Protein AF-J3P5Z5-F1 (afdb_monomer)

Solvent-accessible surface area (backbone atoms only — not comparable to full-atom values): 22517 Å² total; per-residue (Å²): 134,82,84,73,60,75,37,58,67,56,45,49,48,56,51,54,58,71,53,60,84,64,50,69,86,79,54,58,41,62,48,50,56,60,60,41,32,50,51,47,65,55,52,60,55,38,72,72,75,44,56,50,69,22,22,79,57,26,67,61,44,92,59,86,48,69,69,49,53,51,38,46,55,57,24,50,37,27,26,30,74,78,6,67,80,30,49,15,89,90,45,69,77,42,42,59,47,37,27,52,42,61,41,70,41,88,85,60,80,84,67,52,65,86,44,41,39,46,44,80,51,51,48,74,55,98,90,40,72,32,44,35,33,56,48,26,51,18,48,44,64,33,67,50,44,37,34,45,51,86,77,59,44,58,77,84,36,51,49,44,47,39,52,23,51,50,45,48,40,55,47,40,44,13,67,84,44,97,82,40,60,78,22,46,35,62,31,32,24,34,33,35,30,59,75,69,20,39,44,27,34,18,42,14,68,44,24,77,56,48,98,69,58,61,54,71,57,32,20,37,34,71,58,55,51,20,50,58,42,38,52,41,29,53,46,82,45,99,68,29,40,64,51,91,74,61,87,94,66,65,53,74,51,93,94,54,64,99,80,76,56,71,57,66,32,42,49,19,54,44,57,22,48,38,72,67,38,37,62,50,37,71,56,21,37,75,30,51,40,37,39,30,36,40,46,66,48,84,71,34,66,66,44,54,53,47,3,60,75,70,76,38,85,40,57,69,60,86,47,97,78,19,64,61,54,70,28,37,33,65,64,54,58,56,52,47,50,52,37,54,73,43,37,32,74,81,62,99,75,75,76,57,69,45,27,30,83,57,86,81,83,78,70,68,97,49,66,64,62,53,52,51,38,53,51,39,41,52,52,29,54,50,50,41,53,53,51,52,51,48,55,50,49,57,52,48,56,52,48,56,52,52,54,51,56,60,54,64,79,74,111

Sequence (411 aa):
MSAVANPTPAVLHAFVEKDKGKKAKDRNSLDMREAYSWDRNKASQDCDSRWPADNWLIPTCSEVSAPLLLVRQSSDSRSLPAGKEFHAGVDWQKQPSQHISRLYVTGWLGKDLTTSKFSTAGFVSGGLHLFNHYDMLGMFLGLLGPAISGQVNKYNFYLPLTAMYAQWCSELGTVRWPGDFRAIPAMFQCTWDVKSGMYRLGASLGGHFADRGGENATGTWLEVIRDARHAVLAQRREDRIHFDVVRGTEPLGKGKEKGEETPWGNCAETYPFADMFWSDPAYNESNIRGIALNCDFLFDQDAARMAAKAGTRKFYDDARYGYVYNYQELPCVNCRQLINKARGRRADYGDFFYYGRTYGEDSFPDRRVEREAERLIREGKEADKAAAAKKLKDKKDKQDAKDKANGWEKQ

pLDDT: mean 73.81, std 16.85, range [24.77, 94.75]

Foldseek 3Di:
DFPQQDLQVQLVVVVVVVCPPQDVVSVLADALQNLLQDAQVCVLVCLPPRHLQRHPQFPHPVDCDPLLVVLSVLLQLLQPPRNPPLPCVPPLLSPPRWFWAWDADPPPPQQAQADWRTAFPFDDDPLFTHTGSLSSLQVSVLVSHAGDAPVDDCQRPVLSNQSSSQSNCLNRGQHPDNPNCQQRFQKKKKKAFNVRSGITIFGFHGGPDGPDDPCSSTRCVVVNQLVSLLCRLQRDDPFADRDPDDWPPADDDVPDDPPPGDTHSRFRCSNVRSPPQTPDLVSLQVTMFMWMFGSCLVVDPSQCVVCVVVVTSTGDGSDLPDSRLVRIDAGGRRVVVSCVVSNNDDDPDDDPCRYGSHPDDDDDPDVVSVVSSVVSSVVSSVVSVVVVVVVVVVVVVVVVVVVVVVVVVVD

Radius of gyration: 24.3 Å; Cα contacts (8 Å, |Δi|>4): 694; chains: 1; bounding box: 65×82×64 Å

Secondary structure (DSSP, 8-state):
---PPP-HHHHHHHHHHHHTT--GGG--S--HHHHHT--HHHHHHHTTTTHHHH-TTS---SS--HHHHHHHHHHHHHSTTT-SSS--TT-TTTPSP-SB-EEE-TT--S--SSSBSEEE-PEEETTEEE-BHHHHHHHHHHTT----TTT--IIIIIHHHHHHHHHHHHHHT-SSSTT-GGGS-SEEEEEEETTT--EEEEE-S-S---SS-THHHHBTHHHHHHHHHHHHHT---TTB------TT-PPPPTT--TT-PPPTT--TTHHHHHHH-BS-HHHHHHHEEEEEEEGGGGG-HHHHHHHHHHTSSS----STTSHHHHTEEPPPHHHHHHHHHTT----SSS--TTBSS--SS---S-HHHHHHHHHHHHHHHHHHHHHHHHHHHHHHHHHHHHHHHHHHTT-

Mean predicted aligned error: 11.96 Å

Structure (mmCIF, N/CA/C/O backbone):
data_AF-J3P5Z5-F1
#
_entry.id   AF-J3P5Z5-F1
#
loop_
_atom_site.group_PDB
_atom_site.id
_atom_site.type_symbol
_atom_site.label_atom_id
_atom_site.label_alt_id
_atom_site.label_comp_id
_atom_site.label_asym_id
_atom_site.label_entity_id
_atom_site.label_seq_id
_atom_site.pdbx_PDB_ins_code
_atom_site.Cartn_x
_atom_site.Cartn_y
_atom_site.Cartn_z
_atom_site.occupancy
_atom_site.B_iso_or_equiv
_atom_site.auth_seq_id
_atom_site.auth_comp_id
_atom_site.auth_asym_id
_atom_site.auth_atom_id
_atom_site.pdbx_PDB_model_num
ATOM 1 N N . MET A 1 1 ? -20.978 24.489 0.591 1.00 29.41 1 MET A N 1
ATOM 2 C CA . MET A 1 1 ? -20.944 23.229 1.361 1.00 29.41 1 MET A CA 1
ATOM 3 C C . MET A 1 1 ? -20.441 23.569 2.755 1.00 29.41 1 MET A C 1
ATOM 5 O O . MET A 1 1 ? -19.401 24.202 2.867 1.00 29.41 1 MET A O 1
ATOM 9 N N . SER A 1 2 ? -21.252 23.324 3.785 1.00 24.77 2 SER A N 1
ATOM 10 C CA . SER A 1 2 ? -20.951 23.685 5.177 1.00 24.77 2 SER A CA 1
ATOM 11 C C . SER A 1 2 ? -19.948 22.687 5.746 1.00 24.77 2 SER A C 1
ATOM 13 O O . SER A 1 2 ? -20.283 21.510 5.838 1.00 24.77 2 SER A O 1
ATOM 15 N N . ALA A 1 3 ? -18.748 23.141 6.112 1.00 30.31 3 ALA A N 1
ATOM 16 C CA . ALA A 1 3 ? -17.806 22.340 6.886 1.00 30.31 3 ALA A CA 1
ATOM 17 C C . ALA A 1 3 ? -18.468 21.971 8.222 1.00 30.31 3 ALA A C 1
ATOM 19 O O . ALA A 1 3 ? -18.746 22.849 9.037 1.00 30.31 3 ALA A O 1
ATOM 20 N N . VAL A 1 4 ? -18.794 20.692 8.391 1.00 33.91 4 VAL A N 1
ATOM 21 C CA . VAL A 1 4 ? -19.239 20.112 9.663 1.00 33.91 4 VAL A CA 1
ATOM 22 C C . VAL A 1 4 ? -18.024 20.147 10.599 1.00 33.91 4 VAL A C 1
ATOM 24 O O . VAL A 1 4 ? -16.943 19.695 10.222 1.00 33.91 4 VAL A O 1
ATOM 27 N N . ALA A 1 5 ? -18.143 20.755 11.777 1.00 38.38 5 ALA A N 1
ATOM 28 C CA . ALA A 1 5 ? -17.112 20.712 12.794 1.00 38.38 5 ALA A CA 1
ATOM 29 C C . ALA A 1 5 ? -16.930 19.272 13.274 1.00 38.38 5 ALA A C 1
ATOM 31 O O . ALA A 1 5 ? -17.850 18.579 13.706 1.00 38.38 5 ALA A O 1
ATOM 32 N N . ASN A 1 6 ? -15.682 18.834 13.166 1.00 40.66 6 ASN A N 1
ATOM 33 C CA . ASN A 1 6 ? -15.280 17.469 13.433 1.00 40.66 6 ASN A CA 1
ATOM 34 C C . ASN A 1 6 ? -15.373 17.174 14.954 1.00 40.66 6 ASN A C 1
ATOM 36 O O . ASN A 1 6 ? -14.703 17.861 15.732 1.00 40.66 6 ASN A O 1
ATOM 40 N N . PRO A 1 7 ? -16.173 16.189 15.403 1.00 35.56 7 PRO A N 1
ATOM 41 C CA . PRO A 1 7 ? -16.348 15.807 16.819 1.00 35.56 7 PRO A CA 1
ATOM 42 C C . PRO A 1 7 ? -15.142 15.083 17.452 1.00 35.56 7 PRO A C 1
ATOM 44 O O . PRO A 1 7 ? -15.156 14.680 18.615 1.00 35.56 7 PRO A O 1
ATOM 47 N N . THR A 1 8 ? -14.068 14.952 16.688 1.00 42.50 8 THR A N 1
ATOM 48 C CA . THR A 1 8 ? -12.803 14.289 17.001 1.00 42.50 8 THR A CA 1
ATOM 49 C C . THR A 1 8 ? -12.087 14.736 18.294 1.00 42.50 8 THR A C 1
ATOM 51 O O . THR A 1 8 ? -11.495 13.871 18.941 1.00 42.50 8 THR A O 1
ATOM 54 N N . PRO A 1 9 ? -12.133 16.011 18.758 1.00 39.22 9 PRO A N 1
ATOM 55 C CA . PRO A 1 9 ? -11.425 16.416 19.981 1.00 39.22 9 PRO A CA 1
ATOM 56 C C . PRO A 1 9 ? -11.886 15.688 21.248 1.00 39.22 9 PRO A C 1
ATOM 58 O O . PRO A 1 9 ? -11.103 15.493 22.172 1.00 39.22 9 PRO A O 1
ATOM 61 N N . ALA A 1 10 ? -13.150 15.278 21.305 1.00 37.25 10 ALA A N 1
ATOM 62 C CA . ALA A 1 10 ? -13.714 14.700 22.515 1.00 37.25 10 ALA A CA 1
ATOM 63 C C . ALA A 1 10 ? -13.509 13.172 22.596 1.00 37.25 10 ALA A C 1
ATOM 65 O O . ALA A 1 10 ? -13.320 12.639 23.687 1.00 37.25 10 ALA A O 1
ATOM 66 N N . VAL A 1 11 ? -13.428 12.478 21.450 1.00 38.69 11 VAL A N 1
ATOM 67 C CA . VAL A 1 11 ? -12.969 11.073 21.377 1.00 38.69 11 VAL A CA 1
ATOM 68 C C . VAL A 1 11 ? -11.517 10.972 21.845 1.00 38.69 11 VAL A C 1
ATOM 70 O O . VAL A 1 11 ? -11.169 10.091 22.628 1.00 38.69 11 VAL A O 1
ATOM 73 N N . LEU A 1 12 ? -10.692 11.938 21.428 1.00 37.81 12 LEU A N 1
ATOM 74 C CA . LEU A 1 12 ? -9.306 12.072 21.864 1.00 37.81 12 LEU A CA 1
ATOM 75 C C . LEU A 1 12 ? -9.211 12.313 23.376 1.00 37.81 12 LEU A C 1
ATOM 77 O O . LEU A 1 12 ? -8.416 11.669 24.050 1.00 37.81 12 LEU A O 1
ATOM 81 N N . HIS A 1 13 ? -10.055 13.191 23.928 1.00 39.81 13 HIS A N 1
ATOM 82 C CA . HIS A 1 13 ? -10.097 13.438 25.369 1.00 39.81 13 HIS A CA 1
ATOM 83 C C . HIS A 1 13 ? -10.484 12.169 26.146 1.00 39.81 13 HIS A C 1
ATOM 85 O O . HIS A 1 13 ? -9.868 11.870 27.159 1.00 39.81 13 HIS A O 1
ATOM 91 N N . ALA A 1 14 ? -11.432 11.366 25.654 1.00 40.53 14 ALA A N 1
ATOM 92 C CA . ALA A 1 14 ? -11.808 10.102 26.290 1.00 40.53 14 ALA A CA 1
ATOM 93 C C . ALA A 1 14 ? -10.674 9.055 26.274 1.00 40.53 14 ALA A C 1
ATOM 95 O O . ALA A 1 14 ? -10.481 8.347 27.262 1.00 40.53 14 ALA A O 1
ATOM 96 N N . PHE A 1 15 ? -9.893 8.976 25.191 1.00 40.53 15 PHE A N 1
ATOM 97 C CA . PHE A 1 15 ? -8.710 8.108 25.112 1.00 40.53 15 PHE A CA 1
ATOM 98 C C . PHE A 1 15 ? -7.559 8.595 26.005 1.00 40.53 15 PHE A C 1
ATOM 100 O O . PHE A 1 15 ? -7.019 7.819 26.791 1.00 40.53 15 PHE A O 1
ATOM 107 N N . VAL A 1 16 ? -7.232 9.889 25.956 1.00 41.69 16 VAL A N 1
ATOM 1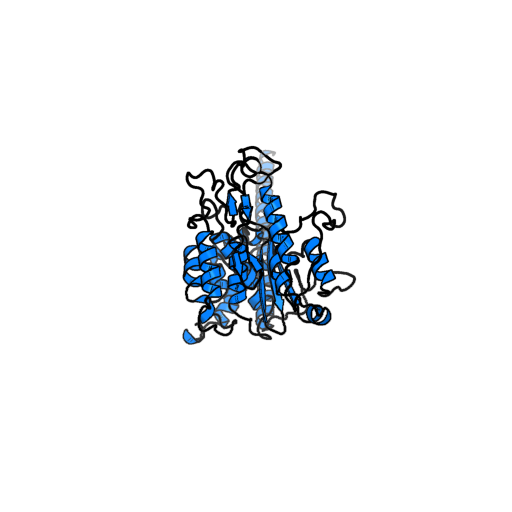08 C CA . VAL A 1 16 ? -6.178 10.506 26.780 1.00 41.69 16 VAL A CA 1
ATOM 109 C C . VAL A 1 16 ? -6.512 10.422 28.276 1.00 41.69 16 VAL A C 1
ATOM 111 O O . VAL A 1 16 ? -5.627 10.158 29.088 1.00 41.69 16 VAL A O 1
ATOM 114 N N . GLU A 1 17 ? -7.783 10.583 28.658 1.00 45.97 17 GLU A N 1
ATOM 115 C CA . GLU A 1 17 ? -8.247 10.365 30.036 1.00 45.97 17 GLU A CA 1
ATOM 116 C C . GLU A 1 17 ? -8.203 8.885 30.446 1.00 45.97 17 GLU A C 1
ATOM 118 O O . GLU A 1 17 ? -7.890 8.579 31.594 1.00 45.97 17 GLU A O 1
ATOM 123 N N . LYS A 1 18 ? -8.448 7.945 29.523 1.00 45.53 18 LYS A N 1
ATOM 124 C CA . LYS A 1 18 ? -8.331 6.501 29.794 1.00 45.53 18 LYS A CA 1
ATOM 125 C C . LYS A 1 18 ? -6.881 6.061 30.031 1.00 45.53 18 LYS A C 1
ATOM 127 O O . LYS A 1 18 ? -6.644 5.118 30.786 1.00 45.53 18 LYS A O 1
ATOM 132 N N . ASP A 1 19 ? -5.918 6.752 29.425 1.00 43.53 19 ASP A N 1
ATOM 133 C CA . ASP A 1 19 ? -4.484 6.489 29.599 1.00 43.53 19 ASP A CA 1
ATOM 134 C C . ASP A 1 19 ? -3.806 7.389 30.646 1.00 43.53 19 ASP A C 1
ATOM 136 O O . ASP A 1 19 ? -2.623 7.206 30.979 1.00 43.53 19 ASP A O 1
ATOM 140 N N . LYS A 1 20 ? -4.551 8.329 31.240 1.00 39.81 20 LYS A N 1
ATOM 141 C CA . LYS A 1 20 ? -4.122 9.114 32.402 1.00 39.81 20 LYS A CA 1
ATOM 142 C C . LYS A 1 20 ? -3.928 8.181 33.603 1.00 39.81 20 LYS A C 1
ATOM 144 O O . LYS A 1 20 ? -4.867 7.578 34.105 1.00 39.81 20 LYS A O 1
ATOM 149 N N . GLY A 1 21 ? -2.682 8.059 34.067 1.00 41.56 21 GLY A N 1
ATOM 150 C CA . GLY A 1 21 ? -2.318 7.267 35.251 1.00 41.56 21 GLY A CA 1
ATOM 151 C C . GLY A 1 21 ? -1.558 5.962 34.980 1.00 41.56 21 GLY A C 1
ATOM 152 O O . GLY A 1 21 ? -1.008 5.394 35.921 1.00 41.56 21 GLY A O 1
ATOM 153 N N . LYS A 1 22 ? -1.440 5.510 33.723 1.00 44.06 22 LYS A N 1
ATOM 154 C CA . LYS A 1 22 ? -0.522 4.409 33.359 1.00 44.06 22 LYS A CA 1
ATOM 155 C C . LYS A 1 22 ? 0.935 4.877 33.494 1.00 44.06 22 LYS A C 1
ATOM 157 O O . LYS A 1 22 ? 1.256 5.981 33.048 1.00 44.06 22 LYS A O 1
ATOM 162 N N . LYS A 1 23 ? 1.818 4.093 34.131 1.00 36.53 23 LYS A N 1
ATOM 163 C CA . LYS A 1 23 ? 3.224 4.496 34.355 1.00 36.53 23 LYS A CA 1
ATOM 164 C C . LYS A 1 23 ? 3.991 4.469 33.031 1.00 36.53 23 LYS A C 1
ATOM 166 O O . LYS A 1 23 ? 3.631 3.719 32.139 1.00 36.53 23 LYS A O 1
ATOM 171 N N . ALA A 1 24 ? 5.080 5.232 32.903 1.00 33.97 24 ALA A N 1
ATOM 172 C CA . ALA A 1 24 ? 5.902 5.263 31.682 1.00 33.97 24 ALA A CA 1
ATOM 173 C C . ALA A 1 24 ? 6.389 3.868 31.232 1.00 33.97 24 ALA A C 1
ATOM 175 O O . ALA A 1 24 ? 6.384 3.577 30.049 1.00 33.97 24 ALA A O 1
ATOM 176 N N . LYS A 1 25 ? 6.682 2.963 32.175 1.00 35.25 25 LYS A N 1
ATOM 177 C CA . LYS A 1 25 ? 6.986 1.544 31.902 1.00 35.25 25 LYS A CA 1
ATOM 178 C C . LYS A 1 25 ? 5.803 0.724 31.356 1.00 35.25 25 LYS A C 1
ATOM 180 O O . LYS A 1 25 ? 6.020 -0.279 30.696 1.00 35.25 25 LYS A O 1
ATOM 185 N N . ASP A 1 26 ? 4.575 1.170 31.617 1.00 41.09 26 ASP A N 1
ATOM 186 C CA . ASP A 1 26 ? 3.327 0.640 31.049 1.00 41.09 26 ASP A CA 1
ATOM 187 C C . ASP A 1 26 ? 2.954 1.388 29.742 1.00 41.09 26 ASP A C 1
ATOM 189 O O . ASP A 1 26 ? 1.949 1.073 29.111 1.00 41.09 26 ASP A O 1
ATOM 193 N N . ARG A 1 27 ? 3.750 2.408 29.370 1.00 41.06 27 ARG A N 1
ATOM 194 C CA . ARG A 1 27 ? 3.677 3.244 28.158 1.00 41.06 27 ARG A CA 1
ATOM 195 C C . ARG A 1 27 ? 4.931 3.104 27.285 1.00 41.06 27 ARG A C 1
ATOM 197 O O . ARG A 1 27 ? 5.118 3.917 26.385 1.00 41.06 27 ARG A O 1
ATOM 204 N N . ASN A 1 28 ? 5.785 2.105 27.535 1.00 30.42 28 ASN A N 1
ATOM 205 C CA . ASN A 1 28 ? 6.956 1.778 26.707 1.00 30.42 28 ASN A CA 1
ATOM 206 C C . ASN A 1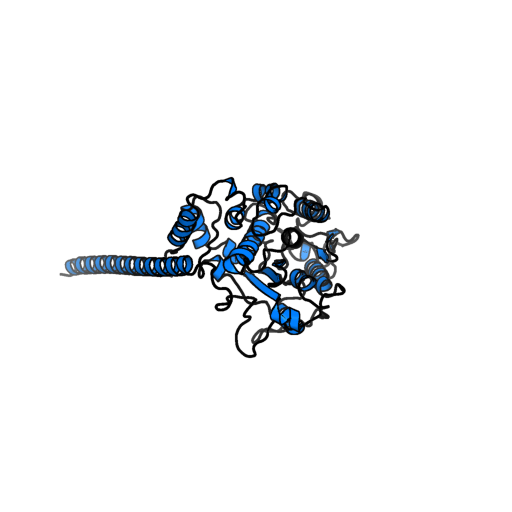 28 ? 6.516 1.153 25.382 1.00 30.42 28 ASN A C 1
ATOM 208 O O . ASN A 1 28 ? 7.043 0.136 24.951 1.00 30.42 28 ASN A O 1
ATOM 212 N N . SER A 1 29 ? 5.478 1.723 24.780 1.00 44.94 29 SER A N 1
ATOM 213 C CA . SER A 1 29 ? 4.902 1.180 23.594 1.00 44.94 29 SER A CA 1
ATOM 214 C C . SER A 1 29 ? 4.505 2.228 22.611 1.00 44.94 29 SER A C 1
ATOM 216 O O . SER A 1 29 ? 3.676 3.091 22.893 1.00 44.94 29 SER A O 1
ATOM 218 N N . LEU A 1 30 ? 5.129 2.124 21.455 1.00 49.19 30 LEU A N 1
ATOM 219 C CA . LEU A 1 30 ? 4.996 3.109 20.430 1.00 49.19 30 LEU A CA 1
ATOM 220 C C . LEU A 1 30 ? 3.625 2.984 19.773 1.00 49.19 30 LEU A C 1
ATOM 222 O O . LEU A 1 30 ? 3.292 1.970 19.157 1.00 49.19 30 LEU A O 1
ATOM 226 N N . ASP A 1 31 ? 2.811 4.015 19.956 1.00 69.62 31 ASP A N 1
ATOM 227 C CA . ASP A 1 31 ? 1.487 4.087 19.365 1.00 69.62 31 ASP A CA 1
ATOM 228 C C . ASP A 1 31 ? 1.617 4.415 17.870 1.00 69.62 31 ASP A C 1
ATOM 230 O O . ASP A 1 31 ? 2.273 5.386 17.488 1.00 69.62 31 ASP A O 1
ATOM 234 N N . MET A 1 32 ? 0.967 3.639 16.996 1.00 75.06 32 MET A N 1
ATOM 235 C CA . MET A 1 32 ? 0.923 3.919 15.547 1.00 75.06 32 MET A CA 1
ATOM 236 C C . MET A 1 32 ? 0.378 5.311 15.250 1.00 75.06 32 MET A C 1
ATOM 238 O O . MET A 1 32 ? 0.733 5.910 14.240 1.00 75.06 32 MET A O 1
ATOM 242 N N . ARG A 1 33 ? -0.434 5.856 16.158 1.00 75.19 33 ARG A N 1
ATOM 243 C CA . ARG A 1 33 ? -0.963 7.221 16.094 1.00 75.19 33 ARG A CA 1
ATOM 244 C C . ARG A 1 33 ? 0.126 8.267 16.292 1.00 75.19 33 ARG A C 1
ATOM 246 O O . ARG A 1 33 ? 0.105 9.304 15.636 1.00 75.19 33 ARG A O 1
ATOM 253 N N . GLU A 1 34 ? 1.094 7.986 17.160 1.00 77.44 34 GLU A N 1
ATOM 254 C CA . GLU A 1 34 ? 2.262 8.840 17.346 1.00 77.44 34 GLU A CA 1
ATOM 255 C C . GLU A 1 34 ? 3.167 8.763 16.116 1.00 77.44 34 GLU A C 1
ATOM 257 O O . GLU A 1 34 ? 3.505 9.803 15.545 1.00 77.44 34 GLU A O 1
ATOM 262 N N . ALA A 1 35 ? 3.478 7.553 15.636 1.00 81.56 35 ALA A N 1
ATOM 263 C CA . ALA A 1 35 ? 4.298 7.383 14.435 1.00 81.56 35 ALA A CA 1
ATOM 264 C C . ALA A 1 35 ? 3.675 7.922 13.158 1.00 81.56 35 ALA A C 1
ATOM 266 O O . ALA A 1 35 ? 4.390 8.337 12.246 1.00 81.56 35 ALA A O 1
ATOM 267 N N . TYR A 1 36 ? 2.350 7.958 13.091 1.00 84.31 36 TYR A N 1
ATOM 268 C CA . TYR A 1 36 ? 1.640 8.628 12.017 1.00 84.31 36 TYR A CA 1
ATOM 269 C C . TYR A 1 36 ? 2.016 10.119 11.931 1.00 84.31 36 TYR A C 1
ATOM 271 O O . TYR A 1 36 ? 2.018 10.704 10.855 1.00 84.31 36 TYR A O 1
ATOM 279 N N . SER A 1 37 ? 2.374 10.761 13.046 1.00 84.44 37 SER A N 1
ATOM 280 C CA . SER A 1 37 ? 2.754 12.179 13.060 1.00 84.44 37 SER A CA 1
ATOM 281 C C . SER A 1 37 ? 4.202 12.462 12.654 1.00 84.44 37 SER A C 1
ATOM 283 O O . SER A 1 37 ? 4.568 13.628 12.464 1.00 84.44 37 SER A O 1
ATOM 285 N N . TRP A 1 38 ? 5.019 11.420 12.506 1.00 86.00 38 TRP A N 1
ATOM 286 C CA . TRP A 1 38 ? 6.449 11.558 12.282 1.00 86.00 38 TRP A CA 1
ATOM 287 C C . TRP A 1 38 ? 6.781 12.228 10.953 1.00 86.00 38 TRP A C 1
ATOM 289 O O . TRP A 1 38 ? 6.094 12.081 9.941 1.00 86.00 38 TRP A O 1
ATOM 299 N N . ASP A 1 39 ? 7.862 12.999 10.974 1.00 83.94 39 ASP A N 1
ATOM 300 C CA . ASP A 1 39 ? 8.501 13.482 9.761 1.00 83.94 39 ASP A CA 1
ATOM 301 C C . ASP A 1 39 ? 9.457 12.434 9.186 1.00 83.94 39 ASP A C 1
ATOM 303 O O . ASP A 1 39 ? 9.697 11.374 9.766 1.00 83.94 39 ASP A O 1
ATOM 307 N N . ARG A 1 40 ? 10.020 12.752 8.023 1.00 82.50 40 ARG A N 1
ATOM 308 C CA . ARG A 1 40 ? 10.989 11.907 7.333 1.00 82.50 40 ARG A CA 1
ATOM 309 C C . ARG A 1 40 ? 12.159 11.462 8.218 1.00 82.50 40 ARG A C 1
ATOM 311 O O . ARG A 1 40 ? 12.543 10.297 8.165 1.00 82.50 40 ARG A O 1
ATOM 318 N N . ASN A 1 41 ? 12.746 12.380 8.987 1.00 81.19 41 ASN A N 1
ATOM 319 C CA . ASN A 1 41 ? 13.928 12.083 9.792 1.00 81.19 41 ASN A CA 1
ATOM 320 C C . ASN A 1 41 ? 13.558 11.132 10.922 1.00 81.19 41 ASN A C 1
ATOM 322 O O . ASN A 1 41 ? 14.247 10.138 11.131 1.00 81.19 41 ASN A O 1
ATOM 326 N N . LYS A 1 42 ? 12.442 11.405 11.601 1.00 82.12 42 LYS A N 1
ATOM 327 C CA . LYS A 1 42 ? 11.954 10.570 12.691 1.00 82.12 42 LYS A CA 1
ATOM 328 C C . LYS A 1 42 ? 11.530 9.186 12.197 1.00 82.12 42 LYS A C 1
ATOM 330 O O . LYS A 1 42 ? 11.924 8.197 12.801 1.00 82.12 42 LYS A O 1
ATOM 335 N N . ALA A 1 43 ? 10.828 9.106 11.065 1.00 79.38 43 ALA A N 1
ATOM 336 C CA . ALA A 1 43 ? 10.474 7.838 10.431 1.00 79.38 43 ALA A CA 1
ATOM 337 C C . ALA A 1 43 ? 11.715 7.022 10.032 1.00 79.38 43 ALA A C 1
ATOM 339 O O . ALA A 1 43 ? 11.763 5.826 10.296 1.00 79.38 43 ALA A O 1
ATOM 340 N N . SER A 1 44 ? 12.740 7.660 9.457 1.00 75.56 44 SER A N 1
ATOM 341 C CA . SER A 1 44 ? 13.987 6.985 9.071 1.00 75.56 44 SER A CA 1
ATOM 342 C C . SER A 1 44 ? 14.808 6.512 10.282 1.00 75.56 44 SER A C 1
ATOM 344 O O . SER A 1 44 ? 15.276 5.374 10.275 1.00 75.56 44 SER A O 1
ATOM 346 N N . GLN A 1 45 ? 14.926 7.342 11.329 1.00 73.44 45 GLN A N 1
ATOM 347 C CA . GLN A 1 45 ? 15.688 7.045 12.552 1.00 73.44 45 GLN A CA 1
ATOM 348 C C . GLN A 1 45 ? 15.014 6.006 13.449 1.00 73.44 45 GLN A C 1
ATOM 350 O O . GLN A 1 45 ? 15.672 5.132 13.998 1.00 73.44 45 GLN A O 1
ATOM 355 N N . ASP A 1 46 ? 13.700 6.067 13.646 1.00 70.25 46 ASP A N 1
ATOM 356 C CA . ASP A 1 46 ? 13.046 5.134 14.569 1.00 70.25 46 ASP A CA 1
ATOM 357 C C . ASP A 1 46 ? 12.736 3.780 13.909 1.00 70.25 46 ASP A C 1
ATOM 359 O O . ASP A 1 46 ? 12.545 2.788 14.623 1.00 70.25 46 ASP A O 1
ATOM 363 N N . CYS A 1 47 ? 12.809 3.702 12.570 1.00 63.34 47 CYS A N 1
ATOM 364 C CA . CYS A 1 47 ? 13.004 2.434 11.861 1.00 63.34 47 CYS A CA 1
ATOM 365 C C . CYS A 1 47 ? 14.315 1.725 12.274 1.00 63.34 47 CYS A C 1
ATOM 367 O O . CYS A 1 47 ? 14.393 0.510 12.102 1.00 63.34 47 CYS A O 1
ATOM 369 N N . ASP A 1 48 ? 15.333 2.430 12.807 1.00 56.09 48 ASP A N 1
ATOM 370 C CA . ASP A 1 48 ? 16.602 1.826 13.253 1.00 56.09 48 ASP A CA 1
ATOM 371 C C . ASP A 1 48 ? 16.478 0.978 14.521 1.00 56.09 48 ASP A C 1
ATOM 373 O O . ASP A 1 48 ? 17.212 0.002 14.657 1.00 56.09 48 ASP A O 1
ATOM 377 N N . SER A 1 49 ? 15.676 1.405 15.504 1.00 55.41 49 SER A N 1
ATOM 378 C CA . SER A 1 49 ? 16.004 1.056 16.900 1.00 55.41 49 SER A CA 1
ATOM 379 C C . SER A 1 49 ? 14.847 0.943 17.893 1.00 55.41 49 SER A C 1
ATOM 381 O O . SER A 1 49 ? 15.028 0.278 18.909 1.00 55.41 49 SER A O 1
ATOM 383 N N . ARG A 1 50 ? 13.680 1.562 17.652 1.00 55.09 50 ARG A N 1
ATOM 384 C CA . ARG A 1 50 ? 12.616 1.660 18.679 1.00 55.09 50 ARG A CA 1
ATOM 385 C C . ARG A 1 50 ? 11.328 0.931 18.332 1.00 55.09 50 ARG A C 1
ATOM 387 O O . ARG A 1 50 ? 10.762 0.256 19.184 1.00 55.09 50 ARG A O 1
ATOM 394 N N . TRP A 1 51 ? 10.874 1.016 17.080 1.00 58.59 51 TRP A N 1
ATOM 395 C CA . TRP A 1 51 ? 9.542 0.514 16.718 1.00 58.59 51 TRP A CA 1
ATOM 396 C C . TRP A 1 51 ? 9.299 -0.981 17.041 1.00 58.59 51 TRP A C 1
ATOM 398 O O . TRP A 1 51 ? 8.264 -1.283 17.637 1.00 58.59 51 TRP A O 1
ATOM 408 N N . PRO A 1 52 ? 10.214 -1.924 16.722 1.00 53.72 52 PRO A N 1
ATOM 409 C CA . PRO A 1 52 ? 9.997 -3.350 16.997 1.00 53.72 52 PRO A CA 1
ATOM 410 C C . PRO A 1 52 ? 10.078 -3.716 18.489 1.00 53.72 52 PRO A C 1
ATOM 412 O O . PRO A 1 52 ? 9.488 -4.709 18.905 1.00 53.72 52 PRO A O 1
ATOM 415 N N . ALA A 1 53 ? 10.837 -2.947 19.277 1.00 50.34 53 ALA A N 1
ATOM 416 C CA . ALA A 1 53 ? 11.093 -3.232 20.688 1.00 50.34 53 ALA A CA 1
ATOM 417 C C . ALA A 1 53 ? 9.990 -2.685 21.605 1.00 50.34 53 ALA A C 1
ATOM 419 O O . ALA A 1 53 ? 9.725 -3.264 22.657 1.00 50.34 53 ALA A O 1
ATOM 420 N N . ASP A 1 54 ? 9.336 -1.602 21.182 1.00 55.62 54 ASP A N 1
ATOM 421 C CA . ASP A 1 54 ? 8.358 -0.907 22.007 1.00 55.62 54 ASP A CA 1
ATOM 422 C C . ASP A 1 54 ? 6.908 -1.294 21.629 1.00 55.62 54 ASP A C 1
ATOM 424 O O . ASP A 1 54 ? 6.032 -1.312 22.483 1.00 55.62 54 ASP A O 1
ATOM 428 N N . ASN A 1 55 ? 6.570 -1.667 20.388 1.00 57.78 55 ASN A N 1
ATOM 429 C CA . ASN A 1 55 ? 5.156 -1.892 20.036 1.00 57.78 55 ASN A CA 1
ATOM 430 C C . ASN A 1 55 ? 4.527 -3.138 20.706 1.00 57.78 55 ASN A C 1
ATOM 432 O O . ASN A 1 55 ? 4.686 -4.259 20.241 1.00 57.78 55 ASN A O 1
ATOM 436 N N . TRP A 1 56 ? 3.707 -2.922 21.740 1.00 59.25 56 TRP A N 1
ATOM 437 C CA . TRP A 1 56 ? 3.046 -3.972 22.529 1.00 59.25 56 TRP A CA 1
ATOM 438 C C . TRP A 1 56 ? 2.102 -4.891 21.743 1.00 59.25 56 TRP A C 1
ATOM 440 O O . TRP A 1 56 ? 1.759 -5.961 22.239 1.00 59.25 56 TRP A O 1
ATOM 450 N N . LEU A 1 57 ? 1.659 -4.486 20.548 1.00 60.84 57 LEU A N 1
ATOM 451 C CA . LEU A 1 57 ? 0.780 -5.290 19.695 1.00 60.84 57 LEU A CA 1
ATOM 452 C C . LEU A 1 57 ? 1.537 -6.253 18.782 1.00 60.84 57 LEU A C 1
ATOM 454 O O . LEU A 1 57 ? 0.892 -7.055 18.110 1.00 60.84 57 LEU A O 1
ATOM 458 N N . ILE A 1 58 ? 2.869 -6.198 18.775 1.00 59.19 58 ILE A N 1
ATOM 459 C CA . ILE A 1 58 ? 3.754 -7.113 18.057 1.00 59.19 58 ILE A CA 1
ATOM 460 C C . ILE A 1 58 ? 4.703 -7.696 19.112 1.00 59.19 58 ILE A C 1
ATOM 462 O O . ILE A 1 58 ? 5.517 -6.952 19.654 1.00 59.19 58 ILE A O 1
ATOM 466 N N . PRO A 1 59 ? 4.606 -8.990 19.470 1.00 56.31 59 PRO A N 1
ATOM 467 C CA . PRO A 1 59 ? 5.516 -9.592 20.438 1.00 56.31 59 PRO A CA 1
ATOM 468 C C . PRO A 1 59 ? 6.962 -9.326 20.014 1.00 56.31 59 PRO A C 1
ATOM 470 O O . PRO A 1 59 ? 7.332 -9.612 18.875 1.00 56.31 59 PRO A O 1
ATOM 473 N N . THR A 1 60 ? 7.739 -8.734 20.920 1.00 51.28 60 THR A N 1
ATOM 474 C CA . THR A 1 60 ? 9.075 -8.189 20.675 1.00 51.28 60 THR A CA 1
ATOM 475 C C . THR A 1 60 ? 9.946 -9.133 19.849 1.00 51.28 60 THR A C 1
ATOM 477 O O . THR A 1 60 ? 10.334 -10.212 20.297 1.00 51.28 60 THR A O 1
ATOM 480 N N . CYS A 1 61 ? 10.316 -8.701 18.643 1.00 47.94 61 CYS A N 1
ATOM 481 C CA . CYS A 1 61 ? 11.468 -9.267 17.959 1.00 47.94 61 CYS A CA 1
ATOM 482 C C . CYS A 1 61 ? 12.695 -8.668 18.656 1.00 47.94 61 CYS A C 1
ATOM 484 O O . CYS A 1 61 ? 13.031 -7.506 18.437 1.00 47.94 61 CYS A O 1
ATOM 486 N N . SER A 1 62 ? 13.304 -9.419 19.578 1.00 42.88 62 SER A N 1
ATOM 487 C CA . SER A 1 62 ? 14.402 -8.933 20.429 1.00 42.88 62 SER A CA 1
ATOM 488 C C . SER A 1 62 ? 15.651 -8.512 19.645 1.00 42.88 62 SER A C 1
ATOM 490 O O . SER A 1 62 ? 16.532 -7.875 20.214 1.00 42.88 62 SER A O 1
ATOM 492 N N . GLU A 1 63 ? 15.718 -8.825 18.347 1.00 50.34 63 GLU A N 1
ATOM 493 C CA . GLU A 1 63 ? 16.779 -8.406 17.437 1.00 50.34 63 GLU A CA 1
ATOM 494 C C . GLU A 1 63 ? 16.193 -8.053 16.063 1.00 50.34 63 GLU A C 1
ATOM 496 O O . GLU A 1 63 ? 15.391 -8.800 15.497 1.00 50.34 63 GLU A O 1
ATOM 501 N N . VAL A 1 64 ? 16.618 -6.923 15.489 1.00 55.56 64 VAL A N 1
ATOM 502 C CA . VAL A 1 64 ? 16.341 -6.609 14.082 1.00 55.56 64 VAL A CA 1
ATOM 503 C C . VAL A 1 64 ? 17.064 -7.657 13.237 1.00 55.56 64 VAL A C 1
ATOM 505 O O . VAL A 1 64 ? 18.282 -7.611 13.084 1.00 55.56 64 VAL A O 1
ATOM 508 N N . SER A 1 65 ? 16.315 -8.629 12.718 1.00 64.44 65 SER A N 1
ATOM 509 C CA . SER A 1 65 ? 16.875 -9.706 11.901 1.00 64.44 65 SER A CA 1
ATOM 510 C C . SER A 1 65 ? 17.683 -9.153 10.712 1.00 64.44 65 SER A C 1
ATOM 512 O O . SER A 1 65 ? 17.364 -8.098 10.160 1.00 64.44 65 SER A O 1
ATOM 514 N N . ALA A 1 66 ? 18.724 -9.865 10.268 1.00 66.06 66 ALA A N 1
ATOM 515 C CA . ALA A 1 66 ? 19.512 -9.457 9.097 1.00 66.06 66 ALA A CA 1
ATOM 516 C C . ALA A 1 66 ? 18.651 -9.128 7.846 1.00 66.06 66 ALA A C 1
ATOM 518 O O . ALA A 1 66 ? 18.943 -8.135 7.174 1.00 66.06 66 ALA A O 1
ATOM 519 N N . PRO A 1 67 ? 17.549 -9.855 7.554 1.00 67.44 67 PRO A N 1
ATOM 520 C CA . PRO A 1 67 ? 16.594 -9.468 6.512 1.00 67.44 67 PRO A CA 1
ATOM 521 C C . PRO A 1 67 ? 15.971 -8.076 6.695 1.00 67.44 67 PRO A C 1
ATOM 523 O O . PRO A 1 67 ? 15.832 -7.346 5.713 1.00 67.44 67 PRO A O 1
ATOM 526 N N . LEU A 1 68 ? 15.625 -7.677 7.924 1.00 68.44 68 LEU A N 1
ATOM 527 C CA . LEU A 1 68 ? 15.070 -6.348 8.214 1.00 68.44 68 LEU A CA 1
ATOM 528 C C .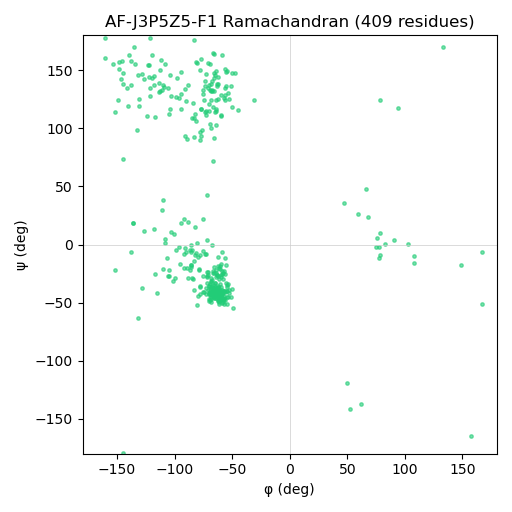 LEU A 1 68 ? 16.091 -5.238 7.927 1.00 68.44 68 LEU A C 1
ATOM 530 O O . LEU A 1 68 ? 15.744 -4.238 7.296 1.00 68.44 68 LEU A O 1
ATOM 534 N N . LEU A 1 69 ? 17.356 -5.433 8.321 1.00 72.69 69 LEU A N 1
ATOM 535 C CA . LEU A 1 69 ? 18.435 -4.479 8.030 1.00 72.69 69 LEU A CA 1
ATOM 536 C C . LEU A 1 69 ? 18.674 -4.326 6.522 1.00 72.69 69 LEU A C 1
ATOM 538 O O . LEU A 1 69 ? 18.824 -3.206 6.038 1.00 72.69 69 LEU A O 1
ATOM 542 N N . LEU A 1 70 ? 18.659 -5.429 5.768 1.00 76.19 70 LEU A N 1
ATOM 543 C CA . LEU A 1 70 ? 18.871 -5.411 4.316 1.00 76.19 70 LEU A CA 1
ATOM 544 C C . LEU A 1 70 ? 17.742 -4.703 3.561 1.00 76.19 70 LEU A C 1
ATOM 546 O O . LEU A 1 70 ? 18.009 -3.875 2.685 1.00 76.19 70 LEU A O 1
ATOM 550 N N . VAL A 1 71 ? 16.483 -5.000 3.906 1.00 74.00 71 VAL A N 1
ATOM 551 C CA . VAL A 1 71 ? 15.315 -4.321 3.319 1.00 74.00 71 VAL A CA 1
ATOM 552 C C . VAL A 1 71 ? 15.401 -2.823 3.598 1.00 74.00 71 VAL A C 1
ATOM 554 O O . VAL A 1 71 ? 15.154 -2.009 2.710 1.00 74.00 71 VAL A O 1
ATOM 557 N N . ARG A 1 72 ? 15.819 -2.445 4.808 1.00 76.12 72 ARG A N 1
ATOM 558 C CA . ARG A 1 72 ? 15.957 -1.048 5.199 1.00 76.12 72 ARG A CA 1
ATOM 559 C C . ARG A 1 72 ? 17.083 -0.315 4.472 1.00 76.12 72 ARG A C 1
ATOM 561 O O . ARG A 1 72 ? 16.834 0.740 3.901 1.00 76.12 72 ARG A O 1
ATOM 568 N N . GLN A 1 73 ? 18.292 -0.868 4.430 1.00 79.62 73 GLN A N 1
ATOM 569 C CA . GLN A 1 73 ? 19.405 -0.253 3.694 1.00 79.62 73 GLN A CA 1
ATOM 570 C C . GLN A 1 73 ? 19.048 -0.048 2.216 1.00 79.62 73 GLN A C 1
ATOM 572 O O . GLN A 1 73 ? 19.327 1.004 1.638 1.00 79.62 73 GLN A O 1
ATOM 577 N N . SER A 1 74 ? 18.364 -1.034 1.627 1.00 80.81 74 SER A N 1
ATOM 578 C CA . SER A 1 74 ? 17.870 -0.959 0.251 1.00 80.81 74 SER A CA 1
ATOM 579 C C . SER A 1 74 ? 16.799 0.120 0.076 1.00 80.81 74 SER A C 1
ATOM 581 O O . SER A 1 74 ? 16.757 0.801 -0.948 1.00 80.81 74 SER A O 1
ATOM 583 N N . SER A 1 75 ? 15.945 0.289 1.079 1.00 80.12 75 SER A N 1
ATOM 584 C CA . SER A 1 75 ? 14.896 1.302 1.141 1.00 80.12 75 SER A CA 1
ATOM 585 C C . SER A 1 75 ? 15.481 2.722 1.212 1.00 80.12 75 SER A C 1
ATOM 587 O O . SER A 1 75 ? 15.081 3.599 0.437 1.00 80.12 75 SER A O 1
ATOM 589 N N . ASP A 1 76 ? 16.488 2.942 2.059 1.00 80.25 76 ASP A N 1
ATOM 590 C CA . ASP A 1 76 ? 17.148 4.240 2.241 1.00 80.25 76 ASP A CA 1
ATOM 591 C C . ASP A 1 76 ? 17.972 4.651 1.011 1.00 80.25 76 ASP A C 1
ATOM 593 O O . ASP A 1 76 ? 17.889 5.802 0.568 1.00 80.25 76 ASP A O 1
ATOM 597 N N . SER A 1 77 ? 18.698 3.715 0.380 1.00 81.19 77 SER A N 1
ATOM 598 C CA . SER A 1 77 ? 19.496 4.008 -0.827 1.00 81.19 77 SER A CA 1
ATOM 599 C C . SER A 1 77 ? 18.650 4.504 -2.010 1.00 81.19 77 SER A C 1
ATOM 601 O O . SER A 1 77 ? 19.170 5.177 -2.908 1.00 81.19 77 SER A O 1
ATOM 603 N N . ARG A 1 78 ? 17.339 4.220 -1.980 1.00 80.44 78 ARG A N 1
ATOM 604 C CA . ARG A 1 78 ? 16.336 4.522 -3.016 1.00 80.44 78 ARG A CA 1
ATOM 605 C C . ARG A 1 78 ? 15.394 5.669 -2.646 1.00 80.44 78 ARG A C 1
ATOM 607 O O . ARG A 1 78 ? 14.656 6.163 -3.500 1.00 80.44 78 ARG A O 1
ATOM 614 N N . SER A 1 79 ? 15.401 6.113 -1.393 1.00 79.31 79 SER A N 1
ATOM 615 C CA . SER A 1 79 ? 14.516 7.168 -0.895 1.00 79.31 79 SER A CA 1
ATOM 616 C C . SER A 1 79 ? 15.073 8.553 -1.213 1.00 79.31 79 SER A C 1
ATOM 618 O O . SER A 1 79 ? 15.838 9.123 -0.437 1.00 79.31 79 SER A O 1
ATOM 620 N N . LEU A 1 80 ? 14.684 9.139 -2.346 1.00 76.38 80 LEU A N 1
ATOM 621 C CA . LEU A 1 80 ? 14.958 10.550 -2.648 1.00 76.38 80 LEU A CA 1
ATOM 622 C C . LEU A 1 80 ? 14.403 11.487 -1.558 1.00 76.38 80 LEU A C 1
ATOM 624 O O . LEU A 1 80 ? 13.432 11.119 -0.897 1.00 76.38 80 LEU A O 1
ATOM 628 N N . PRO A 1 81 ? 15.028 12.659 -1.339 1.00 71.81 81 PRO A N 1
ATOM 629 C CA . PRO A 1 81 ? 16.226 13.148 -2.036 1.00 71.81 81 PRO A CA 1
ATOM 630 C C . PRO A 1 81 ? 17.545 12.545 -1.519 1.00 71.81 81 PRO A C 1
ATOM 632 O O . PRO A 1 81 ? 18.575 12.711 -2.162 1.00 71.81 81 PRO A O 1
ATOM 635 N N . ALA A 1 82 ? 17.532 11.838 -0.384 1.00 73.38 82 ALA A N 1
ATOM 636 C CA . ALA A 1 82 ? 18.744 11.330 0.267 1.00 73.38 82 ALA A CA 1
ATOM 637 C C . ALA A 1 82 ? 19.372 10.103 -0.431 1.00 73.38 82 ALA A C 1
ATOM 639 O O . ALA A 1 82 ? 20.581 9.882 -0.334 1.00 73.38 82 ALA A O 1
ATOM 640 N N . GLY A 1 83 ? 18.567 9.309 -1.140 1.00 75.31 83 GLY A N 1
ATOM 641 C CA . GLY A 1 83 ? 19.000 8.090 -1.817 1.00 75.31 83 GLY A CA 1
ATOM 642 C C . GLY A 1 83 ? 19.898 8.368 -3.024 1.00 75.31 83 GLY A C 1
ATOM 643 O O . GLY A 1 83 ? 19.453 8.935 -4.019 1.00 75.31 83 GLY A O 1
ATOM 644 N N . LYS A 1 84 ? 21.166 7.947 -2.959 1.00 75.38 84 LYS A N 1
ATOM 645 C CA . LYS A 1 84 ? 22.183 8.229 -3.994 1.00 75.38 84 LYS A CA 1
ATOM 646 C C . LYS A 1 84 ? 22.089 7.333 -5.230 1.00 75.38 84 LYS A C 1
ATOM 648 O O . LYS A 1 84 ? 22.622 7.691 -6.279 1.00 75.38 84 LYS A O 1
ATOM 653 N N . GLU A 1 85 ? 21.457 6.167 -5.115 1.00 77.06 85 GLU A N 1
ATOM 654 C CA . GLU A 1 85 ? 21.491 5.134 -6.160 1.00 77.06 85 GLU A CA 1
ATOM 655 C C . GLU A 1 85 ? 20.792 5.616 -7.439 1.00 77.06 85 GLU A C 1
ATOM 657 O O . GLU A 1 85 ? 21.325 5.483 -8.542 1.00 77.06 85 GLU A O 1
ATOM 662 N N . PHE A 1 86 ? 19.658 6.298 -7.264 1.00 76.19 86 PHE A N 1
ATOM 663 C CA . PHE A 1 86 ? 18.773 6.727 -8.348 1.00 76.19 86 PHE A CA 1
ATOM 664 C C . PHE A 1 86 ? 18.455 8.221 -8.345 1.00 76.19 86 PHE A C 1
ATOM 666 O O . PHE A 1 86 ? 17.568 8.671 -9.078 1.00 76.19 86 PHE A O 1
ATOM 673 N N . HIS A 1 87 ? 19.187 8.993 -7.541 1.00 79.06 87 HIS A N 1
ATOM 674 C CA . HIS A 1 87 ? 19.213 10.440 -7.662 1.00 79.06 87 HIS A CA 1
ATOM 675 C C . HIS A 1 87 ? 20.015 10.808 -8.907 1.00 79.06 87 HIS A C 1
ATOM 677 O O . HIS A 1 87 ? 21.220 10.568 -8.987 1.00 79.06 87 HIS A O 1
ATOM 683 N N . ALA A 1 88 ? 19.342 11.404 -9.883 1.00 72.12 88 ALA A N 1
ATOM 684 C CA . ALA A 1 88 ? 19.929 11.608 -11.189 1.00 72.12 88 ALA A CA 1
ATOM 685 C C . ALA A 1 88 ? 21.024 12.682 -11.202 1.00 72.12 88 ALA A C 1
ATOM 687 O O . ALA A 1 88 ? 21.997 12.536 -11.930 1.00 72.12 88 ALA A O 1
ATOM 688 N N . GLY A 1 89 ? 20.921 13.732 -10.375 1.00 74.44 89 GLY A N 1
ATOM 689 C CA . GLY A 1 89 ? 21.915 14.812 -10.355 1.00 74.44 89 GLY A CA 1
ATOM 690 C C . GLY A 1 89 ? 22.202 15.327 -11.773 1.00 74.44 89 GLY A C 1
ATOM 691 O O . GLY A 1 89 ? 21.283 15.768 -12.459 1.00 74.44 89 GLY A O 1
ATOM 692 N N . VAL A 1 90 ? 23.458 15.208 -12.220 1.00 72.88 90 VAL A N 1
ATOM 693 C CA . VAL A 1 90 ? 23.900 15.511 -13.599 1.00 72.88 90 VAL A CA 1
ATOM 694 C C . VAL A 1 90 ? 24.040 14.274 -14.505 1.00 72.88 90 VAL A C 1
ATOM 696 O O . VAL A 1 90 ? 24.306 14.415 -15.695 1.00 72.88 90 VAL A O 1
ATOM 699 N N . ASP A 1 91 ? 23.860 13.065 -13.974 1.00 82.38 91 ASP A N 1
ATOM 700 C CA . ASP A 1 91 ? 24.009 11.807 -14.709 1.00 82.38 91 ASP A CA 1
ATOM 701 C C . ASP A 1 91 ? 22.746 11.494 -15.526 1.00 82.38 91 ASP A C 1
ATOM 703 O O . ASP A 1 91 ? 21.704 11.083 -15.002 1.00 82.38 91 ASP A O 1
ATOM 707 N N . TRP A 1 92 ? 22.843 11.675 -16.844 1.00 80.25 92 TRP A N 1
ATOM 708 C CA . TRP A 1 92 ? 21.738 11.451 -17.773 1.00 80.25 92 TRP A CA 1
ATOM 709 C C . TRP A 1 92 ? 21.265 9.995 -17.808 1.00 80.25 92 TRP A C 1
ATOM 711 O O . TRP A 1 92 ? 20.092 9.763 -18.106 1.00 80.25 92 TRP A O 1
ATOM 721 N N . GLN A 1 93 ? 22.121 9.016 -17.495 1.00 83.94 93 GLN A N 1
ATOM 722 C CA . GLN A 1 93 ? 21.725 7.605 -17.474 1.00 83.94 93 GLN A CA 1
ATOM 723 C C . GLN A 1 93 ? 20.758 7.345 -16.326 1.00 83.94 93 GLN A C 1
ATOM 725 O O . GLN A 1 93 ? 19.827 6.562 -16.476 1.00 83.94 93 GLN A O 1
ATOM 730 N N . LYS A 1 94 ? 20.910 8.070 -15.215 1.00 79.81 94 LYS A N 1
ATOM 731 C CA . LYS A 1 94 ? 20.023 7.988 -14.050 1.00 79.81 94 LYS A CA 1
ATOM 732 C C . LYS A 1 94 ? 18.789 8.875 -14.158 1.00 79.81 94 LYS A C 1
ATOM 734 O O . LYS A 1 94 ? 17.829 8.640 -13.426 1.00 79.81 94 LYS A O 1
ATOM 739 N N . GLN A 1 95 ? 18.788 9.863 -15.057 1.00 80.25 95 GLN A N 1
ATOM 740 C CA . GLN A 1 95 ? 17.622 10.716 -15.294 1.00 80.25 95 GLN A CA 1
ATOM 741 C C . GLN A 1 95 ? 16.433 9.899 -15.817 1.00 80.25 95 GLN A C 1
ATOM 743 O O . GLN A 1 95 ? 16.611 9.087 -16.727 1.00 80.25 95 GLN A O 1
ATOM 748 N N . PRO A 1 96 ? 15.211 10.153 -15.337 1.00 80.69 96 PRO A N 1
ATOM 749 C CA . PRO A 1 96 ? 14.857 11.077 -14.257 1.00 80.69 96 PRO A CA 1
ATOM 750 C C . PRO A 1 96 ? 15.095 10.476 -12.864 1.00 80.69 96 PRO A C 1
ATOM 752 O O . PRO A 1 96 ? 15.057 9.259 -12.700 1.00 80.69 96 PRO A O 1
ATOM 755 N N . SER A 1 97 ? 15.284 11.322 -11.844 1.00 82.44 97 SER A N 1
ATOM 756 C CA . SER A 1 97 ? 15.297 10.865 -10.445 1.00 82.44 97 SER A CA 1
ATOM 757 C C . SER A 1 97 ? 13.985 10.146 -10.109 1.00 82.44 97 SER A C 1
ATOM 759 O O . SER A 1 97 ? 12.911 10.707 -10.314 1.00 82.44 97 SER A O 1
ATOM 761 N N . GLN A 1 98 ? 14.071 8.917 -9.595 1.00 83.69 98 GLN A N 1
ATOM 762 C CA . GLN A 1 98 ? 12.922 8.047 -9.299 1.00 83.69 98 GLN A CA 1
ATOM 763 C C . GLN A 1 98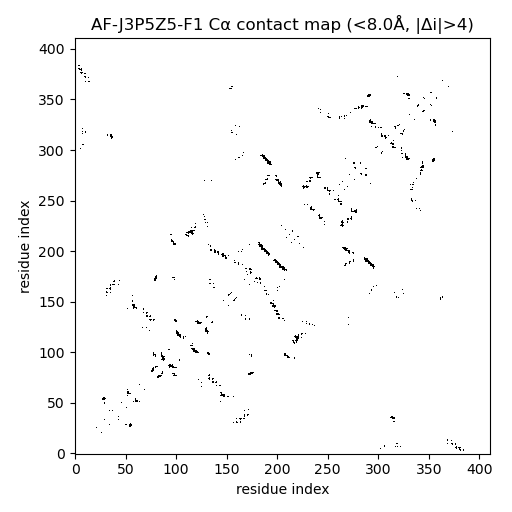 ? 13.264 7.065 -8.170 1.00 83.69 98 GLN A C 1
ATOM 765 O O . GLN A 1 98 ? 14.424 6.677 -8.023 1.00 83.69 98 GLN A O 1
ATOM 770 N N . HIS A 1 99 ? 12.242 6.581 -7.457 1.00 84.19 99 HIS A N 1
ATOM 771 C CA . HIS A 1 99 ? 12.356 5.666 -6.307 1.00 84.19 99 HIS A CA 1
ATOM 772 C C . HIS A 1 99 ? 12.366 4.168 -6.679 1.00 84.19 99 HIS A C 1
ATOM 774 O O . HIS A 1 99 ? 12.050 3.316 -5.845 1.00 84.19 99 HIS A O 1
ATOM 780 N N . ILE A 1 100 ? 12.671 3.836 -7.938 1.00 86.56 100 ILE A N 1
ATOM 781 C CA . ILE A 1 100 ? 12.546 2.477 -8.491 1.00 86.56 100 ILE A CA 1
ATOM 782 C C . ILE A 1 100 ? 13.919 1.901 -8.832 1.00 86.56 100 ILE A C 1
ATOM 784 O O . ILE A 1 100 ? 14.709 2.554 -9.519 1.00 86.56 100 ILE A O 1
ATOM 788 N N . SER A 1 101 ? 14.158 0.664 -8.384 1.00 87.50 101 SER A N 1
ATOM 789 C CA . SER A 1 101 ? 15.362 -0.125 -8.652 1.00 87.50 101 SER A CA 1
ATOM 790 C C . SER A 1 101 ? 15.478 -0.451 -10.135 1.00 87.50 101 SER A C 1
ATOM 792 O O . SER A 1 101 ? 14.653 -1.188 -10.685 1.00 87.50 101 SER A O 1
ATOM 794 N N . ARG A 1 102 ? 16.500 0.100 -10.793 1.00 89.69 102 ARG A N 1
ATOM 795 C CA . ARG A 1 102 ? 16.634 0.020 -12.247 1.00 89.69 102 ARG A CA 1
ATOM 796 C C . ARG A 1 102 ? 18.078 -0.016 -12.725 1.00 89.69 102 ARG A C 1
ATOM 798 O O . ARG A 1 102 ? 18.953 0.568 -12.096 1.00 89.69 102 ARG A O 1
ATOM 805 N N . LEU A 1 103 ? 18.299 -0.651 -13.870 1.00 90.62 103 LEU A N 1
ATOM 806 C CA . LEU A 1 103 ? 19.556 -0.599 -14.614 1.00 90.62 103 LEU A CA 1
ATOM 807 C C . LEU A 1 103 ? 19.328 0.130 -15.935 1.00 90.62 103 LEU A C 1
ATOM 809 O O . LEU A 1 103 ? 18.312 -0.089 -16.597 1.00 90.62 103 LEU A O 1
ATOM 813 N N . TYR A 1 104 ? 20.275 0.984 -16.317 1.00 90.62 104 TYR A N 1
ATOM 814 C CA . TYR A 1 104 ? 20.278 1.607 -17.638 1.00 90.62 104 TYR A CA 1
ATOM 815 C C . TYR A 1 104 ? 20.498 0.542 -18.720 1.00 90.62 104 TYR A C 1
ATOM 817 O O . TYR A 1 104 ? 21.397 -0.292 -18.603 1.00 90.62 104 TYR A O 1
ATOM 825 N N . VAL A 1 105 ? 19.673 0.568 -19.766 1.00 92.06 105 VAL A N 1
ATOM 826 C CA . VAL A 1 105 ? 19.816 -0.316 -20.927 1.00 92.06 105 VAL A CA 1
ATOM 827 C C . VAL A 1 105 ? 20.810 0.316 -21.899 1.00 92.06 105 VAL A C 1
ATOM 829 O O . VAL A 1 105 ? 20.520 1.332 -22.537 1.00 92.06 105 VAL A O 1
ATOM 832 N N . THR A 1 106 ? 21.998 -0.283 -22.004 1.00 89.31 106 THR A N 1
ATOM 833 C CA . THR A 1 106 ? 23.059 0.180 -22.905 1.00 89.31 106 THR A CA 1
ATOM 834 C C . THR A 1 106 ? 22.556 0.254 -24.343 1.00 89.31 106 THR A C 1
ATOM 836 O O . THR A 1 106 ? 22.018 -0.717 -24.868 1.00 89.31 106 THR A O 1
ATOM 839 N N . GLY A 1 107 ? 22.762 1.402 -24.990 1.00 85.19 107 GLY A N 1
ATOM 840 C CA . GLY A 1 107 ? 22.361 1.616 -26.381 1.00 85.19 107 GLY A CA 1
ATOM 841 C C . GLY A 1 107 ? 20.953 2.185 -26.560 1.00 85.19 107 GLY A C 1
ATOM 842 O O . GLY A 1 107 ? 20.537 2.368 -27.699 1.00 85.19 107 GLY A O 1
ATOM 843 N N . TRP A 1 108 ? 20.228 2.523 -25.486 1.00 86.75 108 TRP A N 1
ATOM 844 C CA . TRP A 1 108 ? 18.956 3.237 -25.621 1.00 86.75 108 TRP A CA 1
ATOM 845 C C . TRP A 1 108 ? 19.175 4.637 -26.223 1.00 86.75 108 TRP A C 1
ATOM 847 O O . TRP A 1 108 ? 19.837 5.485 -25.619 1.00 86.75 108 TRP A O 1
ATOM 857 N N . LEU A 1 109 ? 18.606 4.878 -27.410 1.00 77.00 109 LEU A N 1
ATOM 858 C CA . LEU A 1 109 ? 18.937 6.006 -28.296 1.00 77.00 109 LEU A CA 1
ATOM 859 C C . LEU A 1 109 ? 18.243 7.339 -27.960 1.00 77.00 109 LEU A C 1
ATOM 861 O O . LEU A 1 109 ? 18.264 8.259 -28.775 1.00 77.00 109 LEU A O 1
ATOM 865 N N . GLY A 1 110 ? 17.650 7.493 -26.771 1.00 70.81 110 GLY A N 1
ATOM 866 C CA . GLY A 1 110 ? 17.209 8.818 -26.327 1.00 70.81 110 GLY A CA 1
ATOM 867 C C . GLY A 1 110 ? 16.077 9.405 -27.159 1.00 70.81 110 GLY A C 1
ATOM 868 O O . GLY A 1 110 ? 16.241 10.537 -27.600 1.00 70.81 110 GLY A O 1
ATOM 869 N N . LYS A 1 111 ? 15.009 8.628 -27.428 1.00 69.94 111 LYS A N 1
ATOM 870 C CA . LYS A 1 111 ? 13.749 9.005 -28.133 1.00 69.94 111 LYS A CA 1
ATOM 871 C C . LYS A 1 111 ? 12.891 7.802 -28.543 1.00 69.94 111 LYS A C 1
ATOM 873 O O . LYS A 1 111 ? 11.798 7.990 -29.067 1.00 69.94 111 LYS A O 1
ATOM 878 N N . ASP A 1 112 ? 13.388 6.584 -28.355 1.00 74.31 112 ASP A N 1
ATOM 879 C CA . ASP A 1 112 ? 12.634 5.380 -28.673 1.00 74.31 112 ASP A CA 1
ATOM 880 C C . ASP A 1 112 ? 11.507 5.171 -27.650 1.00 74.31 112 ASP A C 1
ATOM 882 O O . ASP A 1 112 ? 11.765 4.920 -26.471 1.00 74.31 112 ASP A O 1
ATOM 886 N N . LEU A 1 113 ? 10.263 5.320 -28.112 1.00 79.38 113 LEU A N 1
ATOM 887 C CA . LEU A 1 113 ? 9.050 5.086 -27.325 1.00 79.38 113 LEU A CA 1
ATOM 888 C C . LEU A 1 113 ? 8.610 3.618 -27.342 1.00 79.38 113 LEU A C 1
ATOM 890 O O . LEU A 1 113 ? 7.673 3.266 -26.637 1.00 79.38 113 LEU A O 1
ATOM 894 N N . THR A 1 114 ? 9.265 2.769 -28.136 1.00 84.62 114 THR A N 1
ATOM 895 C CA . THR A 1 114 ? 8.953 1.336 -28.254 1.00 84.62 114 THR A CA 1
ATOM 896 C C . THR A 1 114 ? 9.817 0.468 -27.344 1.00 84.62 114 THR A C 1
ATOM 898 O O . THR A 1 114 ? 9.459 -0.671 -27.053 1.00 84.62 114 THR A O 1
ATOM 901 N N . THR A 1 115 ? 10.927 1.011 -26.838 1.00 89.44 115 THR A N 1
ATOM 902 C CA . THR A 1 115 ? 11.804 0.336 -25.878 1.00 89.44 115 THR A CA 1
ATOM 903 C C . THR A 1 115 ? 11.963 1.150 -24.603 1.00 89.44 115 THR A C 1
ATOM 905 O O . THR A 1 115 ? 11.817 2.371 -24.585 1.00 89.44 115 THR A O 1
ATOM 908 N N . SER A 1 116 ? 12.266 0.470 -23.501 1.00 90.94 116 SER A N 1
ATOM 909 C CA . SER A 1 116 ? 12.490 1.123 -22.217 1.00 90.94 116 SER A CA 1
ATOM 910 C C . SER A 1 116 ? 13.951 1.531 -22.070 1.00 90.94 116 SER A C 1
ATOM 912 O O . SER A 1 116 ? 14.864 0.741 -22.314 1.00 90.94 116 SER A O 1
ATOM 914 N N . LYS A 1 117 ? 14.171 2.742 -21.552 1.00 90.50 117 LYS A N 1
ATOM 915 C CA . LYS A 1 117 ? 15.494 3.203 -21.105 1.00 90.50 117 LYS A CA 1
ATOM 916 C C . LYS A 1 117 ? 16.082 2.319 -20.001 1.00 90.50 117 LYS A C 1
ATOM 918 O O . LYS A 1 117 ? 17.298 2.276 -19.805 1.00 90.50 117 LYS A O 1
ATOM 923 N N . PHE A 1 118 ? 15.209 1.659 -19.249 1.00 91.88 118 PHE A N 1
ATOM 924 C CA . PHE A 1 118 ? 15.539 0.963 -18.020 1.00 91.88 118 PHE A CA 1
ATOM 925 C C . PHE A 1 118 ? 15.028 -0.475 -18.010 1.00 91.88 118 PHE A C 1
ATOM 927 O O . PHE A 1 118 ? 13.943 -0.773 -18.507 1.00 91.88 118 PHE A O 1
ATOM 934 N N . SER A 1 119 ? 15.781 -1.353 -17.358 1.00 92.88 119 SER A N 1
ATOM 935 C CA . SER A 1 119 ? 15.306 -2.664 -16.911 1.00 92.88 119 SER A CA 1
ATOM 936 C C . SER A 1 119 ? 15.163 -2.669 -15.389 1.00 92.88 119 SER A C 1
ATOM 938 O O . SER A 1 119 ? 15.799 -1.871 -14.695 1.00 92.88 119 SER A O 1
ATOM 940 N N . THR A 1 120 ? 14.312 -3.539 -14.846 1.00 90.94 120 THR A N 1
ATOM 941 C CA . THR A 1 120 ? 14.139 -3.648 -13.392 1.00 90.94 120 THR A CA 1
ATOM 942 C C . THR A 1 120 ? 15.312 -4.368 -12.740 1.00 90.94 120 THR A C 1
ATOM 944 O O . THR A 1 120 ? 15.685 -5.458 -13.161 1.00 90.94 120 THR A O 1
ATOM 947 N N . ALA A 1 121 ? 15.821 -3.800 -11.650 1.00 84.31 121 ALA A N 1
ATOM 948 C CA . ALA A 1 121 ? 16.931 -4.341 -10.863 1.00 84.31 121 ALA A CA 1
ATOM 949 C C . ALA A 1 121 ? 16.449 -4.841 -9.488 1.00 84.31 121 ALA A C 1
ATOM 951 O O . ALA A 1 121 ? 17.070 -4.531 -8.476 1.00 84.31 121 ALA A O 1
ATOM 952 N N . GLY A 1 122 ? 15.259 -5.452 -9.423 1.00 75.75 122 GLY A N 1
ATOM 953 C CA . GLY A 1 122 ? 14.527 -5.695 -8.170 1.00 75.75 122 GLY A CA 1
ATOM 954 C C . GLY A 1 122 ? 15.379 -6.306 -7.046 1.00 75.75 122 GLY A C 1
ATOM 955 O O . GLY A 1 122 ? 16.298 -7.078 -7.296 1.00 75.75 122 GLY A O 1
ATOM 956 N N . PHE A 1 123 ? 15.059 -5.966 -5.802 1.00 83.81 123 PHE A N 1
ATOM 957 C CA . PHE A 1 123 ? 15.679 -6.524 -4.601 1.00 83.81 123 PHE A CA 1
ATOM 958 C C . PHE A 1 123 ? 14.842 -7.700 -4.095 1.00 83.81 123 PHE A C 1
ATOM 960 O O . PHE A 1 123 ? 13.634 -7.559 -3.939 1.00 83.81 123 PHE A O 1
ATOM 967 N N . VAL A 1 124 ? 15.453 -8.855 -3.830 1.00 86.19 124 VAL A N 1
ATOM 968 C CA . VAL A 1 124 ? 14.712 -10.046 -3.386 1.00 86.19 124 VAL A CA 1
ATOM 969 C C . VAL A 1 124 ? 14.749 -10.163 -1.867 1.00 86.19 124 VAL A C 1
ATOM 971 O O . VAL A 1 124 ? 15.822 -10.202 -1.271 1.00 86.19 124 VAL A O 1
ATOM 974 N N . SER A 1 125 ? 13.577 -10.273 -1.241 1.00 83.25 125 SER A N 1
ATOM 975 C CA . SER A 1 125 ? 13.441 -10.590 0.185 1.00 83.25 125 SER A CA 1
ATOM 976 C C . SER A 1 125 ? 12.206 -11.450 0.425 1.00 83.25 125 SER A C 1
ATOM 978 O O . SER A 1 125 ? 11.170 -11.241 -0.202 1.00 83.25 125 SER A O 1
ATOM 980 N N . GLY A 1 126 ? 12.321 -12.464 1.288 1.00 78.06 126 GLY A N 1
ATOM 981 C CA . GLY A 1 126 ? 11.227 -13.414 1.545 1.00 78.06 126 GLY A CA 1
ATOM 982 C C . GLY A 1 126 ? 10.757 -14.176 0.297 1.00 78.06 126 GLY A C 1
ATOM 983 O O . GLY A 1 126 ? 9.592 -14.562 0.213 1.00 78.06 126 GLY A O 1
ATOM 984 N N . GLY A 1 127 ? 11.641 -14.336 -0.695 1.00 83.62 127 GLY A N 1
ATOM 985 C CA . GLY A 1 127 ? 11.319 -14.933 -1.994 1.00 83.62 127 GLY A CA 1
ATOM 986 C C . GLY A 1 127 ? 10.541 -14.022 -2.949 1.00 83.62 127 GLY A C 1
ATOM 987 O O . GLY A 1 127 ? 10.160 -14.489 -4.015 1.00 83.62 127 GLY A O 1
ATOM 988 N N . LEU A 1 128 ? 10.315 -12.749 -2.596 1.00 86.75 128 LEU A N 1
ATOM 989 C CA . LEU A 1 128 ? 9.588 -11.785 -3.422 1.00 86.75 128 LEU A CA 1
ATOM 990 C C . LEU A 1 128 ? 10.514 -10.708 -3.986 1.00 86.75 128 LEU A C 1
ATOM 992 O O . LEU A 1 128 ? 11.360 -10.163 -3.275 1.00 86.75 128 LEU A O 1
ATOM 996 N N . HIS A 1 129 ? 10.321 -10.373 -5.260 1.00 90.50 129 HIS A N 1
ATOM 997 C CA . HIS A 1 129 ? 11.041 -9.282 -5.922 1.00 90.50 129 HIS A CA 1
ATOM 998 C C . HIS A 1 129 ? 10.405 -7.924 -5.614 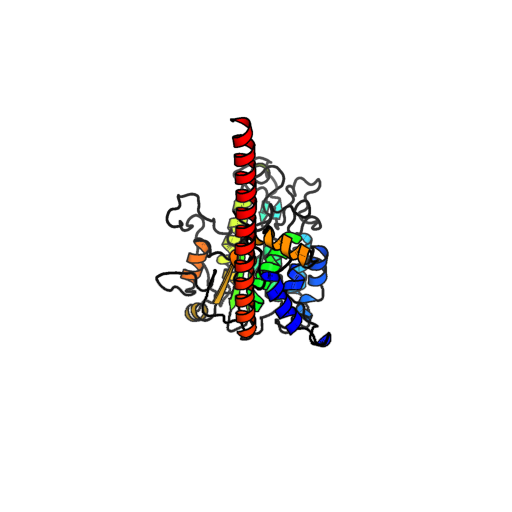1.00 90.50 129 HIS A C 1
ATOM 1000 O O . HIS A 1 129 ? 9.317 -7.639 -6.093 1.00 90.50 129 HIS A O 1
ATOM 1006 N N . LEU A 1 130 ? 11.109 -7.071 -4.875 1.00 90.12 130 LEU A N 1
ATOM 1007 C CA . LEU A 1 130 ? 10.701 -5.726 -4.470 1.00 90.12 130 LEU A CA 1
ATOM 1008 C C . LEU A 1 130 ? 11.336 -4.681 -5.397 1.00 90.12 130 LEU A C 1
ATOM 1010 O O . LEU A 1 130 ? 12.556 -4.659 -5.580 1.00 90.12 130 LEU A O 1
ATOM 1014 N N . PHE A 1 131 ? 10.534 -3.788 -5.979 1.00 88.81 131 PHE A N 1
ATOM 1015 C CA . PHE A 1 131 ? 11.023 -2.884 -7.031 1.00 88.81 131 PHE A CA 1
ATOM 1016 C C . PHE A 1 131 ? 11.218 -1.441 -6.587 1.00 88.81 131 PHE A C 1
ATOM 1018 O O . PHE A 1 131 ? 12.049 -0.739 -7.163 1.00 88.81 131 PHE A O 1
ATOM 1025 N N . ASN A 1 132 ? 10.478 -0.974 -5.587 1.00 86.38 132 ASN A N 1
ATOM 1026 C CA . ASN A 1 132 ? 10.556 0.409 -5.132 1.00 86.38 132 ASN A CA 1
ATOM 1027 C C . ASN A 1 132 ? 10.595 0.510 -3.604 1.00 86.38 132 ASN A C 1
ATOM 1029 O O . ASN A 1 132 ? 10.377 -0.467 -2.887 1.00 86.38 132 ASN A O 1
ATOM 1033 N N . HIS A 1 133 ? 10.876 1.717 -3.117 1.00 85.69 133 HIS A N 1
ATOM 1034 C CA . HIS A 1 133 ? 10.912 2.013 -1.687 1.00 85.69 133 HIS A CA 1
ATOM 1035 C C . HIS A 1 133 ? 9.609 1.636 -0.955 1.00 85.69 133 HIS A C 1
ATOM 1037 O O . HIS A 1 133 ? 9.658 1.097 0.146 1.00 85.69 133 HIS A O 1
ATOM 1043 N N . TYR A 1 134 ? 8.446 1.879 -1.564 1.00 90.38 134 TYR A N 1
ATOM 1044 C CA . TYR A 1 134 ? 7.150 1.590 -0.946 1.00 90.38 134 TYR A CA 1
ATOM 1045 C C . TYR A 1 134 ? 6.960 0.088 -0.715 1.00 90.38 134 TYR A C 1
ATOM 1047 O O . TYR A 1 134 ? 6.538 -0.318 0.367 1.00 90.38 134 TYR A O 1
ATOM 1055 N N . ASP A 1 135 ? 7.335 -0.733 -1.697 1.00 91.00 135 ASP A N 1
ATOM 1056 C CA . ASP A 1 135 ? 7.295 -2.195 -1.622 1.00 91.00 135 ASP A CA 1
ATOM 1057 C C . ASP A 1 135 ? 8.222 -2.704 -0.505 1.00 91.00 135 ASP A C 1
ATOM 1059 O O . ASP A 1 135 ? 7.844 -3.558 0.297 1.00 91.00 135 ASP A O 1
ATOM 1063 N N . MET A 1 136 ? 9.423 -2.123 -0.406 1.00 88.00 136 MET A N 1
ATOM 1064 C CA . MET A 1 136 ? 10.395 -2.439 0.644 1.00 88.00 136 MET A CA 1
ATOM 1065 C C . MET A 1 136 ? 9.896 -2.048 2.030 1.00 88.00 136 MET A C 1
ATOM 1067 O O . MET A 1 136 ? 10.008 -2.842 2.956 1.00 88.00 136 MET A O 1
ATOM 1071 N N . LEU A 1 137 ? 9.308 -0.862 2.186 1.00 88.50 137 LEU A N 1
ATOM 1072 C CA . LEU A 1 137 ? 8.758 -0.434 3.467 1.00 88.50 137 LEU A CA 1
ATOM 1073 C C . LEU A 1 137 ? 7.569 -1.311 3.895 1.00 88.50 137 LEU A C 1
ATOM 1075 O O . LEU A 1 137 ? 7.461 -1.665 5.067 1.00 88.50 137 LEU A O 1
ATOM 1079 N N . GLY A 1 138 ? 6.715 -1.715 2.950 1.00 91.31 138 GLY A N 1
ATOM 1080 C CA . GLY A 1 138 ? 5.612 -2.639 3.221 1.00 91.31 138 GLY A CA 1
ATOM 1081 C C . GLY A 1 138 ? 6.109 -4.010 3.689 1.00 91.31 138 GLY A C 1
ATOM 1082 O O . GLY A 1 138 ? 5.604 -4.550 4.676 1.00 91.31 138 GLY A O 1
ATOM 1083 N N . MET A 1 139 ? 7.156 -4.534 3.039 1.00 87.56 139 MET A N 1
ATOM 1084 C CA . MET A 1 139 ? 7.842 -5.756 3.468 1.00 87.56 139 MET A CA 1
ATOM 1085 C C . MET A 1 139 ? 8.483 -5.589 4.851 1.00 87.56 139 MET A C 1
ATOM 1087 O O . MET A 1 139 ? 8.275 -6.430 5.720 1.00 87.56 139 MET A O 1
ATOM 1091 N N . PHE A 1 140 ? 9.221 -4.499 5.082 1.00 85.69 140 PHE A N 1
ATOM 1092 C CA . PHE A 1 140 ? 9.871 -4.208 6.362 1.00 85.69 140 PHE A CA 1
ATOM 1093 C C . PHE A 1 140 ? 8.867 -4.240 7.515 1.00 85.69 140 PHE A C 1
ATOM 1095 O O . PHE A 1 140 ? 9.059 -4.972 8.481 1.00 85.69 140 PHE A O 1
ATOM 1102 N N . LEU A 1 141 ? 7.755 -3.514 7.380 1.00 86.31 141 LEU A N 1
ATOM 1103 C CA . LEU A 1 141 ? 6.712 -3.463 8.403 1.00 86.31 141 LEU A CA 1
ATOM 1104 C C . LEU A 1 141 ? 6.022 -4.820 8.609 1.00 86.31 141 LEU A C 1
ATOM 1106 O O . LEU A 1 141 ? 5.640 -5.138 9.733 1.00 86.31 141 LEU A O 1
ATOM 1110 N N . GLY A 1 142 ? 5.878 -5.634 7.557 1.00 85.38 142 GLY A N 1
ATOM 1111 C CA . GLY A 1 142 ? 5.350 -7.000 7.658 1.00 85.38 142 GLY A CA 1
ATOM 1112 C C . GLY A 1 142 ? 6.314 -7.998 8.314 1.00 85.38 142 GLY A C 1
ATOM 1113 O O . GLY A 1 142 ? 5.879 -9.010 8.863 1.00 85.38 142 GLY A O 1
ATOM 1114 N N . LEU A 1 143 ? 7.620 -7.727 8.278 1.00 81.00 143 LEU A N 1
ATOM 1115 C CA . LEU A 1 143 ? 8.655 -8.559 8.897 1.00 81.00 143 LEU A CA 1
ATOM 1116 C C . LEU A 1 143 ? 8.876 -8.249 10.385 1.00 81.00 143 LEU A C 1
ATOM 1118 O O . LEU A 1 143 ? 9.638 -8.960 11.034 1.00 81.00 143 LEU A O 1
ATOM 1122 N N . LEU A 1 144 ? 8.207 -7.229 10.936 1.00 78.38 144 LEU A N 1
ATOM 1123 C CA . LEU A 1 144 ? 8.293 -6.887 12.362 1.00 78.38 144 LEU A CA 1
ATOM 1124 C C . LEU A 1 144 ? 7.758 -7.995 13.278 1.00 78.38 144 LEU A C 1
ATOM 1126 O O . LEU A 1 144 ? 8.191 -8.100 14.421 1.00 78.38 144 LEU A O 1
ATOM 1130 N N . GLY A 1 145 ? 6.845 -8.821 12.769 1.00 78.69 145 GLY A N 1
ATOM 1131 C CA . GLY A 1 145 ? 6.270 -9.951 13.487 1.00 78.69 145 GLY A CA 1
ATOM 1132 C C . GLY A 1 145 ? 4.748 -10.006 13.362 1.00 78.69 145 GLY A C 1
ATOM 1133 O O . GLY A 1 145 ? 4.127 -9.072 12.847 1.00 78.69 145 GLY A O 1
ATOM 1134 N N . PRO A 1 146 ? 4.130 -11.112 13.807 1.00 84.06 146 PRO A N 1
ATOM 1135 C CA . PRO A 1 146 ? 2.682 -11.211 13.876 1.00 84.06 146 PRO A CA 1
ATOM 1136 C C . PRO A 1 146 ? 2.132 -10.229 14.908 1.00 84.06 146 PRO A C 1
ATOM 1138 O O . PRO A 1 146 ? 2.703 -10.034 15.979 1.00 84.06 146 PRO A O 1
ATOM 1141 N N . ALA A 1 147 ? 0.976 -9.657 14.607 1.00 84.69 147 ALA A N 1
ATOM 1142 C CA . ALA A 1 147 ? 0.195 -8.947 15.599 1.00 84.69 147 ALA A CA 1
ATOM 1143 C C . ALA A 1 147 ? -0.395 -9.932 16.630 1.00 84.69 147 ALA A C 1
ATOM 1145 O O . ALA A 1 147 ? -0.606 -11.108 16.321 1.00 84.69 147 ALA A O 1
ATOM 1146 N N . ILE A 1 148 ? -0.698 -9.483 17.851 1.00 79.12 148 ILE A N 1
ATOM 1147 C CA . ILE A 1 148 ? -1.281 -10.361 18.880 1.00 79.12 148 ILE A CA 1
ATOM 1148 C C . ILE A 1 148 ? -2.710 -10.768 18.490 1.00 79.12 148 ILE A C 1
ATOM 1150 O O . ILE A 1 148 ? -3.676 -10.022 18.688 1.00 79.12 148 ILE A O 1
ATOM 1154 N N . SER A 1 149 ? -2.831 -11.983 17.952 1.00 77.38 149 SER A N 1
ATOM 1155 C CA . SER A 1 149 ? -4.097 -12.597 17.549 1.00 77.38 149 SER A CA 1
ATOM 1156 C C . SER A 1 149 ? -5.140 -12.543 18.675 1.00 77.38 149 SER A C 1
ATOM 1158 O O . SER A 1 149 ? -4.832 -12.757 19.849 1.00 77.38 149 SER A O 1
ATOM 1160 N N . GLY A 1 150 ? -6.378 -12.189 18.326 1.00 71.75 150 GLY A N 1
ATOM 1161 C CA . GLY A 1 150 ? -7.485 -12.014 19.274 1.00 71.75 150 GLY A CA 1
ATOM 1162 C C . GLY A 1 150 ? -7.481 -10.703 20.077 1.00 71.75 150 GLY A C 1
ATOM 1163 O O . GLY A 1 150 ? -8.499 -10.383 20.686 1.00 71.75 150 GLY A O 1
ATOM 1164 N N . GLN A 1 151 ? -6.392 -9.921 20.069 1.00 73.12 151 GLN A N 1
ATOM 1165 C CA . GLN A 1 151 ? -6.345 -8.578 20.678 1.00 73.12 151 GLN A CA 1
ATOM 1166 C C . GLN A 1 151 ? -6.389 -7.453 19.640 1.00 73.12 151 GLN A C 1
ATOM 1168 O O . GLN A 1 151 ? -6.861 -6.348 19.927 1.00 73.12 151 GLN A O 1
ATOM 1173 N N . VAL A 1 152 ? -5.910 -7.731 18.428 1.00 75.38 152 VAL A N 1
ATOM 1174 C CA . VAL A 1 152 ? -5.948 -6.792 17.308 1.00 75.38 152 VAL A CA 1
ATOM 1175 C C . VAL A 1 152 ? -7.170 -6.998 16.426 1.00 75.38 152 VAL A C 1
ATOM 1177 O O . VAL A 1 152 ? -7.667 -8.106 16.247 1.00 75.38 152 VAL A O 1
ATOM 1180 N N . ASN A 1 153 ? -7.635 -5.905 15.841 1.00 77.75 153 ASN A N 1
ATOM 1181 C CA . ASN A 1 153 ? -8.665 -5.871 14.824 1.00 77.75 153 ASN A CA 1
ATOM 1182 C C . ASN A 1 153 ? -8.363 -4.750 13.823 1.00 77.75 153 ASN A C 1
ATOM 1184 O O . ASN A 1 153 ? -7.365 -4.023 13.929 1.00 77.75 153 ASN A O 1
ATOM 1188 N N . LYS A 1 154 ? -9.240 -4.598 12.832 1.00 82.25 154 LYS A N 1
ATOM 1189 C CA . LYS A 1 154 ? -9.107 -3.561 11.811 1.00 82.25 154 LYS A CA 1
ATOM 1190 C C . LYS A 1 154 ? -8.927 -2.157 12.391 1.00 82.25 154 LYS A C 1
ATOM 1192 O O . LYS A 1 154 ? -8.130 -1.387 11.870 1.00 82.25 154 LYS A O 1
ATOM 1197 N N . TYR A 1 155 ? -9.665 -1.817 13.441 1.00 78.62 155 TYR A N 1
ATOM 1198 C CA . TYR A 1 155 ? -9.765 -0.454 13.962 1.00 78.62 155 TYR A CA 1
ATOM 1199 C C . TYR A 1 155 ? -8.618 -0.073 14.891 1.00 78.62 155 TYR A C 1
ATOM 1201 O O . TYR A 1 155 ? -8.153 1.062 14.845 1.00 78.62 155 TYR A O 1
ATOM 1209 N N . ASN A 1 156 ? -8.165 -0.997 15.739 1.00 74.62 156 ASN A N 1
ATOM 1210 C CA . ASN A 1 156 ? -7.130 -0.695 16.724 1.00 74.62 156 ASN A CA 1
ATOM 1211 C C . ASN A 1 156 ? -5.704 -0.912 16.193 1.00 74.62 156 ASN A C 1
ATOM 1213 O O . ASN A 1 156 ? -4.783 -0.318 16.756 1.00 74.62 156 ASN A O 1
ATOM 1217 N N . PHE A 1 157 ? -5.530 -1.701 15.122 1.00 82.69 157 PHE A N 1
ATOM 1218 C CA . PHE A 1 157 ? -4.213 -2.057 14.598 1.00 82.69 157 PHE A CA 1
ATOM 1219 C C . PHE A 1 157 ? -4.078 -1.882 13.082 1.00 82.69 157 PHE A C 1
ATOM 1221 O O . PHE A 1 157 ? -3.302 -1.038 12.644 1.00 82.69 157 PHE A O 1
ATOM 1228 N N . TYR A 1 158 ? -4.833 -2.622 12.262 1.00 88.00 158 TYR A N 1
ATOM 1229 C CA . TYR A 1 158 ? -4.524 -2.705 10.825 1.00 88.00 158 TYR A CA 1
ATOM 1230 C C . TYR A 1 158 ? -4.783 -1.401 10.053 1.00 88.00 158 TYR A C 1
ATOM 1232 O O . TYR A 1 158 ? -3.980 -1.039 9.191 1.00 88.00 158 TYR A O 1
ATOM 1240 N N . LEU A 1 159 ? -5.858 -0.663 10.355 1.00 87.75 159 LEU A N 1
ATOM 1241 C CA . LEU A 1 159 ? -6.132 0.643 9.744 1.00 87.75 159 LEU A CA 1
ATOM 1242 C C . LEU A 1 159 ? -5.134 1.720 10.205 1.00 87.75 159 LEU A C 1
ATOM 1244 O O . LEU A 1 159 ? -4.551 2.355 9.322 1.00 87.75 159 LEU A O 1
ATOM 1248 N N . PRO A 1 160 ? -4.841 1.879 11.516 1.00 87.75 160 PRO A N 1
ATOM 1249 C CA . PRO A 1 160 ? -3.753 2.747 11.968 1.00 87.75 160 PRO A CA 1
ATOM 1250 C C . PRO A 1 160 ? -2.410 2.421 11.313 1.00 87.75 160 PRO A C 1
ATOM 1252 O O . PRO A 1 160 ? -1.740 3.322 10.812 1.00 87.75 160 PRO A O 1
ATOM 1255 N N . LEU A 1 161 ? -2.052 1.136 11.234 1.00 90.62 161 LEU A N 1
ATOM 1256 C CA . LEU A 1 161 ? -0.824 0.673 10.593 1.00 90.62 161 LEU A CA 1
ATOM 1257 C C . LEU A 1 161 ? -0.773 1.055 9.110 1.00 90.62 161 LEU A C 1
ATOM 1259 O O . LEU A 1 161 ? 0.247 1.539 8.629 1.00 90.62 161 LEU A O 1
ATOM 1263 N N . THR A 1 162 ? -1.876 0.861 8.384 1.00 93.50 162 THR A N 1
ATOM 1264 C CA . THR A 1 162 ? -1.955 1.178 6.948 1.00 93.50 162 THR A CA 1
ATOM 1265 C C . THR A 1 162 ? -1.843 2.676 6.704 1.00 93.50 162 THR A C 1
ATOM 1267 O O . THR A 1 162 ? -1.145 3.102 5.786 1.00 93.50 162 THR A O 1
ATOM 1270 N N . ALA A 1 163 ? -2.490 3.488 7.541 1.00 92.31 163 ALA A N 1
ATOM 1271 C CA . ALA A 1 163 ? -2.408 4.938 7.454 1.00 92.31 163 ALA A CA 1
ATOM 1272 C C . ALA A 1 163 ? -1.004 5.451 7.806 1.00 92.31 163 ALA A C 1
ATOM 1274 O O . ALA A 1 163 ? -0.482 6.323 7.115 1.00 92.31 163 ALA A O 1
ATOM 1275 N N . MET A 1 164 ? -0.369 4.879 8.835 1.00 91.81 164 MET A N 1
ATOM 1276 C CA . MET A 1 164 ? 1.020 5.171 9.204 1.00 91.81 164 MET A CA 1
ATOM 1277 C C . MET A 1 164 ? 1.970 4.815 8.059 1.00 91.81 164 MET A C 1
ATOM 1279 O O . MET A 1 164 ? 2.776 5.647 7.655 1.00 91.81 164 MET A O 1
ATOM 1283 N N . TYR A 1 165 ? 1.829 3.621 7.481 1.00 93.50 165 TYR A N 1
ATOM 1284 C CA . TYR A 1 165 ? 2.599 3.184 6.320 1.00 93.50 165 TYR A CA 1
ATOM 1285 C C . TYR A 1 165 ? 2.452 4.146 5.133 1.00 93.50 165 TYR A C 1
ATOM 1287 O O . TYR A 1 165 ? 3.453 4.573 4.558 1.00 93.50 165 TYR A O 1
ATOM 1295 N N . ALA A 1 166 ? 1.225 4.542 4.799 1.00 92.94 166 ALA A N 1
ATOM 1296 C CA . ALA A 1 166 ? 0.941 5.506 3.742 1.00 92.94 166 ALA A CA 1
ATOM 1297 C C . ALA A 1 166 ? 1.562 6.888 4.017 1.00 92.94 166 ALA A C 1
ATOM 1299 O O . ALA A 1 166 ? 2.163 7.499 3.130 1.00 92.94 166 ALA A O 1
ATOM 1300 N N . GLN A 1 167 ? 1.490 7.361 5.262 1.00 90.06 167 GLN A N 1
ATOM 1301 C CA . GLN A 1 167 ? 2.108 8.614 5.685 1.00 90.06 167 GLN A CA 1
ATOM 1302 C C . GLN A 1 167 ? 3.638 8.542 5.610 1.00 90.06 167 GLN A C 1
ATOM 1304 O O . GLN A 1 167 ? 4.262 9.456 5.080 1.00 90.06 167 GLN A O 1
ATOM 1309 N N . TRP A 1 168 ? 4.260 7.444 6.038 1.00 89.19 168 TRP A N 1
ATOM 1310 C CA . TRP A 1 168 ? 5.706 7.250 5.904 1.00 89.19 168 TRP A CA 1
ATOM 1311 C C . TRP A 1 168 ? 6.136 7.160 4.441 1.00 89.19 168 TRP A C 1
ATOM 1313 O O . TRP A 1 168 ? 7.127 7.778 4.060 1.00 89.19 168 TRP A O 1
ATOM 1323 N N . CYS A 1 169 ? 5.354 6.486 3.594 1.00 89.31 169 CYS A N 1
ATOM 1324 C CA . CYS A 1 169 ? 5.559 6.491 2.148 1.00 89.31 169 CYS A CA 1
ATOM 1325 C C . CYS A 1 169 ? 5.515 7.920 1.585 1.00 89.31 169 CYS A C 1
ATOM 1327 O O . CYS A 1 169 ? 6.346 8.276 0.751 1.00 89.31 169 CYS A O 1
ATOM 1329 N N . SER A 1 170 ? 4.595 8.764 2.065 1.00 86.00 170 SER A N 1
ATOM 1330 C CA . SER A 1 170 ? 4.539 10.181 1.691 1.00 86.00 170 SER A CA 1
ATOM 1331 C C . SER A 1 170 ? 5.752 10.982 2.166 1.00 86.00 170 SER A C 1
ATOM 1333 O O . SER A 1 170 ? 6.144 11.922 1.483 1.00 86.00 170 SER A O 1
ATOM 1335 N N . GLU A 1 171 ? 6.334 10.675 3.324 1.00 84.62 171 GLU A N 1
ATOM 1336 C CA . GLU A 1 171 ? 7.507 11.396 3.840 1.00 84.62 171 GLU A CA 1
ATOM 1337 C C . GLU A 1 171 ? 8.807 10.969 3.146 1.00 84.62 171 GLU A C 1
ATOM 1339 O O . GLU A 1 171 ? 9.655 11.796 2.789 1.00 84.62 171 GLU A O 1
ATOM 1344 N N . LEU A 1 172 ? 8.964 9.662 2.945 1.00 80.75 172 LEU A N 1
ATOM 1345 C CA . LEU A 1 172 ? 10.178 9.043 2.418 1.00 80.75 172 LEU A CA 1
ATOM 1346 C C . LEU A 1 172 ? 10.223 9.066 0.881 1.00 80.75 172 LEU A C 1
ATOM 1348 O O . LEU A 1 172 ? 11.297 9.182 0.290 1.00 80.75 172 LEU A O 1
ATOM 1352 N N . GLY A 1 173 ? 9.059 9.033 0.231 1.00 76.50 173 GLY A N 1
ATOM 1353 C CA . GLY A 1 173 ? 8.890 8.973 -1.221 1.00 76.50 173 GLY A CA 1
ATOM 1354 C C . GLY A 1 173 ? 8.754 10.317 -1.941 1.00 76.50 173 GLY A C 1
ATOM 1355 O O . GLY A 1 173 ? 8.165 10.355 -3.019 1.00 76.50 173 GLY A O 1
ATOM 1356 N N . THR A 1 174 ? 9.224 11.419 -1.352 1.00 68.94 174 THR A N 1
ATOM 1357 C CA . THR A 1 174 ? 9.208 12.744 -1.993 1.00 68.94 174 THR A CA 1
ATOM 1358 C C . THR A 1 174 ? 10.419 12.922 -2.914 1.00 68.94 174 THR A C 1
ATOM 1360 O O . THR A 1 174 ? 11.567 12.844 -2.484 1.00 68.94 174 THR A O 1
ATOM 1363 N N . VAL A 1 175 ? 10.177 13.187 -4.203 1.00 60.31 175 VAL A N 1
ATOM 1364 C CA . VAL A 1 175 ? 11.235 13.213 -5.237 1.00 60.31 175 VAL A CA 1
ATOM 1365 C C . VAL A 1 175 ? 12.064 14.499 -5.205 1.00 60.31 175 VAL A C 1
ATOM 1367 O O . VAL A 1 175 ? 13.262 14.463 -5.490 1.00 60.31 175 VAL A O 1
ATOM 1370 N N . ARG A 1 176 ? 11.439 15.643 -4.895 1.00 58.34 176 ARG A N 1
ATOM 1371 C CA . ARG A 1 176 ? 12.046 16.964 -5.139 1.00 58.34 176 ARG A CA 1
ATOM 1372 C C . ARG A 1 176 ? 12.059 17.897 -3.929 1.00 58.34 176 ARG A C 1
ATOM 1374 O O . ARG A 1 176 ? 13.036 18.611 -3.725 1.00 58.34 176 ARG A O 1
ATOM 1381 N N . TRP A 1 177 ? 11.003 17.872 -3.125 1.00 54.84 177 TRP A N 1
ATOM 1382 C CA . TRP A 1 177 ? 10.874 18.600 -1.860 1.00 54.84 177 TRP A CA 1
ATOM 1383 C C . TRP A 1 177 ? 9.774 17.953 -1.008 1.00 54.84 177 TRP A C 1
ATOM 1385 O O . TRP A 1 177 ? 8.915 17.257 -1.565 1.00 54.84 177 TRP A O 1
ATOM 1395 N N . PRO A 1 178 ? 9.757 18.190 0.318 1.00 48.62 178 PRO A N 1
ATOM 1396 C CA . PRO A 1 178 ? 8.615 17.839 1.155 1.00 48.62 178 PRO A CA 1
ATOM 1397 C C . PRO A 1 178 ? 7.327 18.389 0.528 1.00 48.62 178 PRO A C 1
ATOM 1399 O O . PRO A 1 178 ? 7.211 19.593 0.307 1.00 48.62 178 PRO A O 1
ATOM 1402 N N . GLY A 1 179 ? 6.392 17.507 0.176 1.00 50.28 179 GLY A N 1
ATOM 1403 C CA . GLY A 1 179 ? 5.159 17.885 -0.518 1.00 50.28 179 GLY A CA 1
ATOM 1404 C C . GLY A 1 179 ? 5.106 17.603 -2.024 1.00 50.28 179 GLY A C 1
ATOM 1405 O O . GLY A 1 179 ? 4.092 17.900 -2.649 1.00 50.28 179 GLY A O 1
ATOM 1406 N N . ASP A 1 180 ? 6.151 17.026 -2.636 1.00 63.88 180 ASP A N 1
ATOM 1407 C CA . ASP A 1 180 ? 6.038 16.486 -4.001 1.00 63.88 180 ASP A CA 1
ATOM 1408 C C . ASP A 1 180 ? 5.323 15.129 -3.980 1.00 63.88 180 ASP A C 1
ATOM 1410 O O . ASP A 1 180 ? 5.935 14.069 -3.835 1.00 63.88 180 ASP A O 1
ATOM 1414 N N . PHE A 1 181 ? 3.999 15.189 -4.098 1.00 64.31 181 PHE A N 1
ATOM 1415 C CA . PHE A 1 181 ? 3.104 14.042 -3.979 1.00 64.31 181 PHE A CA 1
ATOM 1416 C C . PHE A 1 181 ? 2.916 13.261 -5.288 1.00 64.31 181 PHE A C 1
ATOM 1418 O O . PHE A 1 181 ? 2.220 12.252 -5.305 1.00 64.31 181 PHE A O 1
ATOM 1425 N N . ARG A 1 182 ? 3.559 13.680 -6.387 1.00 67.62 182 ARG A N 1
ATOM 1426 C CA . ARG A 1 182 ? 3.403 13.049 -7.715 1.00 67.62 182 ARG A CA 1
ATOM 1427 C C . ARG A 1 182 ? 3.907 11.607 -7.764 1.00 67.62 182 ARG A C 1
ATOM 1429 O O . ARG A 1 182 ? 3.516 10.842 -8.637 1.00 67.62 182 ARG A O 1
ATOM 1436 N N . ALA A 1 183 ? 4.792 11.246 -6.840 1.00 76.69 183 ALA A N 1
ATOM 1437 C CA . ALA A 1 183 ? 5.343 9.905 -6.718 1.00 76.69 183 ALA A CA 1
ATOM 1438 C C . ALA A 1 183 ? 4.544 8.998 -5.767 1.00 76.69 183 ALA A C 1
ATOM 1440 O O . ALA A 1 183 ? 4.825 7.801 -5.720 1.00 76.69 183 ALA A O 1
ATOM 1441 N N . ILE A 1 184 ? 3.565 9.531 -5.029 1.00 85.88 184 ILE A N 1
ATOM 1442 C CA . ILE A 1 184 ? 2.856 8.771 -3.999 1.00 85.88 184 ILE A CA 1
ATOM 1443 C C . ILE A 1 184 ? 1.937 7.723 -4.638 1.00 85.88 184 ILE A C 1
ATOM 1445 O O . ILE A 1 184 ? 1.211 8.035 -5.583 1.00 85.88 184 ILE A O 1
ATOM 1449 N N . PRO A 1 185 ? 1.942 6.479 -4.128 1.00 91.19 185 PRO A N 1
ATOM 1450 C CA . PRO A 1 185 ? 0.936 5.483 -4.472 1.00 91.19 185 PRO A CA 1
ATOM 1451 C C . PRO A 1 185 ? -0.493 5.992 -4.243 1.00 91.19 185 PRO A C 1
ATOM 1453 O O . PRO A 1 185 ? -0.814 6.449 -3.153 1.00 91.19 185 PRO A O 1
ATOM 1456 N N . ALA A 1 186 ? -1.373 5.839 -5.232 1.00 90.69 186 ALA A N 1
ATOM 1457 C CA . ALA A 1 186 ? -2.783 6.220 -5.106 1.00 90.69 186 ALA A CA 1
ATOM 1458 C C . ALA A 1 186 ? -3.543 5.382 -4.059 1.00 90.69 186 ALA A C 1
ATOM 1460 O O . ALA A 1 186 ? -4.450 5.868 -3.391 1.00 90.69 186 ALA A O 1
ATOM 1461 N N . MET A 1 187 ? -3.165 4.112 -3.917 1.00 92.56 187 MET A N 1
ATOM 1462 C CA . MET A 1 187 ? -3.779 3.162 -2.996 1.00 92.56 187 MET A CA 1
ATOM 1463 C C . MET A 1 187 ? -2.725 2.513 -2.105 1.00 92.56 187 MET A C 1
ATOM 1465 O O . MET A 1 187 ? -1.642 2.147 -2.568 1.00 92.56 187 MET A O 1
ATOM 1469 N N . PHE A 1 188 ? -3.089 2.291 -0.850 1.00 94.56 188 PHE A N 1
ATOM 1470 C CA . PHE A 1 188 ? -2.354 1.511 0.137 1.00 94.56 188 PHE A CA 1
ATOM 1471 C C . PHE A 1 188 ? -3.233 0.379 0.647 1.00 94.56 188 PHE A C 1
ATOM 1473 O O . PHE A 1 188 ? -4.459 0.460 0.601 1.00 94.56 188 PHE A O 1
ATOM 1480 N N . GLN A 1 189 ? -2.618 -0.695 1.114 1.00 92.69 189 GLN A N 1
ATOM 1481 C CA . GLN A 1 189 ? -3.316 -1.932 1.411 1.00 92.69 189 GLN A CA 1
ATOM 1482 C C . GLN A 1 189 ? -2.661 -2.632 2.594 1.00 92.69 189 GLN A C 1
ATOM 1484 O O . GLN A 1 189 ? -1.437 -2.641 2.699 1.00 92.69 189 GLN A O 1
ATOM 1489 N N . CYS A 1 190 ? -3.476 -3.241 3.453 1.00 93.75 190 CYS A N 1
ATOM 1490 C CA . CYS A 1 190 ? -3.015 -4.206 4.445 1.00 93.75 190 CYS A CA 1
ATOM 1491 C C . CYS A 1 190 ? -3.878 -5.460 4.383 1.00 93.75 190 CYS A C 1
ATOM 1493 O O . CYS A 1 190 ? -5.101 -5.365 4.474 1.00 93.75 190 CYS A O 1
ATOM 1495 N N . THR A 1 191 ? -3.251 -6.620 4.208 1.00 92.44 191 THR A N 1
ATOM 1496 C CA . THR A 1 191 ? -3.878 -7.944 4.303 1.00 92.44 191 THR A CA 1
ATOM 1497 C C . THR A 1 191 ? -3.371 -8.625 5.560 1.00 92.44 191 THR A C 1
ATOM 1499 O O . THR A 1 191 ? -2.168 -8.606 5.812 1.00 92.44 191 THR A O 1
ATOM 1502 N N . TRP A 1 192 ? -4.253 -9.246 6.332 1.00 91.56 192 TRP A N 1
ATOM 1503 C CA . TRP A 1 192 ? -3.880 -9.962 7.544 1.00 91.56 192 TRP A CA 1
ATOM 1504 C C . TRP A 1 192 ? -4.612 -11.290 7.684 1.00 91.56 192 TRP A C 1
ATOM 1506 O O . TRP A 1 192 ? -5.673 -11.514 7.101 1.00 91.56 192 TRP A O 1
ATOM 1516 N N . ASP A 1 193 ? -4.008 -12.166 8.474 1.00 90.25 193 ASP A N 1
ATOM 1517 C CA . ASP A 1 193 ? -4.552 -13.444 8.898 1.00 90.25 193 ASP A CA 1
ATOM 1518 C C . ASP A 1 193 ? -5.016 -13.319 10.352 1.00 90.25 193 ASP A C 1
ATOM 1520 O O . ASP A 1 193 ? -4.209 -13.086 11.253 1.00 90.25 193 ASP A O 1
ATOM 1524 N N . VAL A 1 194 ? -6.319 -13.474 10.595 1.00 86.75 194 VAL A N 1
ATOM 1525 C CA . VAL A 1 194 ? -6.888 -13.336 11.946 1.00 86.75 194 VAL A CA 1
ATOM 1526 C C . VAL A 1 194 ? -6.430 -14.428 12.905 1.00 86.75 194 VAL A C 1
ATOM 1528 O O . VAL A 1 194 ? -6.446 -14.206 14.110 1.00 86.75 194 VAL A O 1
ATOM 1531 N N . LYS A 1 195 ? -6.024 -15.601 12.407 1.00 87.69 195 LYS A N 1
ATOM 1532 C CA . LYS A 1 195 ? -5.599 -16.720 13.248 1.00 87.69 195 LYS A CA 1
ATOM 1533 C C . LYS A 1 195 ? -4.165 -16.519 13.709 1.00 87.69 195 LYS A C 1
ATOM 1535 O O . LYS A 1 195 ? -3.896 -16.597 14.906 1.00 87.69 195 LYS A O 1
ATOM 1540 N N . SER A 1 196 ? -3.257 -16.261 12.769 1.00 88.19 196 SER A N 1
ATOM 1541 C CA . SER A 1 196 ? -1.825 -16.131 13.061 1.00 88.19 196 SER A CA 1
ATOM 1542 C C . SER A 1 196 ? -1.407 -14.724 13.491 1.00 88.19 196 SER A C 1
ATOM 1544 O O . SER A 1 196 ? -0.344 -14.567 14.081 1.00 88.19 196 SER A O 1
ATOM 1546 N N . GLY A 1 197 ? -2.212 -13.701 13.190 1.00 86.12 197 GLY A N 1
ATOM 1547 C CA . GLY A 1 197 ? -1.852 -12.297 13.384 1.00 86.12 197 GLY A CA 1
ATOM 1548 C C . GLY A 1 197 ? -0.860 -11.766 12.346 1.00 86.12 197 GLY A C 1
ATOM 1549 O O . GLY A 1 197 ? -0.530 -10.581 12.373 1.00 86.12 197 GLY A O 1
ATOM 1550 N N . MET A 1 198 ? -0.391 -12.606 11.415 1.00 89.94 198 MET A N 1
ATOM 1551 C CA . MET A 1 198 ? 0.501 -12.193 10.333 1.00 89.94 198 MET A CA 1
ATOM 1552 C C . MET A 1 198 ? -0.185 -11.176 9.425 1.00 89.94 198 MET A C 1
ATOM 1554 O O . MET A 1 198 ? -1.380 -11.280 9.147 1.00 89.94 198 MET A O 1
ATOM 1558 N N . TYR A 1 199 ? 0.580 -10.208 8.928 1.00 91.62 199 TYR A N 1
ATOM 1559 C CA . TYR A 1 199 ? 0.069 -9.189 8.021 1.00 91.62 199 TYR A CA 1
ATOM 1560 C C . TYR A 1 199 ? 1.102 -8.753 6.988 1.00 91.62 199 TYR A C 1
ATOM 1562 O O . TYR A 1 199 ? 2.317 -8.888 7.175 1.00 91.62 199 TYR A O 1
ATOM 1570 N N . ARG A 1 200 ? 0.602 -8.203 5.882 1.00 92.94 200 ARG A N 1
ATOM 1571 C CA . ARG A 1 200 ? 1.395 -7.627 4.801 1.00 92.94 200 ARG A CA 1
ATOM 1572 C C . ARG A 1 200 ? 0.790 -6.342 4.303 1.00 92.94 200 ARG A C 1
ATOM 1574 O O . ARG A 1 200 ? -0.415 -6.251 4.090 1.00 92.94 200 ARG A O 1
ATOM 1581 N N . LEU A 1 201 ? 1.676 -5.382 4.091 1.00 94.44 201 LEU A N 1
ATOM 1582 C CA . LEU A 1 201 ? 1.356 -4.078 3.554 1.00 94.44 201 LEU A CA 1
ATOM 1583 C C . LEU A 1 201 ? 1.782 -4.017 2.093 1.00 94.44 201 LEU A C 1
ATOM 1585 O O . LEU A 1 201 ? 2.786 -4.609 1.694 1.00 94.44 201 LEU A O 1
ATOM 1589 N N . GLY A 1 202 ? 1.018 -3.284 1.303 1.00 94.75 202 GLY A N 1
ATOM 1590 C CA . GLY A 1 202 ? 1.333 -3.031 -0.088 1.00 94.75 202 GLY A CA 1
ATOM 1591 C C . GLY A 1 202 ? 0.830 -1.669 -0.520 1.00 94.75 202 GLY A C 1
ATOM 1592 O O . GLY A 1 202 ? -0.076 -1.092 0.082 1.00 94.75 202 GLY A O 1
ATOM 1593 N N . ALA A 1 203 ? 1.437 -1.139 -1.569 1.00 94.38 203 ALA A N 1
ATOM 1594 C CA . ALA A 1 203 ? 1.049 0.126 -2.159 1.00 94.38 203 ALA A CA 1
ATOM 1595 C C . ALA A 1 203 ? 0.938 -0.035 -3.669 1.00 94.38 203 ALA A C 1
ATOM 1597 O O . ALA A 1 203 ? 1.662 -0.832 -4.274 1.00 94.38 203 ALA A O 1
ATOM 1598 N N . SER A 1 204 ? 0.003 0.685 -4.284 1.00 92.94 204 SER A N 1
ATOM 1599 C CA . SER A 1 204 ? -0.115 0.742 -5.741 1.00 92.94 204 SER A CA 1
ATOM 1600 C C . SER A 1 204 ? 1.182 1.269 -6.347 1.00 92.94 204 SER A C 1
ATOM 1602 O O . SER A 1 204 ? 2.016 1.849 -5.649 1.00 92.94 204 SER A O 1
ATOM 1604 N N . LEU A 1 205 ? 1.375 1.068 -7.645 1.00 89.75 205 LEU A N 1
ATOM 1605 C CA . LEU A 1 205 ? 2.595 1.530 -8.293 1.00 89.75 205 LEU A CA 1
ATOM 1606 C C . LEU A 1 205 ? 2.752 3.056 -8.148 1.00 89.75 205 LEU A C 1
ATOM 1608 O O . LEU A 1 205 ? 2.027 3.835 -8.760 1.00 89.75 205 LEU A O 1
ATOM 1612 N N . GLY A 1 206 ? 3.752 3.463 -7.369 1.00 85.88 206 GLY A N 1
ATOM 1613 C CA . GLY A 1 206 ? 4.215 4.841 -7.220 1.00 85.88 206 GLY A CA 1
ATOM 1614 C C . GLY A 1 206 ? 5.688 4.980 -7.609 1.00 85.88 206 GLY A C 1
ATOM 1615 O O . GLY A 1 206 ? 6.355 4.005 -7.957 1.00 85.88 206 GLY A O 1
ATOM 1616 N N . GLY A 1 207 ? 6.213 6.202 -7.557 1.00 79.00 207 GLY A N 1
ATOM 1617 C CA . GLY A 1 207 ? 7.651 6.476 -7.686 1.00 79.00 207 GLY A CA 1
ATOM 1618 C C . GLY A 1 207 ? 8.221 6.434 -9.106 1.00 79.00 207 GLY A C 1
ATOM 1619 O O . GLY A 1 207 ? 9.408 6.710 -9.277 1.00 79.00 207 GLY A O 1
ATOM 1620 N N . HIS A 1 208 ? 7.397 6.109 -10.109 1.00 76.31 208 HIS A N 1
ATOM 1621 C CA . HIS A 1 208 ? 7.777 6.094 -11.526 1.00 76.31 208 HIS A CA 1
ATOM 1622 C C . HIS A 1 208 ? 7.609 7.462 -12.202 1.00 76.31 208 HIS A C 1
ATOM 1624 O O . HIS A 1 208 ? 8.242 7.723 -13.223 1.00 76.31 208 HIS A O 1
ATOM 1630 N N . PHE A 1 209 ? 6.768 8.349 -11.661 1.00 70.12 209 PHE A N 1
ATOM 1631 C CA . PHE A 1 209 ? 6.568 9.675 -12.238 1.00 70.12 209 PHE A CA 1
ATOM 1632 C C . PHE A 1 209 ? 7.819 10.546 -12.094 1.00 70.12 209 PHE A C 1
ATOM 1634 O O . PHE A 1 209 ? 8.480 10.564 -11.057 1.00 70.12 209 PHE A O 1
ATOM 1641 N N . ALA A 1 210 ? 8.125 11.274 -13.165 1.00 58.56 210 ALA A N 1
ATOM 1642 C CA . ALA A 1 210 ? 9.323 12.080 -13.322 1.00 58.56 210 ALA A CA 1
ATOM 1643 C C . ALA A 1 210 ? 8.988 13.557 -13.544 1.00 58.56 210 ALA A C 1
ATOM 1645 O O . ALA A 1 210 ? 8.049 13.888 -14.261 1.00 58.56 210 ALA A O 1
ATOM 1646 N N . ASP A 1 211 ? 9.810 14.442 -12.975 1.00 52.44 211 ASP A N 1
ATOM 1647 C CA . ASP A 1 211 ? 9.641 15.902 -13.001 1.00 52.44 211 ASP A CA 1
ATOM 1648 C C . ASP A 1 211 ? 9.612 16.514 -14.414 1.00 52.44 211 ASP A C 1
ATOM 1650 O O . ASP A 1 211 ? 9.017 17.572 -14.611 1.00 52.44 211 ASP A O 1
ATOM 1654 N N . ARG A 1 212 ? 10.266 15.890 -15.405 1.00 48.97 212 ARG A N 1
ATOM 1655 C CA . ARG A 1 212 ? 10.411 16.441 -16.762 1.00 48.97 212 ARG A CA 1
ATOM 1656 C C . ARG A 1 212 ? 10.493 15.327 -17.805 1.00 48.97 212 ARG A C 1
ATOM 1658 O O . ARG A 1 212 ? 11.363 14.467 -17.720 1.00 48.97 212 ARG A O 1
ATOM 1665 N N . GLY A 1 213 ? 9.607 15.376 -18.800 1.00 52.78 213 GLY A N 1
ATOM 1666 C CA . GLY A 1 213 ? 9.711 14.602 -20.045 1.00 52.78 213 GLY A CA 1
ATOM 1667 C C . GLY A 1 213 ? 8.730 13.441 -20.221 1.00 52.78 213 GLY A C 1
ATOM 1668 O O . GLY A 1 213 ? 8.547 13.018 -21.356 1.00 52.78 213 GLY A O 1
ATOM 1669 N N . GLY A 1 214 ? 8.059 12.961 -19.167 1.00 60.28 214 GLY A N 1
ATOM 1670 C CA . GLY A 1 214 ? 7.095 11.856 -19.291 1.00 60.28 214 GLY A CA 1
ATOM 1671 C C . GLY A 1 214 ? 7.688 10.630 -20.005 1.00 60.28 214 GLY A C 1
ATOM 1672 O O . GLY A 1 214 ? 8.868 10.317 -19.837 1.00 60.28 214 GLY A O 1
ATOM 1673 N N . GLU A 1 215 ? 6.889 9.964 -20.838 1.00 60.22 215 GLU A N 1
ATOM 1674 C CA . GLU A 1 215 ? 7.324 8.830 -21.673 1.00 60.22 215 GLU A CA 1
ATOM 1675 C C . GLU A 1 215 ? 8.522 9.181 -22.568 1.00 60.22 215 GLU A C 1
ATOM 1677 O O . GLU A 1 215 ? 9.433 8.370 -22.720 1.00 60.22 215 GLU A O 1
ATOM 1682 N N . ASN A 1 216 ? 8.629 10.428 -23.040 1.00 71.06 216 ASN A N 1
ATOM 1683 C CA . ASN A 1 216 ? 9.748 10.867 -23.884 1.00 71.06 216 ASN A CA 1
ATOM 1684 C C . ASN A 1 216 ? 11.116 10.772 -23.181 1.00 71.06 216 ASN A C 1
ATOM 1686 O O . ASN A 1 216 ? 12.149 10.779 -23.848 1.00 71.06 216 ASN A O 1
ATOM 1690 N N . ALA A 1 217 ? 11.148 10.689 -21.846 1.00 79.19 217 ALA A N 1
ATOM 1691 C CA . ALA A 1 217 ? 12.384 10.548 -21.077 1.00 79.19 217 ALA A CA 1
ATOM 1692 C C . ALA A 1 217 ? 12.784 9.089 -20.801 1.00 79.19 217 ALA A C 1
ATOM 1694 O O . ALA A 1 217 ? 13.943 8.840 -20.458 1.00 79.19 217 ALA A O 1
ATOM 1695 N N . THR A 1 218 ? 11.844 8.140 -20.890 1.00 86.06 218 THR A N 1
ATOM 1696 C CA . THR A 1 218 ? 12.052 6.766 -20.391 1.00 86.06 218 THR A CA 1
ATOM 1697 C C . THR A 1 218 ? 11.533 5.649 -21.302 1.00 86.06 218 THR A C 1
ATOM 1699 O O . THR A 1 218 ? 11.824 4.486 -21.026 1.00 86.06 218 THR A O 1
ATOM 1702 N N . GLY A 1 219 ? 10.834 5.975 -22.393 1.00 88.00 219 GLY A N 1
ATOM 1703 C CA . GLY A 1 219 ? 10.213 5.000 -23.289 1.00 88.00 219 GLY A CA 1
ATOM 1704 C C . GLY A 1 219 ? 9.145 4.167 -22.573 1.00 88.00 219 GLY A C 1
ATOM 1705 O O . GLY A 1 219 ? 8.404 4.698 -21.744 1.00 88.00 219 GLY A O 1
ATOM 1706 N N . THR A 1 220 ? 9.105 2.853 -22.815 1.00 89.88 220 THR A N 1
ATOM 1707 C CA . THR A 1 220 ? 8.113 1.916 -22.231 1.00 89.88 220 THR A CA 1
ATOM 1708 C C . THR A 1 220 ? 8.356 1.555 -20.755 1.00 89.88 220 THR A C 1
ATOM 1710 O O . THR A 1 220 ? 7.874 0.540 -20.250 1.00 89.88 220 THR A O 1
ATOM 1713 N N . TRP A 1 221 ? 9.091 2.381 -20.005 1.00 89.25 221 TRP A N 1
ATOM 1714 C CA . TRP A 1 221 ? 9.516 2.076 -18.634 1.00 89.25 221 TRP A CA 1
ATOM 1715 C C . TRP A 1 221 ? 8.369 1.741 -17.673 1.00 89.25 221 TRP A C 1
ATOM 1717 O O . TRP A 1 221 ? 8.473 0.804 -16.882 1.00 89.25 221 TRP A O 1
ATOM 1727 N N . LEU A 1 222 ? 7.248 2.461 -17.760 1.00 87.50 222 LEU A N 1
ATOM 1728 C CA . LEU A 1 222 ? 6.065 2.176 -16.944 1.00 87.50 222 LEU A CA 1
ATOM 1729 C C . LEU A 1 222 ? 5.541 0.749 -17.173 1.00 87.50 222 LEU A C 1
ATOM 1731 O O . LEU A 1 222 ? 5.134 0.073 -16.226 1.00 87.50 222 LEU A O 1
ATOM 1735 N N . GLU A 1 223 ? 5.567 0.276 -18.415 1.00 88.50 223 GLU A N 1
ATOM 1736 C CA . GLU A 1 223 ? 5.119 -1.068 -18.766 1.00 88.50 223 GLU A CA 1
ATOM 1737 C C . GLU A 1 223 ? 6.072 -2.132 -18.239 1.00 88.50 223 GLU A C 1
ATOM 1739 O O . GLU A 1 223 ? 5.606 -3.109 -17.662 1.00 88.50 223 GLU A O 1
ATOM 1744 N N . VAL A 1 224 ? 7.382 -1.895 -18.341 1.00 91.69 224 VAL A N 1
ATOM 1745 C CA . VAL A 1 224 ? 8.413 -2.781 -17.782 1.00 91.69 224 VAL A CA 1
ATOM 1746 C C . VAL A 1 224 ? 8.240 -2.948 -16.268 1.00 91.69 224 VAL A C 1
ATOM 1748 O O . VAL A 1 224 ? 8.350 -4.057 -15.748 1.00 91.69 224 VAL A O 1
ATOM 1751 N N . ILE A 1 225 ? 7.915 -1.876 -15.537 1.00 90.81 225 ILE A N 1
ATOM 1752 C CA . ILE A 1 225 ? 7.664 -1.971 -14.089 1.00 90.81 225 ILE A CA 1
ATOM 1753 C C . ILE A 1 225 ? 6.370 -2.736 -13.795 1.00 90.81 225 ILE A C 1
ATOM 1755 O O . ILE A 1 225 ? 6.321 -3.535 -12.857 1.00 90.81 225 ILE A O 1
ATOM 1759 N N . ARG A 1 226 ? 5.311 -2.485 -14.572 1.00 90.69 226 ARG A N 1
ATOM 1760 C CA . ARG A 1 226 ? 4.031 -3.191 -14.429 1.00 90.69 226 ARG A CA 1
ATOM 1761 C C . ARG A 1 226 ? 4.196 -4.686 -14.682 1.00 90.69 226 ARG A C 1
ATOM 1763 O O . ARG A 1 226 ? 3.691 -5.465 -13.882 1.00 90.69 226 ARG A O 1
ATOM 1770 N N . ASP A 1 227 ? 4.958 -5.079 -15.701 1.00 90.56 227 ASP A N 1
ATOM 1771 C CA . ASP A 1 227 ? 5.310 -6.481 -15.957 1.00 90.56 227 ASP A CA 1
ATOM 1772 C C . ASP A 1 227 ? 6.035 -7.109 -14.781 1.00 90.56 227 ASP A C 1
ATOM 1774 O O . ASP A 1 227 ? 5.650 -8.174 -14.302 1.00 90.56 227 ASP A O 1
ATOM 1778 N N . ALA A 1 228 ? 7.067 -6.430 -14.289 1.00 91.31 228 ALA A N 1
ATOM 1779 C CA . ALA A 1 228 ? 7.880 -6.952 -13.207 1.00 91.31 228 ALA A CA 1
ATOM 1780 C C . ALA A 1 228 ? 7.051 -7.146 -11.926 1.00 91.31 228 ALA A C 1
ATOM 1782 O O . ALA A 1 228 ? 7.142 -8.188 -11.279 1.00 91.31 228 ALA A O 1
ATOM 1783 N N . ARG A 1 229 ? 6.178 -6.184 -11.594 1.00 91.69 229 ARG A N 1
ATOM 1784 C CA . ARG A 1 229 ? 5.237 -6.297 -10.467 1.00 91.69 229 ARG A CA 1
ATOM 1785 C C . ARG A 1 229 ? 4.177 -7.368 -10.704 1.00 91.69 229 ARG A C 1
ATOM 1787 O O . ARG A 1 229 ? 3.865 -8.114 -9.787 1.00 91.69 229 ARG A O 1
ATOM 1794 N N . HIS A 1 230 ? 3.636 -7.478 -11.913 1.00 90.44 230 HIS A N 1
ATOM 1795 C CA . HIS A 1 230 ? 2.693 -8.536 -12.272 1.00 90.44 230 HIS A CA 1
ATOM 1796 C C . HIS A 1 230 ? 3.313 -9.928 -12.087 1.00 90.44 230 HIS A C 1
ATOM 1798 O O . HIS A 1 230 ? 2.684 -10.798 -11.490 1.00 90.44 230 HIS A O 1
ATOM 1804 N N . ALA A 1 231 ? 4.571 -10.115 -12.495 1.00 90.12 231 ALA A N 1
ATOM 1805 C CA . ALA A 1 231 ? 5.289 -11.377 -12.347 1.00 90.12 231 ALA A CA 1
ATOM 1806 C C . ALA A 1 231 ? 5.446 -11.827 -10.881 1.00 90.12 231 ALA A C 1
ATOM 1808 O O . ALA A 1 231 ? 5.615 -13.018 -10.631 1.00 90.12 231 ALA A O 1
ATOM 1809 N N . VAL A 1 232 ? 5.341 -10.915 -9.905 1.00 90.44 232 VAL A N 1
ATOM 1810 C CA . VAL A 1 232 ? 5.332 -11.265 -8.472 1.00 90.44 232 VAL A CA 1
ATOM 1811 C C . VAL A 1 232 ? 4.141 -12.151 -8.114 1.00 90.44 232 VAL A C 1
ATOM 1813 O O . VAL A 1 232 ? 4.296 -13.081 -7.331 1.00 90.44 232 VAL A O 1
ATOM 1816 N N . LEU A 1 233 ? 2.974 -11.937 -8.730 1.00 87.62 233 LEU A N 1
ATOM 1817 C CA . LEU A 1 233 ? 1.772 -12.751 -8.492 1.00 87.62 233 LEU A CA 1
ATOM 1818 C C . LEU A 1 233 ? 1.944 -14.214 -8.932 1.00 87.62 233 LEU A C 1
ATOM 1820 O O . LEU A 1 233 ? 1.274 -15.109 -8.414 1.00 87.62 233 LEU A O 1
ATOM 1824 N N . ALA A 1 234 ? 2.852 -14.445 -9.880 1.00 82.31 234 ALA A N 1
ATOM 1825 C CA . ALA A 1 234 ? 3.183 -15.759 -10.404 1.00 82.31 234 ALA A CA 1
ATOM 1826 C C . ALA A 1 234 ? 4.330 -16.445 -9.631 1.00 82.31 234 ALA A C 1
ATOM 1828 O O . ALA A 1 234 ? 4.619 -17.617 -9.884 1.00 82.31 234 ALA A O 1
ATOM 1829 N N . GLN A 1 235 ? 4.994 -15.768 -8.687 1.00 81.81 235 GLN A N 1
ATOM 1830 C CA . GLN A 1 235 ? 6.093 -16.371 -7.929 1.00 81.81 235 GLN A CA 1
ATOM 1831 C C . GLN A 1 235 ? 5.556 -17.489 -7.033 1.00 81.81 235 GLN A C 1
ATOM 1833 O O . GLN A 1 235 ? 4.708 -17.277 -6.170 1.00 81.81 235 GLN A O 1
ATOM 1838 N N . ARG A 1 236 ? 6.027 -18.717 -7.276 1.00 61.84 236 ARG A N 1
ATOM 1839 C CA . ARG A 1 236 ? 5.594 -19.895 -6.523 1.00 61.84 236 ARG A CA 1
ATOM 1840 C C . ARG A 1 236 ? 6.215 -19.890 -5.136 1.00 61.84 236 ARG A C 1
ATOM 1842 O O . ARG A 1 236 ? 7.435 -19.920 -4.996 1.00 61.84 236 ARG A O 1
ATOM 1849 N N . ARG A 1 237 ? 5.357 -19.966 -4.127 1.00 71.62 237 ARG A N 1
ATOM 1850 C CA . ARG A 1 237 ? 5.712 -20.391 -2.775 1.00 71.62 237 ARG A CA 1
ATOM 1851 C C . ARG A 1 237 ? 4.848 -21.597 -2.429 1.00 71.62 237 ARG A C 1
ATOM 1853 O O . ARG A 1 237 ? 3.671 -21.604 -2.765 1.00 71.62 237 ARG A O 1
ATOM 1860 N N . GLU A 1 238 ? 5.454 -22.632 -1.851 1.00 69.75 238 GLU A N 1
ATOM 1861 C CA . GLU A 1 238 ? 4.878 -23.990 -1.777 1.00 69.75 238 GLU A CA 1
ATOM 1862 C C . GLU A 1 238 ? 3.459 -24.033 -1.193 1.00 69.75 238 GLU A C 1
ATOM 1864 O O . GLU A 1 238 ? 2.594 -24.748 -1.694 1.00 69.75 238 GLU A O 1
ATOM 1869 N N . ASP A 1 239 ? 3.206 -23.224 -0.171 1.00 81.00 239 ASP A N 1
ATOM 1870 C CA . ASP A 1 239 ? 1.959 -23.152 0.583 1.00 81.00 239 ASP A CA 1
ATOM 1871 C C . ASP A 1 239 ? 1.093 -21.930 0.219 1.00 81.00 239 ASP A C 1
ATOM 1873 O O . ASP A 1 239 ? 0.118 -21.622 0.913 1.00 81.00 239 ASP A O 1
ATOM 1877 N N . ARG A 1 240 ? 1.437 -21.217 -0.860 1.00 85.06 240 ARG A N 1
ATOM 1878 C CA . ARG A 1 240 ? 0.722 -20.026 -1.336 1.00 85.06 240 ARG A CA 1
ATOM 1879 C C . ARG A 1 240 ? 0.039 -20.273 -2.668 1.00 85.06 240 ARG A C 1
ATOM 1881 O O . ARG A 1 240 ? 0.514 -21.031 -3.513 1.00 85.06 240 ARG A O 1
ATOM 1888 N N . ILE A 1 241 ? -1.070 -19.568 -2.868 1.00 82.81 241 ILE A N 1
ATOM 1889 C CA . ILE A 1 241 ? -1.764 -19.591 -4.148 1.00 82.81 241 ILE A CA 1
ATOM 1890 C C . ILE A 1 241 ? -0.871 -19.005 -5.246 1.00 82.81 241 ILE A C 1
ATOM 1892 O O . ILE A 1 241 ? -0.235 -17.965 -5.087 1.00 82.81 241 ILE A O 1
ATOM 1896 N N . HIS A 1 242 ? -0.866 -19.672 -6.392 1.00 81.62 242 HIS A N 1
ATOM 1897 C CA . HIS A 1 242 ? -0.274 -19.154 -7.611 1.00 81.62 242 HIS A CA 1
ATOM 1898 C C . HIS A 1 242 ? -1.362 -18.478 -8.444 1.00 81.62 242 HIS A C 1
ATOM 1900 O O . HIS A 1 242 ? -2.315 -19.130 -8.884 1.00 81.62 242 HIS A O 1
ATOM 1906 N N . PHE A 1 243 ? -1.234 -17.171 -8.664 1.00 82.69 243 PHE A N 1
ATOM 1907 C CA . PHE A 1 243 ? -2.177 -16.436 -9.493 1.00 82.69 243 PHE A CA 1
ATOM 1908 C C . PHE A 1 243 ? -1.705 -16.430 -10.943 1.00 82.69 243 PHE A C 1
ATOM 1910 O O . PHE A 1 243 ? -0.964 -15.547 -11.365 1.00 82.69 243 PHE A O 1
ATOM 1917 N N . ASP A 1 244 ? -2.188 -17.401 -11.715 1.00 78.44 244 ASP A N 1
ATOM 1918 C CA . ASP A 1 244 ? -2.017 -17.406 -13.166 1.00 78.44 244 ASP A CA 1
ATOM 1919 C C . ASP A 1 244 ? -3.013 -16.407 -13.787 1.00 78.44 244 ASP A C 1
ATOM 1921 O O . ASP A 1 244 ? -4.219 -16.669 -13.935 1.00 78.44 244 ASP A O 1
ATOM 1925 N N . VAL A 1 245 ? -2.541 -15.179 -13.990 1.00 80.69 245 VAL A N 1
ATOM 1926 C CA . VAL A 1 245 ? -3.245 -14.090 -14.674 1.00 80.69 245 VAL A CA 1
ATOM 1927 C C . VAL A 1 245 ? -2.395 -13.614 -15.846 1.00 80.69 245 VAL A C 1
ATOM 1929 O O . VAL A 1 245 ? -1.169 -13.627 -15.788 1.00 80.69 245 VAL A O 1
ATOM 1932 N N . VAL A 1 246 ? -3.061 -13.234 -16.935 1.00 81.25 246 VAL A N 1
ATOM 1933 C CA . VAL A 1 246 ? -2.406 -12.838 -18.183 1.00 81.25 246 VAL A CA 1
ATOM 1934 C C . VAL A 1 246 ? -2.507 -11.323 -18.333 1.00 81.25 246 VAL A C 1
ATOM 1936 O O . VAL A 1 246 ? -3.559 -10.720 -18.106 1.00 81.25 246 VAL A O 1
ATOM 1939 N N . ARG A 1 247 ? -1.400 -10.682 -18.713 1.00 78.06 247 ARG A N 1
ATOM 1940 C CA . ARG A 1 247 ? -1.392 -9.246 -19.003 1.00 78.06 247 ARG A CA 1
ATOM 1941 C C . ARG A 1 247 ? -2.216 -8.949 -20.259 1.00 78.06 247 ARG A C 1
ATOM 1943 O O . ARG A 1 247 ? -2.161 -9.712 -21.218 1.00 78.06 247 ARG A O 1
ATOM 1950 N N . GLY A 1 248 ? -2.971 -7.852 -20.264 1.00 77.00 248 GLY A N 1
ATOM 1951 C CA . GLY A 1 248 ? -3.886 -7.513 -21.359 1.00 77.00 248 GLY A CA 1
ATOM 1952 C C . GLY A 1 248 ? -5.245 -8.216 -21.271 1.00 77.00 248 GLY A C 1
ATOM 1953 O O . GLY A 1 248 ? -6.083 -8.029 -22.153 1.00 77.00 248 GLY A O 1
ATOM 1954 N N . THR A 1 249 ? -5.473 -9.037 -20.237 1.00 80.56 249 THR A N 1
ATOM 1955 C CA . THR A 1 249 ? -6.777 -9.652 -19.937 1.00 80.56 249 THR A CA 1
ATOM 1956 C C . THR A 1 249 ? -7.385 -9.084 -18.655 1.00 80.56 249 THR A C 1
ATOM 1958 O O . THR A 1 249 ? -8.060 -9.798 -17.906 1.00 80.56 249 THR A O 1
ATOM 1961 N N . GLU A 1 250 ? -7.078 -7.828 -18.338 1.00 84.31 250 GLU A N 1
ATOM 1962 C CA . GLU A 1 250 ? -7.641 -7.117 -17.202 1.00 84.31 250 GLU A CA 1
ATOM 1963 C C . GLU A 1 250 ? -9.179 -7.110 -17.279 1.00 84.31 250 GLU A C 1
ATOM 1965 O O . GLU A 1 250 ? -9.772 -6.870 -18.332 1.00 84.31 250 GLU A O 1
ATOM 1970 N N . PRO A 1 251 ? -9.876 -7.395 -16.172 1.00 76.50 251 PRO A N 1
ATOM 1971 C CA . PRO A 1 251 ? -11.323 -7.304 -16.154 1.00 76.50 251 PRO A CA 1
ATOM 1972 C C . PRO A 1 251 ? -11.836 -5.872 -16.263 1.00 76.50 251 PRO A C 1
ATOM 1974 O O . PRO A 1 251 ? -11.491 -4.994 -15.469 1.00 76.50 251 PRO A O 1
ATOM 1977 N N . LEU A 1 252 ? -12.807 -5.692 -17.153 1.00 70.94 252 LEU A N 1
ATOM 1978 C CA . LEU A 1 252 ? -13.599 -4.474 -17.233 1.00 70.94 252 LEU A CA 1
ATOM 1979 C C . LEU A 1 252 ? -14.489 -4.303 -15.997 1.00 70.94 252 LEU A C 1
ATOM 1981 O O . LEU A 1 252 ? -15.214 -5.210 -15.574 1.00 70.94 252 LEU A O 1
ATOM 1985 N N . GLY A 1 253 ? -14.472 -3.095 -15.434 1.00 64.62 253 GLY A N 1
ATOM 1986 C CA . GLY A 1 253 ? -15.492 -2.672 -14.480 1.00 64.62 253 GLY A CA 1
ATOM 1987 C C . GLY A 1 253 ? -16.857 -2.563 -15.162 1.00 64.62 253 GLY A C 1
ATOM 1988 O O . GLY A 1 253 ? -16.947 -2.206 -16.336 1.00 64.62 253 GLY A O 1
ATOM 1989 N N . LYS A 1 254 ? -17.944 -2.846 -14.432 1.00 61.59 254 LYS A N 1
ATOM 1990 C CA . LYS A 1 254 ? -19.304 -2.633 -14.955 1.00 61.59 254 LYS A CA 1
ATOM 1991 C C . LYS A 1 254 ? -19.467 -1.172 -15.395 1.00 61.59 254 LYS A C 1
ATOM 1993 O O . LYS A 1 254 ? -19.263 -0.277 -14.582 1.00 61.59 254 LYS A O 1
ATOM 1998 N N . GLY A 1 255 ? -19.859 -0.959 -16.652 1.00 56.09 255 GLY A N 1
ATOM 1999 C CA . GLY A 1 255 ? -20.110 0.374 -17.212 1.00 56.09 255 GLY A CA 1
ATOM 2000 C C . GLY A 1 255 ? -18.862 1.164 -17.613 1.00 56.09 255 GLY A C 1
ATOM 2001 O O . GLY A 1 255 ? -18.993 2.344 -17.910 1.00 56.09 255 GLY A O 1
ATOM 2002 N N . LYS A 1 256 ? -17.675 0.542 -17.618 1.00 56.06 256 LYS A N 1
ATOM 2003 C CA . LYS A 1 256 ? -16.439 1.169 -18.097 1.00 56.06 256 LYS A CA 1
ATOM 2004 C C . LYS A 1 256 ? -16.124 0.770 -19.536 1.00 56.06 256 LYS A C 1
ATOM 2006 O O . LYS A 1 256 ? -16.342 -0.379 -19.921 1.00 56.06 256 LYS A O 1
ATOM 2011 N N . GLU A 1 257 ? -15.592 1.715 -20.307 1.00 53.59 257 GLU A N 1
ATOM 2012 C CA . GLU A 1 257 ? -15.087 1.472 -21.659 1.00 53.59 257 GLU A CA 1
ATOM 2013 C C . GLU A 1 257 ? -13.710 0.782 -21.641 1.00 53.59 257 GLU A C 1
ATOM 2015 O O . GLU A 1 257 ? -12.971 0.823 -20.650 1.00 53.59 257 GLU A O 1
ATOM 2020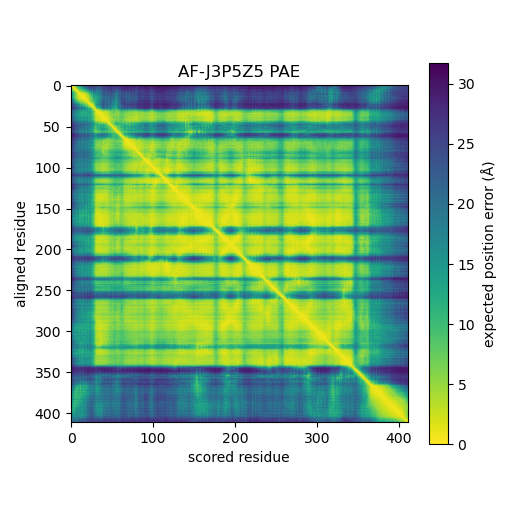 N N . LYS A 1 258 ? -13.370 0.144 -22.768 1.00 48.66 258 LYS A N 1
ATOM 2021 C CA . LYS A 1 258 ? -12.103 -0.555 -23.017 1.00 48.66 258 LYS A CA 1
ATOM 2022 C C . LYS A 1 258 ? -10.956 0.466 -23.041 1.00 48.66 258 LYS A C 1
ATOM 2024 O O . LYS A 1 258 ? -10.699 1.085 -24.066 1.00 48.66 258 LYS A O 1
ATOM 2029 N N . GLY A 1 259 ? -10.328 0.695 -21.888 1.00 47.50 259 GLY A N 1
ATOM 2030 C CA . GLY A 1 259 ? -9.306 1.734 -21.693 1.00 47.50 259 GLY A CA 1
ATOM 2031 C C . GLY A 1 259 ? -9.270 2.333 -20.283 1.00 47.50 259 GLY A C 1
ATOM 2032 O O . GLY A 1 259 ? -8.256 2.895 -19.885 1.00 47.50 259 GLY A O 1
ATOM 2033 N N . GLU A 1 260 ? -10.329 2.157 -19.487 1.00 56.44 260 GLU A N 1
ATOM 2034 C CA . GLU A 1 260 ? -10.356 2.569 -18.072 1.00 56.44 260 GLU A CA 1
ATOM 2035 C C . GLU A 1 260 ? -9.976 1.446 -17.086 1.00 56.44 260 GLU A C 1
ATOM 2037 O O . GLU A 1 260 ? -10.313 1.480 -15.892 1.00 56.44 260 GLU A O 1
ATOM 2042 N N . GLU A 1 261 ? -9.320 0.409 -17.593 1.00 70.44 261 GLU A N 1
ATOM 2043 C CA . GLU A 1 261 ? -8.886 -0.745 -16.818 1.00 70.44 261 GLU A CA 1
ATOM 2044 C C . GLU A 1 261 ? -7.686 -0.367 -15.947 1.00 70.44 261 GLU A C 1
ATOM 2046 O O . GLU A 1 261 ? -6.799 0.379 -16.358 1.00 70.44 261 GLU A O 1
ATOM 2051 N N . THR A 1 262 ? -7.643 -0.879 -14.716 1.00 80.88 262 THR A N 1
ATOM 2052 C CA . THR A 1 262 ? -6.420 -0.795 -13.911 1.00 80.88 262 THR A CA 1
ATOM 2053 C C . THR A 1 262 ? -5.462 -1.854 -14.442 1.00 80.88 262 THR A C 1
ATOM 2055 O O . THR A 1 262 ? -5.802 -3.025 -14.321 1.00 80.88 262 THR A O 1
ATOM 2058 N N . PRO A 1 263 ? -4.285 -1.515 -14.997 1.00 85.38 263 PRO A N 1
ATOM 2059 C CA . PRO A 1 263 ? -3.382 -2.529 -15.531 1.00 85.38 263 PRO A CA 1
ATOM 2060 C C . PRO A 1 263 ? -2.868 -3.457 -14.432 1.00 85.38 263 PRO A C 1
ATOM 2062 O O . PRO A 1 263 ? -2.661 -3.031 -13.283 1.00 85.38 263 PRO A O 1
ATOM 2065 N N . TRP A 1 264 ? -2.595 -4.714 -14.777 1.00 87.12 264 TRP A N 1
ATOM 2066 C CA . TRP A 1 264 ? -1.860 -5.601 -13.878 1.00 87.12 264 TRP A CA 1
ATOM 2067 C C . TRP A 1 264 ? -0.512 -4.982 -13.468 1.00 87.12 264 TRP A C 1
ATOM 2069 O O . TRP A 1 264 ? 0.080 -4.170 -14.181 1.00 87.12 264 TRP A O 1
ATOM 2079 N N . GLY A 1 265 ? -0.061 -5.301 -12.252 1.00 86.38 265 GLY A N 1
ATOM 2080 C CA . GLY A 1 265 ? 1.145 -4.712 -11.659 1.00 86.38 265 GLY A CA 1
ATOM 2081 C C . GLY A 1 265 ? 0.972 -3.297 -11.088 1.00 86.38 265 GLY A C 1
ATOM 2082 O O . GLY A 1 265 ? 1.856 -2.826 -10.376 1.00 86.38 265 GLY A O 1
ATOM 2083 N N . ASN A 1 266 ? -0.166 -2.628 -11.312 1.00 90.31 266 ASN A N 1
ATOM 2084 C CA . ASN A 1 266 ? -0.456 -1.318 -10.711 1.00 90.31 266 ASN A CA 1
ATOM 2085 C C . ASN A 1 266 ? -1.082 -1.415 -9.305 1.00 90.31 266 ASN A C 1
ATOM 2087 O O . ASN A 1 266 ? -1.097 -0.436 -8.564 1.00 90.31 266 ASN A O 1
ATOM 2091 N N . CYS A 1 267 ? -1.611 -2.584 -8.946 1.00 90.19 267 CYS A N 1
ATOM 2092 C CA . CYS A 1 267 ? -2.433 -2.796 -7.755 1.00 90.19 267 CYS A CA 1
ATOM 2093 C C . CYS A 1 267 ? -1.619 -2.751 -6.452 1.00 90.19 267 CYS A C 1
ATOM 2095 O O . CYS A 1 267 ? -0.467 -3.205 -6.416 1.00 90.19 267 CYS A O 1
ATOM 2097 N N . ALA A 1 268 ? -2.235 -2.260 -5.373 1.00 89.06 268 ALA A N 1
ATOM 2098 C CA . ALA A 1 268 ? -1.613 -2.214 -4.047 1.00 89.06 268 ALA A CA 1
ATOM 2099 C C . ALA A 1 268 ? -1.482 -3.601 -3.409 1.00 89.06 268 ALA A C 1
ATOM 2101 O O . ALA A 1 268 ? -0.563 -3.877 -2.648 1.00 89.06 268 ALA A O 1
ATOM 2102 N N . GLU A 1 269 ? -2.366 -4.497 -3.813 1.00 88.00 269 GLU A N 1
ATOM 2103 C CA . GLU A 1 269 ? -2.515 -5.871 -3.376 1.00 88.00 269 GLU A CA 1
ATOM 2104 C C . GLU A 1 269 ? -1.423 -6.806 -3.916 1.00 88.00 269 GLU A C 1
ATOM 2106 O O . GLU A 1 269 ? -1.357 -7.947 -3.479 1.00 88.00 269 GLU A O 1
ATOM 2111 N N . THR A 1 270 ? -0.560 -6.350 -4.836 1.00 88.88 270 THR A N 1
ATOM 2112 C CA . THR A 1 270 ? 0.423 -7.201 -5.541 1.00 88.88 270 THR A CA 1
ATOM 2113 C C . THR A 1 270 ? 1.237 -8.086 -4.586 1.00 88.88 270 THR A C 1
ATOM 2115 O O . THR A 1 270 ? 1.240 -9.306 -4.725 1.00 88.88 270 THR A O 1
ATOM 2118 N N . TYR A 1 271 ? 1.891 -7.489 -3.586 1.00 90.12 271 TYR A N 1
ATOM 2119 C CA . TYR A 1 271 ? 2.713 -8.231 -2.621 1.00 90.12 271 TYR A CA 1
ATOM 2120 C C . TYR A 1 271 ? 1.904 -8.907 -1.520 1.00 90.12 271 TYR A C 1
ATOM 2122 O O . TYR A 1 271 ? 2.161 -10.079 -1.244 1.00 90.12 271 TYR A O 1
ATOM 2130 N N . PRO A 1 272 ? 0.907 -8.236 -0.908 1.00 90.25 272 PRO A N 1
ATOM 2131 C CA . PRO A 1 272 ? 0.048 -8.892 0.065 1.00 90.25 272 PRO A CA 1
ATOM 2132 C C . PRO A 1 272 ? -0.600 -10.163 -0.488 1.00 90.25 272 PRO A C 1
ATOM 2134 O O . PRO A 1 272 ? -0.710 -11.144 0.236 1.00 90.25 272 PRO A O 1
ATOM 2137 N N . PHE A 1 273 ? -0.972 -10.194 -1.770 1.00 87.69 273 PHE A N 1
ATOM 2138 C CA . PHE A 1 273 ? -1.620 -11.367 -2.354 1.00 87.69 273 PHE A CA 1
ATOM 2139 C C . PHE A 1 273 ? -0.639 -12.505 -2.604 1.00 87.69 273 PHE A C 1
ATOM 2141 O O . PHE A 1 273 ? -0.964 -13.648 -2.293 1.00 87.69 273 PHE A O 1
ATOM 2148 N N . ALA A 1 274 ? 0.564 -12.188 -3.087 1.00 87.69 274 ALA A N 1
ATOM 2149 C CA . ALA A 1 274 ? 1.621 -13.174 -3.281 1.00 87.69 274 ALA A CA 1
ATOM 2150 C C . ALA A 1 274 ? 2.071 -13.840 -1.964 1.00 87.69 274 ALA A C 1
ATOM 2152 O O . ALA A 1 274 ? 2.528 -14.981 -1.985 1.00 87.69 274 ALA A O 1
ATOM 2153 N N . ASP A 1 275 ? 1.939 -13.154 -0.820 1.00 88.06 275 ASP A N 1
ATOM 2154 C CA . ASP A 1 275 ? 2.467 -13.652 0.459 1.00 88.06 275 ASP A CA 1
ATOM 2155 C C . ASP A 1 275 ? 1.416 -14.097 1.489 1.00 88.06 275 ASP A C 1
ATOM 2157 O O . ASP A 1 275 ? 1.747 -14.858 2.395 1.00 88.06 275 ASP A O 1
ATOM 2161 N N . MET A 1 276 ? 0.161 -13.644 1.402 1.00 89.38 276 MET A N 1
ATOM 2162 C CA . MET A 1 276 ? -0.841 -13.920 2.449 1.00 89.38 276 MET A CA 1
ATOM 2163 C C . MET A 1 276 ? -1.874 -14.982 2.086 1.00 89.38 276 MET A C 1
ATOM 2165 O O . MET A 1 276 ? -2.488 -15.543 2.991 1.00 89.38 276 MET A O 1
ATOM 2169 N N . PHE A 1 277 ? -2.100 -15.258 0.801 1.00 89.06 277 PHE A N 1
ATOM 2170 C CA . PHE A 1 277 ? -3.136 -16.207 0.397 1.00 89.06 277 PHE A CA 1
ATOM 2171 C C . PHE A 1 277 ? -2.582 -17.623 0.292 1.00 89.06 277 PHE A C 1
ATOM 2173 O O . PHE A 1 277 ? -1.643 -17.899 -0.455 1.00 89.06 277 PHE A O 1
ATOM 2180 N N . TRP A 1 278 ? -3.206 -18.527 1.034 1.00 88.69 278 TRP A N 1
ATOM 2181 C CA . TRP A 1 278 ? -2.850 -19.933 1.104 1.00 88.69 278 TRP A CA 1
ATOM 2182 C C . TRP A 1 278 ? -3.437 -20.704 -0.075 1.00 88.69 278 TRP A C 1
ATOM 2184 O O . TRP A 1 278 ? -4.444 -20.305 -0.661 1.00 88.69 278 TRP A O 1
ATOM 2194 N N . SER A 1 279 ? -2.839 -21.846 -0.401 1.00 88.50 279 SER A N 1
ATOM 2195 C CA . SER A 1 279 ? -3.412 -22.765 -1.394 1.00 88.50 279 SER A CA 1
ATOM 2196 C C . SER A 1 279 ? -4.736 -23.392 -0.935 1.00 88.50 279 SER A C 1
ATOM 2198 O O . SER A 1 279 ? -5.492 -23.864 -1.778 1.00 88.50 279 SER A O 1
ATOM 2200 N N . ASP A 1 280 ? -5.028 -23.382 0.375 1.00 88.81 280 ASP A N 1
ATOM 2201 C CA . ASP A 1 280 ? -6.305 -23.816 0.954 1.00 88.81 280 ASP A CA 1
ATOM 2202 C C . ASP A 1 280 ? -7.358 -22.687 0.889 1.00 88.81 280 ASP A C 1
ATOM 2204 O O . ASP A 1 280 ? -7.283 -21.715 1.654 1.00 88.81 280 ASP A O 1
ATOM 2208 N N . PRO A 1 281 ? -8.383 -22.808 0.025 1.00 83.75 281 PRO A N 1
ATOM 2209 C CA . PRO A 1 281 ? -9.401 -21.777 -0.115 1.00 83.75 281 PRO A CA 1
ATOM 2210 C C . PRO A 1 281 ? -10.295 -21.642 1.128 1.00 83.75 281 PRO A C 1
ATOM 2212 O O . PRO A 1 281 ? -10.737 -20.537 1.433 1.00 83.75 281 PRO A O 1
ATOM 2215 N N . ALA A 1 282 ? -10.547 -22.733 1.863 1.00 85.62 282 ALA A N 1
ATOM 2216 C CA . ALA A 1 282 ? -11.386 -22.701 3.063 1.00 85.62 282 ALA A CA 1
ATOM 2217 C C . ALA A 1 282 ? -10.685 -21.957 4.210 1.00 85.62 282 ALA A C 1
ATOM 2219 O O . ALA A 1 282 ? -11.319 -21.207 4.965 1.00 85.62 282 ALA A O 1
ATOM 2220 N N . TYR A 1 283 ? -9.359 -22.107 4.303 1.00 87.50 283 TYR A N 1
ATOM 2221 C CA . TYR A 1 283 ? -8.542 -21.304 5.205 1.00 87.50 283 TYR A CA 1
ATOM 2222 C C . TYR A 1 283 ? -8.620 -19.820 4.848 1.00 87.50 283 TYR A C 1
ATOM 2224 O O . TYR A 1 283 ? -8.865 -19.000 5.735 1.00 87.50 283 TYR A O 1
ATOM 2232 N N . ASN A 1 284 ? -8.440 -19.472 3.569 1.00 87.38 284 ASN A N 1
ATOM 2233 C CA . ASN A 1 284 ? -8.476 -18.079 3.119 1.00 87.38 284 ASN A CA 1
ATOM 2234 C C . ASN A 1 284 ? -9.807 -17.411 3.447 1.00 87.38 284 ASN A C 1
ATOM 2236 O O . ASN A 1 284 ? -9.833 -16.315 4.005 1.00 87.38 284 ASN A O 1
ATOM 2240 N N . GLU A 1 285 ? -10.907 -18.095 3.143 1.00 82.56 285 GLU A N 1
ATOM 2241 C CA . GLU A 1 285 ? -12.257 -17.616 3.410 1.00 82.56 285 GLU A CA 1
ATOM 2242 C C . GLU A 1 285 ? -12.465 -17.293 4.896 1.00 82.56 285 GLU A C 1
ATOM 2244 O O . GLU A 1 285 ? -13.006 -16.245 5.265 1.00 82.56 285 GLU A O 1
ATOM 2249 N N . SER A 1 286 ? -11.983 -18.183 5.759 1.00 82.44 286 SER A N 1
ATOM 2250 C CA . SER A 1 286 ? -12.182 -18.080 7.201 1.00 82.44 286 SER A CA 1
ATOM 2251 C C . SER A 1 286 ? -11.248 -17.063 7.848 1.00 82.44 286 SER A C 1
ATOM 2253 O O . SER A 1 286 ? -11.682 -16.351 8.754 1.00 82.44 286 SER A O 1
ATOM 2255 N N . ASN A 1 287 ? -10.004 -16.952 7.369 1.00 85.81 287 ASN A N 1
ATOM 2256 C CA . ASN A 1 287 ? -8.930 -16.304 8.121 1.00 85.81 287 ASN A CA 1
ATOM 2257 C C . ASN A 1 287 ? -8.341 -15.045 7.472 1.00 85.81 287 ASN A C 1
ATOM 2259 O O . ASN A 1 287 ? -7.815 -14.192 8.185 1.00 85.81 287 ASN A O 1
ATOM 2263 N N . ILE A 1 288 ? -8.416 -14.897 6.148 1.00 87.75 288 ILE A N 1
ATOM 2264 C CA . ILE A 1 288 ? -7.762 -13.782 5.455 1.00 87.75 288 ILE A CA 1
ATOM 2265 C C . ILE A 1 288 ? -8.713 -12.593 5.341 1.00 87.75 288 ILE A C 1
ATOM 2267 O O . ILE A 1 288 ? -9.897 -12.724 5.016 1.00 87.75 288 ILE A O 1
ATOM 2271 N N . ARG A 1 289 ? -8.189 -11.415 5.667 1.00 87.94 289 ARG A N 1
ATOM 2272 C CA . ARG A 1 289 ? -8.898 -10.135 5.726 1.00 87.94 289 ARG A CA 1
ATOM 2273 C C . ARG A 1 289 ? -8.015 -9.040 5.144 1.00 87.94 289 ARG A C 1
ATOM 2275 O O . ARG A 1 289 ? -6.801 -9.205 5.056 1.00 87.94 289 ARG A O 1
ATOM 2282 N N . GLY A 1 290 ? -8.596 -7.902 4.791 1.00 88.69 290 GLY A N 1
ATOM 2283 C CA . GLY A 1 290 ? -7.823 -6.766 4.330 1.00 88.69 290 GLY A CA 1
ATOM 2284 C C . GLY A 1 290 ? -8.521 -5.410 4.386 1.00 88.69 290 GLY A C 1
ATOM 2285 O O . GLY A 1 290 ? -9.672 -5.232 4.777 1.00 88.69 290 GLY A O 1
ATOM 2286 N N . ILE A 1 291 ? -7.775 -4.391 4.000 1.00 90.00 291 ILE A N 1
ATOM 2287 C CA . ILE A 1 291 ? -8.286 -3.046 3.754 1.00 90.00 291 ILE A CA 1
ATOM 2288 C C . ILE A 1 291 ? -7.514 -2.441 2.598 1.00 90.00 291 ILE A C 1
ATOM 2290 O O . ILE A 1 291 ? -6.329 -2.726 2.432 1.00 90.00 291 ILE A O 1
ATOM 2294 N N . ALA A 1 292 ? -8.195 -1.605 1.822 1.00 90.12 292 ALA A N 1
ATOM 2295 C CA . ALA A 1 292 ? -7.581 -0.709 0.859 1.00 90.12 292 ALA A CA 1
ATOM 2296 C C . ALA A 1 292 ? -7.901 0.732 1.273 1.00 90.12 292 ALA A C 1
ATOM 2298 O O . ALA A 1 292 ? -9.022 1.030 1.689 1.00 90.12 292 ALA A O 1
ATOM 2299 N N . LEU A 1 293 ? -6.905 1.606 1.194 1.00 91.75 293 LEU A N 1
ATOM 2300 C CA . LEU A 1 293 ? -6.937 2.981 1.671 1.00 91.75 293 LEU A CA 1
ATOM 2301 C C . LEU A 1 293 ? -6.419 3.901 0.563 1.00 91.75 293 LEU A C 1
ATOM 2303 O O . LEU A 1 293 ? -5.281 3.755 0.121 1.00 91.75 293 LEU A O 1
ATOM 2307 N N . ASN A 1 294 ? -7.256 4.828 0.105 1.00 92.25 294 ASN A N 1
ATOM 2308 C CA . ASN A 1 294 ? -6.886 5.837 -0.886 1.00 92.25 294 ASN A CA 1
ATOM 2309 C C . ASN A 1 294 ? -5.986 6.900 -0.240 1.00 92.25 294 ASN A C 1
ATOM 2311 O O . ASN A 1 294 ? -6.288 7.359 0.854 1.00 92.25 294 ASN A O 1
ATOM 2315 N N . CYS A 1 295 ? -4.908 7.314 -0.907 1.00 91.69 295 CYS A N 1
ATOM 2316 C CA . CYS A 1 295 ? -3.960 8.312 -0.410 1.00 91.69 295 CYS A CA 1
ATOM 2317 C C . CYS A 1 295 ? -4.550 9.698 -0.104 1.00 91.69 295 CYS A C 1
ATOM 2319 O O . CYS A 1 295 ? -3.912 10.471 0.609 1.00 91.69 295 CYS A O 1
ATOM 2321 N N . ASP A 1 296 ? -5.739 10.028 -0.608 1.00 90.06 296 ASP A N 1
ATOM 2322 C CA . ASP A 1 296 ? -6.354 11.352 -0.470 1.00 90.06 296 ASP A CA 1
ATOM 2323 C C . ASP A 1 296 ? -6.538 11.790 0.995 1.00 90.06 296 ASP A C 1
ATOM 2325 O O . ASP A 1 296 ? -6.494 12.988 1.288 1.00 90.06 296 ASP A O 1
ATOM 2329 N N . PHE A 1 297 ? -6.617 10.847 1.949 1.00 88.31 297 PHE A N 1
ATOM 233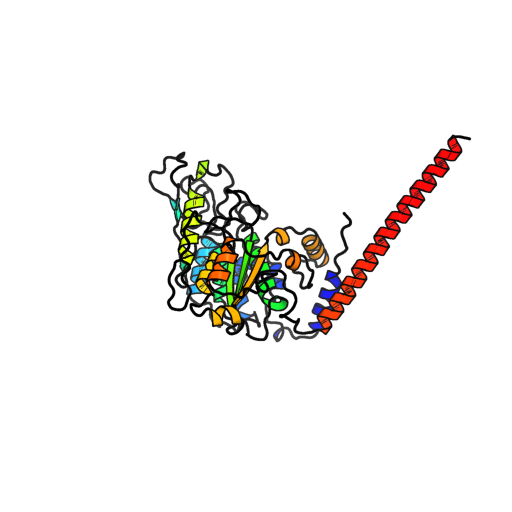0 C CA . PHE A 1 297 ? -6.654 11.179 3.381 1.00 88.31 297 PHE A CA 1
ATOM 2331 C C . PHE A 1 297 ? -5.427 11.978 3.848 1.00 88.31 297 PHE A C 1
ATOM 2333 O O . PHE A 1 297 ? -5.515 12.717 4.830 1.00 88.31 297 PHE A O 1
ATOM 2340 N N . LEU A 1 298 ? -4.283 11.856 3.163 1.00 87.94 298 LEU A N 1
ATOM 2341 C CA . LEU A 1 298 ? -3.052 12.587 3.483 1.00 87.94 298 LEU A CA 1
ATOM 2342 C C . LEU A 1 298 ? -3.203 14.104 3.280 1.00 87.94 298 LEU A C 1
ATOM 2344 O O . LEU A 1 298 ? -2.468 14.885 3.905 1.00 87.94 298 LEU A O 1
ATOM 2348 N N . PHE A 1 299 ? -4.148 14.501 2.422 1.00 86.62 299 PHE A N 1
ATOM 2349 C CA . PHE A 1 299 ? -4.434 15.878 2.009 1.00 86.62 299 PHE A CA 1
ATOM 2350 C C . PHE A 1 299 ? -5.745 16.415 2.582 1.00 86.62 299 PHE A C 1
ATOM 2352 O O . PHE A 1 299 ? -6.152 17.533 2.258 1.00 86.62 299 PHE A O 1
ATOM 2359 N N . ASP A 1 300 ? -6.403 15.637 3.437 1.00 85.69 300 ASP A N 1
ATOM 2360 C CA . ASP A 1 300 ? -7.681 16.009 4.011 1.00 85.69 300 ASP A CA 1
ATOM 2361 C C . ASP A 1 300 ? -7.553 17.285 4.869 1.00 85.69 300 ASP A C 1
ATOM 2363 O O . ASP A 1 300 ? -6.726 17.393 5.785 1.00 85.69 300 ASP A O 1
ATOM 2367 N N . GLN A 1 301 ? -8.371 18.292 4.555 1.00 83.44 301 GLN A N 1
ATOM 2368 C CA . GLN A 1 301 ? -8.321 19.593 5.229 1.00 83.44 301 GLN A CA 1
ATOM 2369 C C . GLN A 1 301 ? -8.755 19.500 6.695 1.00 83.44 301 GLN A C 1
ATOM 2371 O O . GLN A 1 301 ? -8.259 20.253 7.541 1.00 83.44 301 GLN A O 1
ATOM 2376 N N . ASP A 1 302 ? -9.657 18.575 7.018 1.00 77.19 302 ASP A N 1
ATOM 2377 C CA . ASP A 1 302 ? -10.103 18.365 8.385 1.00 77.19 302 ASP A CA 1
ATOM 2378 C C . ASP A 1 302 ? -9.003 17.683 9.201 1.00 77.19 302 ASP A C 1
ATOM 2380 O O . ASP A 1 302 ? -8.786 18.078 10.349 1.00 77.19 302 ASP A O 1
ATOM 2384 N N . ALA A 1 303 ? -8.248 16.756 8.602 1.00 79.62 303 ALA A N 1
ATOM 2385 C CA . ALA A 1 303 ? -7.053 16.175 9.215 1.00 79.62 303 ALA A CA 1
ATOM 2386 C C . ALA A 1 303 ? -5.999 17.245 9.542 1.00 79.62 303 ALA A C 1
ATOM 2388 O O . ALA A 1 303 ? -5.485 17.294 10.663 1.00 79.62 303 ALA A O 1
ATOM 2389 N N . ALA A 1 304 ? -5.719 18.151 8.598 1.00 80.94 304 ALA A N 1
ATOM 2390 C CA . ALA A 1 304 ? -4.782 19.258 8.805 1.00 80.94 304 ALA A CA 1
ATOM 2391 C C . ALA A 1 304 ? -5.244 20.203 9.928 1.00 80.94 304 ALA A C 1
ATOM 2393 O O . ALA A 1 304 ? -4.463 20.590 10.800 1.00 80.94 304 ALA A O 1
ATOM 2394 N N . ARG A 1 305 ? -6.540 20.534 9.958 1.00 78.19 305 ARG A N 1
ATOM 2395 C CA . ARG A 1 305 ? -7.140 21.356 11.018 1.00 78.19 305 ARG A CA 1
ATOM 2396 C C . ARG A 1 305 ? -7.057 20.679 12.388 1.00 78.19 305 ARG A C 1
ATOM 2398 O O . ARG A 1 305 ? -6.836 21.361 13.387 1.00 78.19 305 ARG A O 1
ATOM 2405 N N . MET A 1 306 ? -7.258 19.364 12.452 1.00 74.25 306 MET A N 1
ATOM 2406 C CA . MET A 1 306 ? -7.152 18.595 13.694 1.00 74.25 306 MET A CA 1
ATOM 2407 C C . MET A 1 306 ? -5.714 18.538 14.206 1.00 74.25 306 MET A C 1
ATOM 2409 O O . MET A 1 306 ? -5.496 18.768 15.392 1.00 74.25 306 MET A O 1
ATOM 2413 N N . ALA A 1 307 ? -4.741 18.336 13.316 1.00 77.25 307 ALA A N 1
ATOM 2414 C CA . ALA A 1 307 ? -3.321 18.386 13.653 1.00 77.25 307 ALA A CA 1
ATOM 2415 C C . ALA A 1 307 ? -2.929 19.742 14.262 1.00 77.25 307 ALA A C 1
ATOM 2417 O O . ALA A 1 307 ? -2.366 19.792 15.355 1.00 77.25 307 ALA A O 1
ATOM 2418 N N . ALA A 1 308 ? -3.356 20.846 13.636 1.00 76.81 308 ALA A N 1
ATOM 2419 C CA . ALA A 1 308 ? -3.118 22.192 14.157 1.00 76.81 308 ALA A CA 1
ATOM 2420 C C . ALA A 1 308 ? -3.710 22.403 15.564 1.00 76.81 308 ALA A C 1
ATOM 2422 O O . ALA A 1 308 ? -3.059 22.993 16.422 1.00 76.81 308 ALA A O 1
ATOM 2423 N N . LYS A 1 309 ? -4.923 21.896 15.827 1.00 72.44 309 LYS A N 1
ATOM 2424 C CA . LYS A 1 309 ? -5.552 21.969 17.160 1.00 72.44 309 LYS A CA 1
ATOM 2425 C C . LYS A 1 309 ? -4.841 21.111 18.205 1.00 72.44 309 LYS A C 1
ATOM 2427 O O . LYS A 1 309 ? -4.776 21.510 19.362 1.00 72.44 309 LYS A O 1
ATOM 2432 N N . ALA A 1 310 ? -4.349 19.941 17.809 1.00 70.69 310 ALA A N 1
ATOM 2433 C CA . ALA A 1 310 ? -3.627 19.025 18.686 1.00 70.69 310 ALA A CA 1
ATOM 2434 C C . ALA A 1 310 ? -2.169 19.454 18.932 1.00 70.69 310 ALA A C 1
ATOM 2436 O O . ALA A 1 310 ? -1.495 18.855 19.765 1.00 70.69 310 ALA A O 1
ATOM 2437 N N . GLY A 1 311 ? -1.671 20.467 18.212 1.00 77.31 311 GLY A N 1
ATOM 2438 C CA . GLY A 1 311 ? -0.263 20.860 18.263 1.00 77.31 311 GLY A CA 1
ATOM 2439 C C . GLY A 1 311 ? 0.672 19.813 17.651 1.00 77.31 311 GLY A C 1
ATOM 2440 O O . GLY A 1 311 ? 1.847 19.767 18.003 1.00 77.31 311 GLY A O 1
ATOM 2441 N N . THR A 1 312 ? 0.164 18.963 16.754 1.00 77.44 312 THR A N 1
ATOM 2442 C CA . THR A 1 312 ? 0.939 17.917 16.077 1.00 77.44 312 THR A CA 1
ATOM 2443 C C . THR A 1 312 ? 1.097 18.231 14.590 1.00 77.44 312 THR A C 1
ATOM 2445 O O . THR A 1 312 ? 0.332 18.998 14.006 1.00 77.44 312 THR A O 1
ATOM 2448 N N . ARG A 1 313 ? 2.104 17.632 13.942 1.00 81.31 313 ARG A N 1
ATOM 2449 C CA . ARG A 1 313 ? 2.344 17.811 12.497 1.00 81.31 313 ARG A CA 1
ATOM 2450 C C . ARG A 1 313 ? 1.260 17.147 11.650 1.00 81.31 313 ARG A C 1
ATOM 2452 O O . ARG A 1 313 ? 0.782 17.712 10.668 1.00 81.31 313 ARG A O 1
ATOM 2459 N N . LYS A 1 314 ? 0.884 15.933 12.039 1.00 82.88 314 LYS A N 1
ATOM 2460 C CA . LYS A 1 314 ? -0.256 15.192 11.510 1.00 82.88 314 LYS A CA 1
ATOM 2461 C C . LYS A 1 314 ? -1.031 14.610 12.683 1.00 82.88 314 LYS A C 1
ATOM 2463 O O . LYS A 1 314 ? -0.490 14.414 13.771 1.00 82.88 314 LYS A O 1
ATOM 2468 N N . PHE A 1 315 ? -2.304 14.359 12.452 1.00 78.25 315 PHE A N 1
ATOM 2469 C CA . PHE A 1 315 ? -3.208 13.759 13.419 1.00 78.25 315 PHE A CA 1
ATOM 2470 C C . PHE A 1 315 ? -3.686 12.433 12.840 1.00 78.25 315 PHE A C 1
ATOM 2472 O O . PHE A 1 315 ? -3.835 12.360 11.622 1.00 78.25 315 PHE A O 1
ATOM 2479 N N . TYR A 1 316 ? -3.900 11.410 13.666 1.00 79.31 316 TYR A N 1
ATOM 2480 C CA . TYR A 1 316 ? -4.629 10.199 13.286 1.00 79.31 316 TYR A CA 1
ATOM 2481 C C . TYR A 1 316 ? -5.959 10.183 14.038 1.00 79.31 316 TYR A C 1
ATOM 2483 O O . TYR A 1 316 ? -5.993 10.414 15.244 1.00 79.31 316 TYR A O 1
ATOM 2491 N N . ASP A 1 317 ? -7.045 9.913 13.324 1.00 72.81 317 ASP A N 1
ATOM 2492 C CA . ASP A 1 317 ? -8.397 9.905 13.866 1.00 72.81 317 ASP A CA 1
ATOM 2493 C C . ASP A 1 317 ? -8.900 8.471 14.046 1.00 72.81 317 ASP A C 1
ATOM 2495 O O . ASP A 1 317 ? -9.144 7.760 13.072 1.00 72.81 317 ASP A O 1
ATOM 2499 N N . ASP A 1 318 ? -9.072 8.062 15.305 1.00 66.94 318 ASP A N 1
ATOM 2500 C CA . ASP A 1 318 ? -9.638 6.762 15.686 1.00 66.94 318 ASP A CA 1
ATOM 2501 C C . ASP A 1 318 ? -11.153 6.658 15.519 1.00 66.94 318 ASP A C 1
ATOM 2503 O O . ASP A 1 318 ? -11.739 5.597 15.757 1.00 66.94 318 ASP A O 1
ATOM 2507 N N . ALA A 1 319 ? -11.827 7.748 15.162 1.00 61.81 319 ALA A N 1
ATOM 2508 C CA . ALA A 1 319 ? -13.264 7.734 15.033 1.00 61.81 319 ALA A CA 1
ATOM 2509 C C . ALA A 1 319 ? -13.682 6.776 13.915 1.00 61.81 319 ALA A C 1
ATOM 2511 O O . ALA A 1 319 ? -13.169 6.776 12.796 1.00 61.81 319 ALA A O 1
ATOM 2512 N N . ARG A 1 320 ? -14.746 6.025 14.200 1.00 59.72 320 ARG A N 1
ATOM 2513 C CA . ARG A 1 320 ? -15.437 5.115 13.273 1.00 59.72 320 ARG A CA 1
ATOM 2514 C C . ARG A 1 320 ? -15.999 5.804 12.012 1.00 59.72 320 ARG A C 1
ATOM 2516 O O . ARG A 1 320 ? -16.503 5.140 11.113 1.00 59.72 320 ARG A O 1
ATOM 2523 N N . TYR A 1 321 ? -15.918 7.131 11.968 1.00 64.12 321 TYR A N 1
ATOM 2524 C CA . TYR A 1 321 ? -16.299 8.005 10.856 1.00 64.12 321 TYR A CA 1
ATOM 2525 C C . TYR A 1 321 ? -15.250 9.094 10.609 1.00 64.12 321 TYR A C 1
ATOM 2527 O O . TYR A 1 321 ? -15.553 10.129 10.013 1.00 64.12 321 TYR A O 1
ATOM 2535 N N . GLY A 1 322 ? -14.038 8.878 11.118 1.00 68.94 322 GLY A N 1
ATOM 2536 C CA . GLY A 1 322 ? -12.926 9.786 10.953 1.00 68.94 322 GLY A CA 1
ATOM 2537 C C . GLY A 1 322 ? -12.476 9.874 9.507 1.00 68.94 322 GLY A C 1
ATOM 2538 O O . GLY A 1 322 ? -12.837 9.030 8.682 1.00 68.94 322 GLY A O 1
ATOM 2539 N N . TYR A 1 323 ? -11.681 10.890 9.176 1.00 81.00 323 TYR A N 1
ATOM 2540 C CA . TYR A 1 323 ? -11.271 11.098 7.784 1.00 81.00 323 TYR A CA 1
ATOM 2541 C C . TYR A 1 323 ? -10.554 9.860 7.238 1.00 81.00 323 TYR A C 1
ATOM 2543 O O . TYR A 1 323 ? -11.001 9.354 6.220 1.00 81.00 323 TYR A O 1
ATOM 2551 N N . VAL A 1 324 ? -9.573 9.269 7.942 1.00 84.94 324 VAL A N 1
ATOM 2552 C CA . VAL A 1 324 ? -8.878 8.045 7.476 1.00 84.94 324 VAL A CA 1
ATOM 2553 C C . VAL A 1 324 ? -9.869 6.925 7.158 1.00 84.94 324 VAL A C 1
ATOM 2555 O O . VAL A 1 324 ? -9.782 6.293 6.106 1.00 84.94 324 VAL A O 1
ATOM 2558 N N . TYR A 1 325 ? -10.854 6.708 8.033 1.00 83.44 325 TYR A N 1
ATOM 2559 C CA . TYR A 1 325 ? -11.884 5.698 7.813 1.00 83.44 325 TYR A CA 1
ATOM 2560 C C . TYR A 1 325 ? -12.658 5.952 6.508 1.00 83.44 325 TYR A C 1
ATOM 2562 O O . TYR A 1 325 ? -12.936 5.009 5.762 1.00 83.44 325 TYR A O 1
ATOM 2570 N N . ASN A 1 326 ? -12.966 7.214 6.210 1.00 84.69 326 ASN A N 1
ATOM 2571 C CA . ASN A 1 326 ? -13.721 7.627 5.028 1.00 84.69 326 ASN A CA 1
ATOM 2572 C C . ASN A 1 326 ? -12.937 7.530 3.712 1.00 84.69 326 ASN A C 1
ATOM 2574 O O . ASN A 1 326 ? -13.558 7.667 2.666 1.00 84.69 326 ASN A O 1
ATOM 2578 N N . TYR A 1 327 ? -11.632 7.259 3.728 1.00 89.31 327 TYR A N 1
ATOM 2579 C CA . TYR A 1 327 ? -10.852 7.000 2.507 1.00 89.31 327 TYR A CA 1
ATOM 2580 C C . TYR A 1 327 ? -10.598 5.511 2.264 1.00 89.31 327 TYR A C 1
ATOM 2582 O O . TYR A 1 327 ? -9.830 5.141 1.377 1.00 89.31 327 TYR A O 1
ATOM 2590 N N . GLN A 1 328 ? -11.238 4.629 3.035 1.00 89.06 328 GLN A N 1
ATOM 2591 C CA . GLN A 1 328 ? -11.259 3.215 2.686 1.00 89.06 328 GLN A CA 1
ATOM 2592 C C . GLN A 1 328 ? -12.076 2.998 1.416 1.00 89.06 328 GLN A C 1
ATOM 2594 O O . GLN A 1 328 ? -13.223 3.454 1.319 1.00 89.06 328 GLN A O 1
ATOM 2599 N N . GLU A 1 329 ? -11.490 2.233 0.506 1.00 85.38 329 GLU A N 1
ATOM 2600 C CA . GLU A 1 329 ? -12.053 1.886 -0.791 1.00 85.38 329 GLU A CA 1
ATOM 2601 C C . GLU A 1 329 ? -12.229 0.378 -0.923 1.00 85.38 329 GLU A C 1
ATOM 2603 O O . GLU A 1 329 ? -11.639 -0.422 -0.191 1.00 85.38 329 GLU A O 1
ATOM 2608 N N . LEU A 1 330 ? -13.045 -0.009 -1.898 1.00 82.50 330 LEU A N 1
ATOM 2609 C CA . LEU A 1 330 ? -13.121 -1.395 -2.340 1.00 82.50 330 LEU A CA 1
ATOM 2610 C C . LEU A 1 330 ? -11.917 -1.722 -3.240 1.00 82.50 330 LEU A C 1
ATOM 2612 O O . LEU A 1 330 ? -11.477 -0.846 -3.988 1.00 82.50 330 LEU A O 1
ATOM 2616 N N . PRO A 1 331 ? -11.437 -2.980 -3.272 1.00 80.62 331 PRO A N 1
ATOM 2617 C CA . PRO A 1 331 ? -10.408 -3.417 -4.201 1.00 80.62 331 PRO A CA 1
ATOM 2618 C C . PRO A 1 331 ? -10.746 -3.020 -5.633 1.00 80.62 331 PRO A C 1
ATOM 2620 O O . PRO A 1 331 ? -11.918 -3.025 -6.035 1.00 80.62 331 PRO A O 1
ATOM 2623 N N . CYS A 1 332 ? -9.727 -2.733 -6.438 1.00 83.75 332 CYS A N 1
ATOM 2624 C CA . CYS A 1 332 ? -9.927 -2.552 -7.874 1.00 83.75 332 CYS A CA 1
ATOM 2625 C C . CYS A 1 332 ? -10.367 -3.875 -8.531 1.00 83.75 332 CYS A C 1
ATOM 2627 O O . CYS A 1 332 ? -10.220 -4.950 -7.948 1.00 83.75 332 CYS A O 1
ATOM 2629 N N . VAL A 1 333 ? -10.907 -3.822 -9.751 1.00 83.94 333 VAL A N 1
ATOM 2630 C CA . VAL A 1 333 ? -11.527 -4.986 -10.416 1.00 83.94 333 VAL A CA 1
ATOM 2631 C C . VAL A 1 333 ? -10.580 -6.190 -10.519 1.00 83.94 333 VAL A C 1
ATOM 2633 O O . VAL A 1 333 ? -10.988 -7.316 -10.229 1.00 83.94 333 VAL A O 1
ATOM 2636 N N . ASN A 1 334 ? -9.307 -5.944 -10.819 1.00 85.75 334 ASN A N 1
ATOM 2637 C CA . ASN A 1 334 ? -8.244 -6.949 -10.843 1.00 85.75 334 ASN A CA 1
ATOM 2638 C C . ASN A 1 334 ? -8.115 -7.668 -9.498 1.00 85.75 334 ASN A C 1
ATOM 2640 O O . ASN A 1 334 ? -8.180 -8.893 -9.414 1.00 85.75 334 ASN A O 1
ATOM 2644 N N . CYS A 1 335 ? -8.007 -6.904 -8.416 1.00 85.00 335 CYS A N 1
ATOM 2645 C CA . CYS A 1 335 ? -7.880 -7.441 -7.066 1.00 85.00 335 CYS A CA 1
ATOM 2646 C C . CYS A 1 335 ? -9.130 -8.196 -6.630 1.00 85.00 335 CYS A C 1
ATOM 2648 O O . CYS A 1 335 ? -9.014 -9.245 -6.005 1.00 85.00 335 CYS A O 1
ATOM 2650 N N . ARG A 1 336 ? -10.324 -7.739 -7.027 1.00 83.06 336 ARG A N 1
ATOM 2651 C CA . ARG A 1 336 ? -11.569 -8.493 -6.803 1.00 83.06 336 ARG A CA 1
ATOM 2652 C C . ARG A 1 336 ? -11.501 -9.866 -7.460 1.00 83.06 336 ARG A C 1
ATOM 2654 O O . ARG A 1 336 ? -11.933 -10.843 -6.861 1.00 83.06 336 ARG A O 1
ATOM 2661 N N . GLN A 1 337 ? -10.966 -9.958 -8.678 1.00 82.69 337 GLN A N 1
ATOM 2662 C CA . GLN A 1 337 ? -10.790 -11.249 -9.339 1.00 82.69 337 GLN A CA 1
ATOM 2663 C C . GLN A 1 337 ? -9.801 -12.148 -8.609 1.00 82.69 337 GLN A C 1
ATOM 2665 O O . GLN A 1 337 ? -10.091 -13.330 -8.451 1.00 82.69 337 GLN A O 1
ATOM 2670 N N . LEU A 1 338 ? -8.673 -11.612 -8.142 1.00 85.06 338 LEU A N 1
ATOM 2671 C CA . LEU A 1 338 ? -7.704 -12.400 -7.382 1.00 85.06 338 LEU A CA 1
ATOM 2672 C C . LEU A 1 338 ? -8.295 -12.887 -6.045 1.00 85.06 338 LEU A C 1
ATOM 2674 O O . LEU A 1 338 ? -8.196 -14.073 -5.745 1.00 85.06 338 LEU A O 1
ATOM 2678 N N . ILE A 1 339 ? -9.009 -12.031 -5.301 1.00 82.56 339 ILE A N 1
ATOM 2679 C CA . ILE A 1 339 ? -9.733 -12.424 -4.075 1.00 82.56 339 ILE A CA 1
ATOM 2680 C C . ILE A 1 339 ? -10.728 -13.550 -4.381 1.00 82.56 339 ILE A C 1
ATOM 2682 O O . ILE A 1 339 ? -10.745 -14.565 -3.687 1.00 82.56 339 ILE A O 1
ATOM 2686 N N . ASN A 1 340 ? -11.512 -13.405 -5.457 1.00 79.56 340 ASN A N 1
ATOM 2687 C CA . ASN A 1 340 ? -12.477 -14.422 -5.878 1.00 79.56 340 ASN A CA 1
ATOM 2688 C C . ASN A 1 340 ? -11.788 -15.744 -6.254 1.00 79.56 340 ASN A C 1
ATOM 2690 O O . ASN A 1 340 ? -12.270 -16.807 -5.870 1.00 79.56 340 ASN A O 1
ATOM 2694 N N . LYS A 1 341 ? -10.665 -15.693 -6.990 1.00 80.94 341 LYS A N 1
ATOM 2695 C CA . LYS A 1 341 ? -9.867 -16.878 -7.349 1.00 80.94 341 LYS A CA 1
ATOM 2696 C C . LYS A 1 341 ? -9.343 -17.590 -6.102 1.00 80.94 341 LYS A C 1
ATOM 2698 O O . LYS A 1 341 ? -9.392 -18.813 -6.042 1.00 80.94 341 LYS A O 1
ATOM 2703 N N . ALA A 1 342 ? -8.912 -16.835 -5.095 1.00 80.88 342 ALA A N 1
ATOM 2704 C CA . ALA A 1 342 ? -8.425 -17.382 -3.833 1.00 80.88 342 ALA A CA 1
ATOM 2705 C C . ALA A 1 342 ? -9.537 -17.797 -2.850 1.00 80.88 342 ALA A C 1
ATOM 2707 O O . ALA A 1 342 ? -9.232 -18.234 -1.740 1.00 80.88 342 ALA A O 1
ATOM 2708 N N . ARG A 1 343 ? -10.811 -17.637 -3.249 1.00 73.88 343 ARG A N 1
ATOM 2709 C CA . ARG A 1 343 ? -12.013 -17.766 -2.410 1.00 73.88 343 ARG A CA 1
ATOM 2710 C C . ARG A 1 343 ? -11.923 -17.019 -1.074 1.00 73.88 343 ARG A C 1
ATOM 2712 O O . ARG A 1 343 ? -12.496 -17.453 -0.081 1.00 73.88 343 ARG A O 1
ATOM 2719 N N . GLY A 1 344 ? -11.277 -15.853 -1.041 1.00 57.81 344 GLY A N 1
ATOM 2720 C CA . GLY A 1 344 ? -11.588 -14.893 0.024 1.00 57.81 344 GLY A CA 1
ATOM 2721 C C . GLY A 1 344 ? -13.076 -14.535 -0.095 1.00 57.81 344 GLY A C 1
ATOM 2722 O O . GLY A 1 344 ? -13.518 -14.271 -1.213 1.00 57.81 344 GLY A O 1
ATOM 2723 N N . ARG A 1 345 ? -13.858 -14.622 0.996 1.00 48.38 345 ARG A N 1
ATOM 2724 C CA . ARG A 1 345 ? -15.343 -14.636 0.988 1.00 48.38 345 ARG A CA 1
ATOM 2725 C C . ARG A 1 345 ? -15.998 -13.843 -0.157 1.00 48.38 345 ARG A C 1
ATOM 2727 O O . ARG A 1 345 ? -15.842 -12.625 -0.256 1.00 48.38 345 ARG A O 1
ATOM 2734 N N . ARG A 1 346 ? -16.846 -14.544 -0.917 1.00 41.25 346 ARG A N 1
ATOM 2735 C CA . ARG A 1 346 ? -17.966 -14.009 -1.705 1.00 41.25 346 ARG A CA 1
ATOM 2736 C C . ARG A 1 346 ? -19.255 -14.301 -0.939 1.00 41.25 346 ARG A C 1
ATOM 2738 O O . ARG A 1 346 ? -19.508 -15.453 -0.616 1.00 41.25 346 ARG A O 1
ATOM 2745 N N . ALA A 1 347 ? -20.076 -13.287 -0.702 1.00 34.38 347 ALA A N 1
ATOM 2746 C CA . ALA A 1 347 ? -21.507 -13.483 -0.502 1.00 34.38 347 ALA A CA 1
ATOM 2747 C C . ALA A 1 347 ? -22.207 -12.845 -1.705 1.00 34.38 347 ALA A C 1
ATOM 2749 O O . ALA A 1 347 ? -21.851 -11.746 -2.129 1.00 34.38 347 ALA A O 1
ATOM 2750 N N . ASP A 1 348 ? -23.141 -13.569 -2.305 1.00 37.00 348 ASP A N 1
ATOM 2751 C CA . ASP A 1 348 ? -23.576 -13.373 -3.687 1.00 37.00 348 ASP A CA 1
ATOM 2752 C C . ASP A 1 348 ? -24.334 -12.070 -3.995 1.00 37.00 348 ASP A C 1
ATOM 2754 O O . ASP A 1 348 ? -24.624 -11.814 -5.157 1.00 37.00 348 ASP A O 1
ATOM 2758 N N . TYR A 1 349 ? -24.581 -11.182 -3.034 1.00 35.31 349 TYR A N 1
ATOM 2759 C CA . TYR A 1 349 ? -25.093 -9.833 -3.285 1.00 35.31 349 TYR A CA 1
ATOM 2760 C C . TYR A 1 349 ? -24.623 -8.881 -2.175 1.00 35.31 349 TYR A C 1
ATOM 2762 O O . TYR A 1 349 ? -25.068 -8.995 -1.039 1.00 35.31 349 TYR A O 1
ATOM 2770 N N . GLY A 1 350 ? -23.777 -7.909 -2.532 1.00 35.88 350 GLY A N 1
ATOM 2771 C CA . GLY A 1 350 ? -23.401 -6.785 -1.669 1.00 35.88 350 GLY A CA 1
ATOM 2772 C C . GLY A 1 350 ? -22.122 -7.013 -0.867 1.00 35.88 350 GLY A C 1
ATOM 2773 O O . GLY A 1 350 ? -22.066 -7.870 -0.006 1.00 35.88 350 GLY A O 1
ATOM 2774 N N . ASP A 1 351 ? -21.140 -6.166 -1.153 1.00 39.56 351 ASP A N 1
ATOM 2775 C CA . ASP A 1 351 ? -20.011 -5.765 -0.314 1.00 39.56 351 ASP A CA 1
ATOM 2776 C C . ASP A 1 351 ? -18.802 -6.700 -0.151 1.00 39.56 351 ASP A C 1
ATOM 2778 O O . ASP A 1 351 ? -18.844 -7.841 0.299 1.00 39.56 351 ASP A O 1
ATOM 2782 N N . PHE A 1 352 ? -17.641 -6.132 -0.482 1.00 45.72 352 PHE A N 1
ATOM 2783 C CA . PHE A 1 352 ? -16.313 -6.618 -0.120 1.00 45.72 352 PHE A CA 1
ATOM 2784 C C . PHE A 1 352 ? -16.141 -6.498 1.401 1.00 45.72 352 PHE A C 1
ATOM 2786 O O . PHE A 1 352 ? -15.415 -5.630 1.889 1.00 45.72 352 PHE A O 1
ATOM 2793 N N . PHE A 1 353 ? -16.831 -7.365 2.151 1.00 46.22 353 PHE A N 1
ATOM 2794 C CA . PHE A 1 353 ? -16.995 -7.331 3.612 1.00 46.22 353 PHE A CA 1
ATOM 2795 C C . PHE A 1 353 ? -15.694 -7.330 4.425 1.00 46.22 353 PHE A C 1
ATOM 2797 O O . PHE A 1 353 ? -15.700 -7.002 5.613 1.00 46.22 353 PHE A O 1
ATOM 2804 N N . TYR A 1 354 ? -14.563 -7.603 3.782 1.00 52.38 354 TYR A N 1
ATOM 2805 C CA . TYR A 1 354 ? -13.247 -7.577 4.408 1.00 52.38 354 TYR A CA 1
ATOM 2806 C C . TYR A 1 354 ? -12.186 -6.896 3.571 1.00 52.38 354 TYR A C 1
ATOM 2808 O O . TYR A 1 354 ? -11.027 -7.174 3.788 1.00 52.38 354 TYR A O 1
ATOM 2816 N N . TYR A 1 355 ? -12.552 -6.084 2.588 1.00 51.72 355 TYR A N 1
ATOM 2817 C CA . TYR A 1 355 ? -11.624 -5.216 1.872 1.00 51.72 355 TYR A CA 1
ATOM 2818 C C . TYR A 1 355 ? -12.400 -3.937 1.539 1.00 51.72 355 TYR A C 1
ATOM 2820 O O . TYR A 1 355 ? -12.872 -3.754 0.424 1.00 51.72 355 TYR A O 1
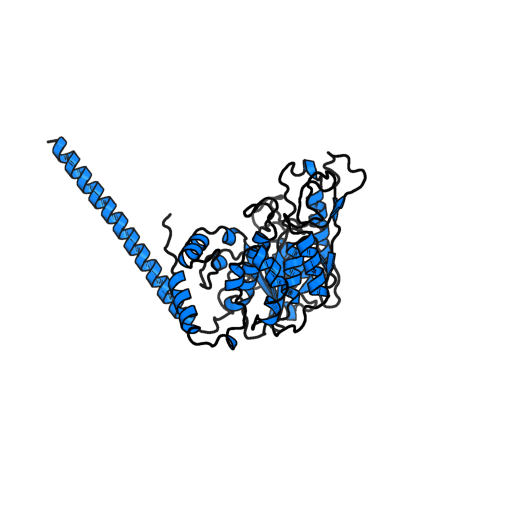ATOM 2828 N N . GLY A 1 356 ? -12.650 -3.097 2.544 1.00 51.94 356 GLY A N 1
ATOM 2829 C CA . GLY A 1 356 ? -13.469 -1.891 2.380 1.00 51.94 356 GLY A CA 1
ATOM 2830 C C . GLY A 1 356 ? -14.084 -1.391 3.685 1.00 51.94 356 GLY A C 1
ATOM 2831 O O . GLY A 1 356 ? -13.678 -1.806 4.771 1.00 51.94 356 GLY A O 1
ATOM 2832 N N . ARG A 1 357 ? -15.080 -0.498 3.603 1.00 48.22 357 ARG A N 1
ATOM 2833 C CA . ARG A 1 357 ? -15.823 0.035 4.764 1.00 48.22 357 ARG A CA 1
ATOM 2834 C C . ARG A 1 357 ? -16.843 -0.977 5.253 1.00 48.22 357 ARG A C 1
ATOM 2836 O O . ARG A 1 357 ? -17.924 -1.106 4.696 1.00 48.22 357 ARG A O 1
ATOM 2843 N N . THR A 1 358 ? -16.468 -1.741 6.263 1.00 52.34 358 THR A N 1
ATOM 2844 C CA . THR A 1 358 ? -17.253 -2.898 6.680 1.00 52.34 358 THR A CA 1
ATOM 2845 C C . THR A 1 358 ? -17.659 -2.718 8.127 1.00 52.34 358 THR A C 1
ATOM 2847 O O . THR A 1 358 ? -16.842 -2.389 8.991 1.00 52.34 358 THR A O 1
ATOM 2850 N N . TYR A 1 359 ? -18.958 -2.854 8.362 1.00 49.69 359 TYR A N 1
ATOM 2851 C CA . TYR A 1 359 ? -19.609 -2.659 9.646 1.00 49.69 359 TYR A CA 1
ATOM 2852 C C . TYR A 1 359 ? -20.219 -4.001 10.040 1.00 49.69 359 TYR A C 1
ATOM 2854 O O . TYR A 1 359 ? -21.173 -4.438 9.406 1.00 49.69 359 TYR A O 1
ATOM 2862 N N . GLY A 1 360 ? -19.673 -4.680 11.051 1.00 43.00 360 GLY A N 1
ATOM 2863 C CA . GLY A 1 360 ? -20.347 -5.873 11.567 1.00 43.00 360 GLY A CA 1
ATOM 2864 C C . GLY A 1 360 ? -19.519 -6.755 12.487 1.00 43.00 360 GLY A C 1
ATOM 2865 O O . GLY A 1 360 ? -19.983 -7.064 13.577 1.00 43.00 360 GLY A O 1
ATOM 2866 N N . GLU A 1 361 ? -18.309 -7.140 12.079 1.00 49.34 361 GLU A N 1
ATOM 2867 C CA . GLU A 1 361 ? -17.613 -8.246 12.762 1.00 49.34 361 GLU A CA 1
ATOM 2868 C C . GLU A 1 361 ? -16.518 -7.804 13.741 1.00 49.34 361 GLU A C 1
ATOM 2870 O O . GLU A 1 361 ? -16.345 -8.426 14.785 1.00 49.34 361 GLU A O 1
ATOM 2875 N N . ASP A 1 362 ? -15.851 -6.680 13.480 1.00 50.44 362 ASP A N 1
ATOM 2876 C CA . ASP A 1 362 ? -14.856 -6.131 14.400 1.00 50.44 362 ASP A CA 1
ATOM 2877 C C . ASP A 1 362 ? -15.544 -5.177 15.389 1.00 50.44 362 ASP A C 1
ATOM 2879 O O . ASP A 1 362 ? -15.716 -3.984 15.121 1.00 50.44 362 ASP A O 1
ATOM 2883 N N . SER A 1 363 ? -15.991 -5.696 16.534 1.00 47.03 363 SER A N 1
ATOM 2884 C CA . SER A 1 363 ? -16.442 -4.846 17.640 1.00 47.03 363 SER A CA 1
ATOM 2885 C C . SER A 1 363 ? -15.249 -4.128 18.270 1.00 47.03 363 SER A C 1
ATOM 2887 O O . SER A 1 363 ? -14.208 -4.745 18.513 1.00 47.03 363 SER A O 1
ATOM 2889 N N . PHE A 1 364 ? -15.402 -2.839 18.584 1.00 43.56 364 PHE A N 1
ATOM 2890 C CA . PHE A 1 364 ? -14.422 -2.136 19.408 1.00 43.56 364 PHE A CA 1
ATOM 2891 C C . PHE A 1 364 ? -14.241 -2.905 20.730 1.00 43.56 364 PHE A C 1
ATOM 2893 O O . PHE A 1 364 ? -15.249 -3.304 21.321 1.00 43.56 364 PHE A O 1
ATOM 2900 N N . PRO A 1 365 ? -13.005 -3.094 21.233 1.00 45.16 365 PRO A N 1
ATOM 2901 C CA . PRO A 1 365 ? -12.778 -3.848 22.470 1.00 45.16 365 PRO A CA 1
ATOM 2902 C C . PRO A 1 365 ? -13.540 -3.275 23.676 1.00 45.16 365 PRO A C 1
ATOM 2904 O O . PRO A 1 365 ? -13.808 -3.983 24.641 1.00 45.16 365 PRO A O 1
ATOM 2907 N N . ASP A 1 366 ? -13.911 -1.991 23.620 1.00 53.44 366 ASP A N 1
ATOM 2908 C CA . ASP A 1 366 ? -14.635 -1.296 24.677 1.00 53.44 366 ASP A CA 1
ATOM 2909 C C . ASP A 1 366 ? -15.824 -0.498 24.117 1.00 53.44 366 ASP A C 1
ATOM 2911 O O . ASP A 1 366 ? -15.688 0.642 23.665 1.00 53.44 366 ASP A O 1
ATOM 2915 N N . ARG A 1 367 ? -17.022 -1.087 24.208 1.00 55.88 367 ARG A N 1
ATOM 2916 C CA . ARG A 1 367 ? -18.297 -0.447 23.833 1.00 55.88 367 ARG A CA 1
ATOM 2917 C C . ARG A 1 367 ? -18.556 0.887 24.547 1.00 55.88 367 ARG A C 1
ATOM 2919 O O . ARG A 1 367 ? -19.422 1.637 24.108 1.00 55.88 367 ARG A O 1
ATOM 2926 N N . ARG A 1 368 ? -17.872 1.198 25.656 1.00 56.25 368 ARG A N 1
ATOM 2927 C CA . ARG A 1 368 ? -18.039 2.484 26.358 1.00 56.25 368 ARG A CA 1
ATOM 2928 C C . ARG A 1 368 ? -17.370 3.620 25.592 1.00 56.25 368 ARG A C 1
ATOM 2930 O O . ARG A 1 368 ? -17.970 4.680 25.464 1.00 56.25 368 ARG A O 1
ATOM 2937 N N . VAL A 1 369 ? -16.179 3.371 25.045 1.00 51.03 369 VAL A N 1
ATOM 2938 C CA . VAL A 1 369 ? -15.456 4.330 24.193 1.00 51.03 369 VAL A CA 1
ATOM 2939 C C . VAL A 1 369 ? -16.255 4.603 22.920 1.00 51.03 369 VAL A C 1
ATOM 2941 O O . VAL A 1 369 ? -16.382 5.750 22.507 1.00 51.03 369 VAL A O 1
ATOM 2944 N N . GLU A 1 370 ? -16.864 3.562 22.350 1.00 54.53 370 GLU A N 1
ATOM 2945 C CA . GLU A 1 370 ? -17.741 3.676 21.182 1.00 54.53 370 GLU A CA 1
ATOM 2946 C C . GLU A 1 370 ? -18.968 4.558 21.465 1.00 54.53 370 GLU A C 1
ATOM 2948 O O . GLU A 1 370 ? -19.202 5.526 20.746 1.00 54.53 370 GLU A O 1
ATOM 2953 N N . ARG A 1 371 ? -19.705 4.292 22.552 1.00 62.62 371 ARG A N 1
ATOM 2954 C CA . ARG A 1 371 ? -20.877 5.102 22.933 1.00 62.62 371 ARG A CA 1
ATOM 2955 C C . ARG A 1 371 ? -20.521 6.550 23.238 1.00 62.62 371 ARG A C 1
ATOM 2957 O O . ARG A 1 371 ? -21.289 7.450 22.908 1.00 62.62 371 ARG A O 1
ATOM 2964 N N . GLU A 1 372 ? -19.383 6.772 23.885 1.00 57.59 372 GLU A N 1
ATOM 2965 C CA . GLU A 1 372 ? -18.924 8.119 24.202 1.00 57.59 372 GLU A CA 1
ATOM 2966 C C . GLU A 1 372 ? -18.543 8.877 22.927 1.00 57.59 372 GLU A C 1
ATOM 2968 O O . GLU A 1 372 ? -18.989 10.004 22.723 1.00 57.59 372 GLU A O 1
ATOM 2973 N N . ALA A 1 373 ? -17.830 8.233 22.000 1.00 51.31 373 ALA A N 1
ATOM 2974 C CA . ALA A 1 373 ? -17.545 8.813 20.694 1.00 51.31 373 ALA A CA 1
ATOM 2975 C C . ALA A 1 373 ? -18.822 9.133 19.902 1.00 51.31 373 ALA A C 1
ATOM 2977 O O . ALA A 1 373 ? -18.943 10.221 19.341 1.00 51.31 373 ALA A O 1
ATOM 2978 N N . GLU A 1 374 ? -19.805 8.229 19.895 1.00 58.88 374 GLU A N 1
ATOM 2979 C CA . GLU A 1 374 ? -21.108 8.450 19.258 1.00 58.88 374 GLU A CA 1
ATOM 2980 C C . GLU A 1 374 ? -21.877 9.625 19.878 1.00 58.88 374 GLU A C 1
ATOM 2982 O O . GLU A 1 374 ? -22.432 10.452 19.145 1.00 58.88 374 GLU A O 1
ATOM 2987 N N . ARG A 1 375 ? -21.878 9.742 21.214 1.00 70.12 375 ARG A N 1
ATOM 2988 C CA . ARG A 1 375 ? -22.485 10.869 21.939 1.00 70.12 375 ARG A CA 1
ATOM 2989 C C . ARG A 1 375 ? -21.865 12.192 21.499 1.00 70.12 375 ARG A C 1
ATOM 2991 O O . ARG A 1 375 ? -22.587 13.111 21.117 1.00 70.12 375 ARG A O 1
ATOM 2998 N N . LEU A 1 376 ? -20.540 12.257 21.482 1.00 55.06 376 LEU A N 1
ATOM 2999 C CA . LEU A 1 376 ? -19.784 13.456 21.128 1.00 55.06 376 LEU A CA 1
ATOM 3000 C C . LEU A 1 376 ? -19.942 13.832 19.647 1.00 55.06 376 LEU A C 1
ATOM 3002 O O . LEU A 1 376 ? -20.050 15.012 19.314 1.00 55.06 376 LEU A O 1
ATOM 3006 N N . ILE A 1 377 ? -20.038 12.840 18.752 1.00 51.94 377 ILE A N 1
ATOM 3007 C CA . ILE A 1 377 ? -20.390 13.050 17.339 1.00 51.94 377 ILE A CA 1
ATOM 3008 C C . ILE A 1 377 ? -21.762 13.701 17.198 1.00 51.94 377 ILE A C 1
ATOM 3010 O O . ILE A 1 377 ? -21.929 14.631 16.401 1.00 51.94 377 ILE A O 1
ATOM 3014 N N . ARG A 1 378 ? -22.751 13.220 17.954 1.00 65.94 378 ARG A N 1
ATOM 3015 C CA . ARG A 1 378 ? -24.101 13.785 17.939 1.00 65.94 378 ARG A CA 1
ATOM 3016 C C . ARG A 1 378 ? -24.101 15.226 18.449 1.00 65.94 378 ARG A C 1
ATOM 3018 O O . ARG A 1 378 ? -24.652 16.092 17.775 1.00 65.94 378 ARG A O 1
ATOM 3025 N N . GLU A 1 379 ? -23.420 15.485 19.562 1.00 66.94 379 GLU A N 1
ATOM 3026 C CA . GLU A 1 379 ? -23.297 16.822 20.157 1.00 66.94 379 GLU A CA 1
ATOM 3027 C C . GLU A 1 379 ? -22.594 17.815 19.216 1.00 66.94 379 GLU A C 1
ATOM 3029 O O . GLU A 1 379 ? -23.071 18.935 19.033 1.00 66.94 379 GLU A O 1
ATOM 3034 N N . GLY A 1 380 ? -21.520 17.395 18.534 1.00 60.31 380 GLY A N 1
ATOM 3035 C CA . GLY A 1 380 ? -20.840 18.215 17.524 1.00 60.31 380 GLY A CA 1
ATOM 3036 C C . GLY A 1 380 ? -21.750 18.584 16.346 1.00 60.31 380 GLY A C 1
ATOM 3037 O O . GLY A 1 380 ? -21.867 19.756 15.989 1.00 60.31 380 GLY A O 1
ATOM 3038 N N . LYS A 1 381 ? -22.484 17.604 15.797 1.00 63.75 381 LYS A N 1
ATOM 3039 C CA . LYS A 1 381 ? -23.448 17.837 14.704 1.00 63.75 381 LYS A CA 1
ATOM 3040 C C . LYS A 1 381 ? -24.588 18.774 15.113 1.00 63.75 381 LYS A C 1
ATOM 3042 O O . LYS A 1 381 ? -25.076 19.545 14.284 1.00 63.75 381 LYS A O 1
ATOM 3047 N N . GLU A 1 382 ? -25.048 18.700 16.359 1.00 71.25 382 GLU A N 1
ATOM 3048 C CA . GLU A 1 382 ? -26.077 19.600 16.893 1.00 71.25 382 GLU A CA 1
ATOM 3049 C C . GLU A 1 382 ? -25.547 21.028 17.070 1.00 71.25 382 GLU A C 1
ATOM 3051 O O . GLU A 1 382 ? -26.216 21.981 16.658 1.00 71.25 382 GLU A O 1
ATOM 3056 N N . ALA A 1 383 ? -24.322 21.183 17.579 1.00 65.50 383 ALA A N 1
ATOM 3057 C CA . ALA A 1 383 ? -23.662 22.481 17.704 1.00 65.50 383 ALA A CA 1
ATOM 3058 C C . ALA A 1 383 ? -23.455 23.162 16.339 1.00 65.50 383 ALA A 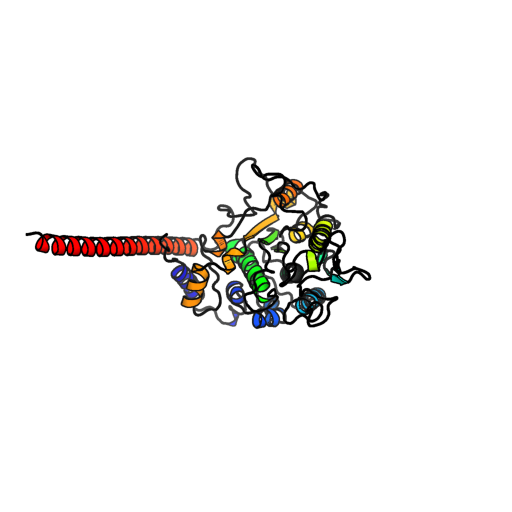C 1
ATOM 3060 O O . ALA A 1 383 ? -23.710 24.361 16.196 1.00 65.50 383 ALA A O 1
ATOM 3061 N N . ASP A 1 384 ? -23.081 22.403 15.307 1.00 60.19 384 ASP A N 1
ATOM 3062 C CA . ASP A 1 384 ? -22.939 22.925 13.944 1.00 60.19 384 ASP A CA 1
ATOM 3063 C C . ASP A 1 384 ? -24.256 23.373 13.335 1.00 60.19 384 ASP A C 1
ATOM 3065 O O . ASP A 1 384 ? -24.331 24.439 12.717 1.00 60.19 384 ASP A O 1
ATOM 3069 N N . LYS A 1 385 ? -25.315 22.578 13.518 1.00 73.81 385 LYS A N 1
ATOM 3070 C CA . LYS A 1 385 ? -26.663 22.959 13.086 1.00 73.81 385 LYS A CA 1
ATOM 3071 C C . LYS A 1 385 ? -27.096 24.255 13.766 1.00 73.81 385 LYS A C 1
ATOM 3073 O O . LYS A 1 385 ? -27.614 25.143 13.088 1.00 73.81 385 LYS A O 1
ATOM 3078 N N . ALA A 1 386 ? -26.832 24.400 15.064 1.00 75.06 386 ALA A N 1
ATOM 3079 C CA . ALA A 1 386 ? -27.122 25.625 15.803 1.00 75.06 386 ALA A CA 1
ATOM 3080 C C . ALA A 1 386 ? -26.304 26.824 15.282 1.00 75.06 386 ALA A C 1
ATOM 3082 O O . ALA A 1 386 ? -26.855 27.907 15.067 1.00 75.06 386 ALA A O 1
ATOM 3083 N N . ALA A 1 387 ? -25.010 26.639 15.002 1.00 72.31 387 ALA A N 1
ATOM 3084 C CA . ALA A 1 387 ? -24.145 27.684 14.457 1.00 72.31 387 ALA A CA 1
ATOM 3085 C C . ALA A 1 387 ? -24.552 28.110 13.033 1.00 72.31 387 ALA A C 1
ATOM 3087 O O . ALA A 1 387 ? -24.555 29.303 12.712 1.00 72.31 387 ALA A O 1
ATOM 3088 N N . ALA A 1 388 ? -24.935 27.155 12.181 1.00 76.12 388 ALA A N 1
ATOM 3089 C CA . ALA A 1 388 ? -25.443 27.418 10.839 1.00 76.12 388 ALA A CA 1
ATOM 3090 C C . ALA A 1 388 ? -26.788 28.162 10.877 1.00 76.12 388 ALA A C 1
ATOM 3092 O O . ALA A 1 388 ? -26.962 29.147 10.157 1.00 76.12 388 ALA A O 1
ATOM 3093 N N . ALA A 1 389 ? -27.704 27.749 11.759 1.00 83.69 389 ALA A N 1
ATOM 3094 C CA . ALA A 1 389 ? -28.982 28.424 11.969 1.00 83.69 389 ALA A CA 1
ATOM 3095 C C . ALA A 1 389 ? -28.789 29.871 12.450 1.00 83.69 389 ALA A C 1
ATOM 3097 O O . ALA A 1 389 ? -29.437 30.783 11.934 1.00 83.69 389 ALA A O 1
ATOM 3098 N N . LYS A 1 390 ? -27.841 30.106 13.368 1.00 88.62 390 LYS A N 1
ATOM 3099 C CA . LYS A 1 390 ? -27.490 31.455 13.832 1.00 88.62 390 LYS A CA 1
ATOM 3100 C C . LYS A 1 390 ? -26.967 32.335 12.694 1.00 88.62 390 LYS A C 1
ATOM 3102 O O . LYS A 1 390 ? -27.479 33.430 12.497 1.00 88.62 390 LYS A O 1
ATOM 3107 N N . LYS A 1 391 ? -26.030 31.838 11.874 1.00 86.81 391 LYS A N 1
ATOM 3108 C CA . LYS A 1 391 ? -25.527 32.577 10.697 1.00 86.81 391 LYS A CA 1
ATOM 3109 C C . LYS A 1 391 ? -26.628 32.915 9.690 1.00 86.81 391 LYS A C 1
ATOM 3111 O O . LYS A 1 391 ? -26.568 33.966 9.054 1.00 86.81 391 LYS A O 1
ATOM 3116 N N . LEU A 1 392 ? -27.602 32.022 9.507 1.00 87.69 392 LEU A N 1
ATOM 3117 C CA . LEU A 1 392 ? -28.740 32.262 8.620 1.00 87.69 392 LEU A CA 1
ATOM 3118 C C . LEU A 1 392 ? -29.649 33.365 9.176 1.00 87.69 392 LEU A C 1
ATOM 3120 O O . LEU A 1 392 ? -30.055 34.249 8.424 1.00 87.69 392 LEU A O 1
ATOM 3124 N N . LYS A 1 393 ? -29.907 33.343 10.489 1.00 91.12 393 LYS A N 1
ATOM 3125 C CA . LYS A 1 393 ? -30.663 34.387 11.183 1.00 91.12 393 LYS A CA 1
ATOM 3126 C C . LYS A 1 393 ? -29.967 35.745 11.078 1.00 91.12 393 LYS A C 1
ATOM 3128 O O . LYS A 1 393 ? -30.577 36.686 10.594 1.00 91.12 393 LYS A O 1
ATOM 3133 N N . ASP A 1 394 ? -28.670 35.812 11.378 1.00 89.94 394 ASP A N 1
ATOM 3134 C CA . ASP A 1 394 ? -27.889 37.053 11.291 1.00 89.94 394 ASP A CA 1
ATOM 3135 C C . ASP A 1 394 ? -27.867 37.630 9.861 1.00 89.94 394 ASP A C 1
ATOM 3137 O O . ASP A 1 394 ? -27.853 38.846 9.668 1.00 89.94 394 ASP A O 1
ATOM 3141 N N . LYS A 1 395 ? -27.865 36.769 8.831 1.00 89.62 395 LYS A N 1
ATOM 3142 C CA . LYS A 1 395 ? -28.000 37.200 7.429 1.00 89.62 395 LYS A CA 1
ATOM 3143 C C . LYS A 1 395 ? -29.386 37.764 7.130 1.00 89.62 395 LYS A C 1
ATOM 3145 O O . LYS A 1 395 ? -29.470 38.775 6.439 1.00 89.62 395 LYS A O 1
ATOM 3150 N N . LYS A 1 396 ? -30.442 37.116 7.625 1.00 90.50 396 LYS A N 1
ATOM 3151 C CA . LYS A 1 396 ? -31.823 37.564 7.433 1.00 90.50 396 LYS A CA 1
ATOM 3152 C C . LYS A 1 396 ? -32.068 38.904 8.126 1.00 90.50 396 LYS A C 1
ATOM 3154 O O . LYS A 1 396 ? -32.531 39.830 7.479 1.00 90.50 396 LYS A O 1
ATOM 3159 N N . ASP A 1 397 ? -31.628 39.047 9.373 1.00 89.56 397 ASP A N 1
ATOM 3160 C CA . ASP A 1 397 ? -31.774 40.286 10.144 1.00 89.56 397 ASP A CA 1
ATOM 3161 C C . ASP A 1 397 ? -31.037 41.462 9.468 1.00 89.56 397 ASP A C 1
ATOM 3163 O O . ASP A 1 397 ? -31.550 42.581 9.413 1.00 89.56 397 ASP A O 1
ATOM 3167 N N . LYS A 1 398 ? -29.858 41.214 8.874 1.00 90.81 398 LYS A N 1
ATOM 3168 C CA . LYS A 1 398 ? -29.135 42.216 8.067 1.00 90.81 398 LYS A CA 1
ATOM 3169 C C . LYS A 1 398 ? -29.860 42.587 6.773 1.00 90.81 398 LYS A C 1
ATOM 3171 O O . LYS A 1 398 ? -29.803 43.747 6.371 1.00 90.81 398 LYS A O 1
ATOM 3176 N N . GLN A 1 399 ? -30.497 41.621 6.116 1.00 87.62 399 GLN A N 1
ATOM 3177 C CA . GLN A 1 399 ? -31.267 41.861 4.897 1.00 87.62 399 GLN A CA 1
ATOM 3178 C C . GLN A 1 399 ? -32.527 42.680 5.206 1.00 87.62 399 GLN A C 1
ATOM 3180 O O . GLN A 1 399 ? -32.734 43.717 4.587 1.00 87.62 399 GLN A O 1
ATOM 3185 N N . ASP A 1 400 ? -33.279 42.304 6.242 1.00 86.44 400 ASP A N 1
ATOM 3186 C CA . ASP A 1 400 ? -34.483 43.017 6.682 1.00 86.44 400 ASP A CA 1
ATOM 3187 C C . ASP A 1 400 ? -34.163 44.459 7.130 1.00 86.44 400 ASP A C 1
ATOM 3189 O O . ASP A 1 400 ? -34.926 45.388 6.858 1.00 86.44 400 ASP A O 1
ATOM 3193 N N . ALA A 1 401 ? -33.014 44.680 7.782 1.00 86.56 401 ALA A N 1
ATOM 3194 C CA . ALA A 1 401 ? -32.539 46.021 8.130 1.00 86.56 401 ALA A CA 1
ATOM 3195 C C . ALA A 1 401 ? -32.199 46.865 6.888 1.00 86.56 401 ALA A C 1
ATOM 3197 O O . ALA A 1 401 ? -32.519 48.054 6.842 1.00 86.56 401 ALA A O 1
ATOM 3198 N N . LYS A 1 402 ? -31.584 46.252 5.869 1.00 85.94 402 LYS A N 1
ATOM 3199 C CA . LYS A 1 402 ? -31.253 46.911 4.600 1.00 85.94 402 LYS A CA 1
ATOM 3200 C C . LYS A 1 402 ? -32.509 47.255 3.795 1.00 85.94 402 LYS A C 1
ATOM 3202 O O . LYS A 1 402 ? -32.607 48.352 3.255 1.00 85.94 402 LYS A O 1
ATOM 3207 N N . ASP A 1 403 ? -33.487 46.356 3.767 1.00 84.19 403 ASP A N 1
ATOM 3208 C CA . ASP A 1 403 ? -34.748 46.562 3.054 1.00 84.19 403 ASP A CA 1
ATOM 3209 C C . ASP A 1 403 ? -35.615 47.635 3.733 1.00 84.19 403 ASP A C 1
ATOM 3211 O O . ASP A 1 403 ? -36.222 48.458 3.046 1.00 84.19 403 ASP A O 1
ATOM 3215 N N . LYS A 1 404 ? -35.598 47.721 5.072 1.00 82.56 404 LYS A N 1
ATOM 3216 C CA . LYS A 1 404 ? -36.214 48.839 5.810 1.00 82.56 404 LYS A CA 1
ATOM 3217 C C . LYS A 1 404 ? -35.541 50.180 5.524 1.00 82.56 404 LYS A C 1
ATOM 3219 O O . LYS A 1 404 ? -36.251 51.158 5.318 1.00 82.56 404 LYS A O 1
ATOM 3224 N N . ALA A 1 405 ? -34.208 50.230 5.482 1.00 76.12 405 ALA A N 1
ATOM 3225 C CA . ALA A 1 405 ? -33.477 51.457 5.157 1.00 76.12 405 ALA A CA 1
ATOM 3226 C C . ALA A 1 405 ? -33.804 51.958 3.736 1.00 76.12 405 ALA A C 1
ATOM 3228 O O . ALA A 1 405 ? -34.104 53.132 3.552 1.00 76.12 405 ALA A O 1
ATOM 3229 N N . ASN A 1 406 ? -33.866 51.053 2.755 1.00 74.50 406 ASN A N 1
ATOM 3230 C CA . ASN A 1 406 ? -34.213 51.391 1.369 1.00 74.50 406 ASN A CA 1
ATOM 3231 C C . ASN A 1 406 ? -35.698 51.765 1.179 1.00 74.50 406 ASN A C 1
ATOM 3233 O O . ASN A 1 406 ? -36.049 52.436 0.210 1.00 74.50 406 ASN A O 1
ATOM 3237 N N . GLY A 1 407 ? -36.587 51.305 2.065 1.00 70.19 407 GLY A N 1
ATOM 3238 C CA . GLY A 1 407 ? -38.004 51.682 2.061 1.00 70.19 407 GLY A CA 1
ATOM 3239 C C . GLY A 1 407 ? -38.252 53.119 2.528 1.00 70.19 407 GLY A C 1
ATOM 3240 O O . GLY A 1 407 ? -39.212 53.736 2.078 1.00 70.19 407 GLY A O 1
ATOM 3241 N N . TRP A 1 408 ? -37.374 53.660 3.379 1.00 56.56 408 TRP A N 1
ATOM 3242 C CA . TRP A 1 408 ? -37.443 55.044 3.865 1.00 56.56 408 TRP A CA 1
ATOM 3243 C C . TRP A 1 408 ? -36.922 56.069 2.849 1.00 56.56 408 TRP A C 1
ATOM 3245 O O . TRP A 1 408 ? -37.314 57.223 2.916 1.00 56.56 408 TRP A O 1
ATOM 3255 N N . GLU A 1 409 ? -36.090 55.667 1.883 1.00 54.75 409 GLU A N 1
ATOM 3256 C CA . GLU A 1 409 ? -35.634 56.542 0.784 1.00 54.75 409 GLU A CA 1
ATOM 3257 C C . GLU A 1 409 ? -36.650 56.661 -0.370 1.00 54.75 409 GLU A C 1
ATOM 3259 O O . GLU A 1 409 ? -36.444 57.439 -1.301 1.00 54.75 409 GLU A O 1
ATOM 3264 N N . LYS A 1 410 ? -37.735 55.875 -0.346 1.00 53.25 410 LYS A N 1
ATOM 3265 C CA . LYS A 1 410 ? -38.779 55.854 -1.391 1.00 53.25 410 LYS A CA 1
ATOM 3266 C C . LYS A 1 410 ? -40.115 56.480 -0.968 1.00 53.25 410 LYS A C 1
ATOM 3268 O O . LYS A 1 410 ? -41.049 56.462 -1.772 1.00 53.25 410 LYS A O 1
ATOM 3273 N N . GLN A 1 411 ? -40.212 57.003 0.252 1.00 45.56 411 GLN A N 1
ATOM 3274 C CA . GLN A 1 411 ? -41.314 57.845 0.734 1.00 45.56 411 GLN A CA 1
ATOM 3275 C C . GLN A 1 411 ? -40.813 59.274 0.882 1.00 45.56 411 GLN A C 1
ATOM 3277 O O . GLN A 1 411 ? -41.614 60.186 0.583 1.00 45.56 411 GLN A O 1
#

Organism: Gaeumannomyces tritici (strain R3-111a-1) (NCBI:txid644352)